Protein AF-0000000068093165 (afdb_homodimer)

Organism: Bordetella pertussis (strain Tohama I / ATCC BAA-589 / NCTC 13251) (NCBI:txid257313)

InterPro domains:
  IPR011032 GroES-like superfamily [SSF50129] (1-140)
  IPR013149 Alcohol dehydrogenase-like, C-terminal [PF00107] (153-266)
  IPR013154 Alcohol dehydrogenase-like, N-terminal [PF08240] (27-109)
  IPR020843 Enoylreductase domain [SM00829] (10-330)
  IPR036291 NAD(P)-binding domain superfamily [SSF51735] (112-270)
  IPR051397 Zinc-containing alcohol dehydrogenase-like protein [PTHR43677] (1-330)

Solvent-accessible surface area (backbone atoms only — not comparable to full-atom values): 33201 Å² total; per-residue (Å²): 73,50,27,39,39,28,72,52,70,58,35,65,84,58,36,42,77,43,80,42,82,71,78,77,76,45,72,33,14,32,34,28,43,26,50,10,21,38,58,51,71,67,38,48,32,47,40,45,53,69,34,92,73,68,73,67,74,72,31,34,48,28,38,21,26,5,29,31,30,69,44,70,17,62,86,43,71,91,71,52,72,66,40,44,29,26,28,41,44,93,52,30,35,42,18,31,50,37,68,32,54,50,87,36,48,42,83,41,60,91,87,54,53,41,70,54,42,13,49,36,52,53,47,40,41,38,29,42,44,44,40,51,70,68,62,50,63,46,64,69,39,37,34,34,30,36,57,19,40,28,42,60,17,38,33,34,38,16,47,43,34,67,50,43,29,45,28,38,29,31,29,84,36,71,74,43,33,57,52,39,42,74,46,46,28,74,38,63,36,35,54,79,83,42,64,50,61,62,49,47,20,61,78,41,75,65,49,22,31,40,31,36,44,30,40,35,24,28,69,62,45,60,53,45,69,74,36,44,14,72,70,9,36,37,29,52,68,40,43,73,70,72,33,76,36,65,45,47,43,63,57,33,14,72,49,20,21,31,41,42,25,60,35,61,52,33,78,67,53,69,41,97,53,83,61,60,90,63,47,68,62,51,50,54,51,49,54,50,50,54,49,51,34,34,75,71,62,55,38,75,82,52,64,58,41,79,43,42,41,83,47,46,52,60,51,51,48,42,64,70,64,72,69,48,47,28,34,37,34,28,22,39,77,91,72,51,28,40,39,28,72,51,68,57,34,64,83,58,37,42,78,43,79,42,83,71,78,76,76,45,71,34,16,31,32,28,42,25,52,10,20,38,58,50,70,67,39,48,34,47,39,44,55,70,34,91,72,68,71,66,73,71,32,35,47,28,40,21,25,6,29,30,30,69,44,70,18,62,84,42,72,91,72,53,73,68,40,43,30,25,28,41,43,93,51,31,32,42,18,31,49,37,67,32,53,49,88,36,47,44,85,41,60,90,86,55,54,41,70,54,42,13,50,36,53,54,46,40,42,38,30,42,44,42,40,51,71,68,61,49,63,47,64,69,37,37,34,34,30,35,56,19,42,29,42,60,19,38,32,36,37,16,48,42,34,69,50,42,29,44,28,39,29,32,28,84,36,71,73,43,33,58,52,38,41,75,46,46,28,74,37,62,35,36,53,80,83,41,65,51,62,63,49,46,20,60,76,42,75,65,50,21,30,40,30,37,44,31,40,35,24,28,69,61,45,59,53,44,70,74,36,43,16,72,71,11,37,38,29,50,68,40,42,73,69,72,32,77,37,65,45,50,44,61,57,33,14,72,49,20,20,31,41,43,25,59,36,62,51,34,78,68,55,69,41,96,53,80,60,61,90,63,45,67,62,51,51,53,52,49,54,51,50,53,49,50,34,34,75,72,63,53,37,76,80,50,63,58,42,78,43,40,40,85,47,45,52,61,50,52,49,42,63,70,62,73,71,48,46,29,33,36,32,26,22,39,79,91

Radius of gyration: 28.39 Å; Cα contacts (8 Å, |Δi|>4): 1682; chains: 2; bounding box: 54×82×66 Å

Sequence (668 aa):
MKAVVCREYGGPDVAAYEEVPAPALAPGAVRIQVQACSASFASLLVMEGKHQNRAPLPLIPGTEVAGVVTELGAGATRFRVGDRVIAGVQSGCYAQEVVAPEATVFELPADVPFETGAQFPTIYGTAYGALQWRAQVEPGEVVLVHGAAGGSGLAAVEVAKALGATVISTVGSDAKQAIVREHGADHAINYRTQDWRAEVLRLTGQRGADVIYDPVGGETFDASLRCIAPDGRIIPMGFASGAIPTVPANIVLVKNISILGVYWGYYFGWGRHPVRPGNDARLRAAYARLFEWTRQGRIRPRAHAVVPLADFRTALRMIASREAIGRIVMQPQQMKAVVCREYGGPDVAAYEEVPAPALAPGAVRIQVQACSASFASLLVMEGKHQNRAPLPLIPGTEVAGVVTELGAGATRFRVGDRVIAGVQSGCYAQEVVAPEATVFELPADVPFETGAQFPTIYGTAYGALQWRAQVEPGEVVLVHGAAGGSGLAAVEVAKALGATVISTVGSDAKQAIVREHGADHAINYRTQDWRAEVLRLTGQRGADVIYDPVGGETFDASLRCIAPDGRIIPMGFASGAIPTVPANIVLVKNISILGVYWGYYFGWGRHPVRPGNDARLRAAYARLFEWTRQGRIRPRAHAVVPLADFRTALRMIASREAIGRIVMQPQQ

Nearest PDB structures (foldseek):
  2j8z-assembly1_A-2  TM=9.135E-01  e=1.700E-30  Homo sapiens
  5bp4-assembly5_I  TM=8.484E-01  e=4.775E-26  Mycolicibacterium smegmatis MC2 155
  5bp4-assembly6_L  TM=8.491E-01  e=5.733E-26  Mycolicibacterium smegmatis MC2 155
  5bp4-assembly3_F  TM=8.477E-01  e=1.267E-25  Mycolicibacterium smegmatis MC2 155
  5bp4-assembly4_H  TM=8.485E-01  e=1.346E-25  Mycolicibacterium smegmatis MC2 155

Foldseek 3Di:
DWAWWQQDQDFNVRIATDDDDDDDAAAQKWKWQFFKAFDDPQQRCQSNQNDPDNDDPRFGAGFKGWGFTQDHHHPHDPDDGGFTKMFTDRGDNRARMDMGRPLGIAGDDPPDDRQRRNLCSPLLLQLCCVVCVWLNDAAAFEEEFELLQEANNLSNQLNNVVRRHAYEYEDQDPVSQVVSVVLHHPHYHNVVVDVSLVVQCVVVVNQAGQEYEAQAADPVVVSNLNRYHAQHEYEHDHHVVPDHDDDDPVSCVVSNYYYDYDDPCQLSQNDPDHDDPCSSVVSRVSVVVVVVCVVVVSGDADAQEEEASNCVVVQNVVNVVSPGGHIHMYGDVD/DWAWWQQDADFNVRIATDDDDDDDAAAQKWKWQFFKAFDDPQQRCQSNQNDPDNDDPRFGAGFKGWGFTQDHHHPHDPDDGGFTKMFTHRGDNRARMDMGRPLGIAGDDPPADRQRRNLCSPLLLQLCCVVCVWLNDAAAFEEEFELLQEANNLSNQLNNVVRRHAYEYEDQDPVSQVVSVVLHHPHYHNVVVDVSLVVQCVVVVNQAGQEYEDQAADPVVVSNLNRYHAQHEYEHDHHVVPDHDDDDVVSCVVSNYYYDYDDPCQLSQNDPDHDDPCSSVVSRVSVVVVVVCVVVVSGDADAQEEEASNCVVVQNVVNVVSPGGHIHMYGDVD

Structure (mmCIF, N/CA/C/O backbone):
data_AF-0000000068093165-model_v1
#
loop_
_entity.id
_entity.type
_entity.pdbx_description
1 polymer 'Zinc-binding dehydrogenase'
#
loop_
_atom_site.group_PDB
_atom_site.id
_atom_site.type_symbol
_atom_site.label_atom_id
_atom_site.label_alt_id
_atom_site.label_comp_id
_atom_site.label_asym_id
_atom_site.label_entity_id
_atom_site.label_seq_id
_atom_site.pdbx_PDB_ins_code
_atom_site.Cartn_x
_atom_site.Cartn_y
_atom_site.Cartn_z
_atom_site.occupancy
_atom_site.B_iso_or_equiv
_atom_site.auth_seq_id
_atom_site.auth_comp_id
_atom_site.auth_asym_id
_atom_site.auth_atom_id
_atom_site.pdbx_PDB_model_num
ATOM 1 N N . MET A 1 1 ? -14.484 38.219 19.828 1 96.06 1 MET A N 1
ATOM 2 C CA . MET A 1 1 ? -13.094 37.844 19.578 1 96.06 1 MET A CA 1
ATOM 3 C C . MET A 1 1 ? -12.656 38.312 18.188 1 96.06 1 MET A C 1
ATOM 5 O O . MET A 1 1 ? -13.492 38.531 17.312 1 96.06 1 MET A O 1
ATOM 9 N N . LYS A 1 2 ? -11.391 38.531 18.078 1 98.06 2 LYS A N 1
ATOM 10 C CA . LYS A 1 2 ? -10.875 38.844 16.75 1 98.06 2 LYS A CA 1
ATOM 11 C C . LYS A 1 2 ? -10.602 37.562 15.961 1 98.06 2 LYS A C 1
ATOM 13 O O . LYS A 1 2 ? -10.133 36.594 16.516 1 98.06 2 LYS A O 1
ATOM 18 N N . ALA A 1 3 ? -10.93 37.656 14.641 1 98.31 3 ALA A N 1
ATOM 19 C CA . ALA A 1 3 ? -10.734 36.5 13.766 1 98.31 3 ALA A CA 1
ATOM 20 C C . ALA A 1 3 ? -10.633 36.938 12.305 1 98.31 3 ALA A C 1
ATOM 22 O O . ALA A 1 3 ? -11.016 38.062 11.953 1 98.31 3 ALA A O 1
ATOM 23 N N . VAL A 1 4 ? -10 36.125 11.555 1 97.69 4 VAL A N 1
ATOM 24 C CA . VAL A 1 4 ? -10.062 36.281 10.102 1 97.69 4 VAL A CA 1
ATOM 25 C C . VAL A 1 4 ? -11.367 35.688 9.578 1 97.69 4 VAL A C 1
ATOM 27 O O . VAL A 1 4 ? -11.641 34.5 9.789 1 97.69 4 VAL A O 1
ATOM 30 N N . VAL A 1 5 ? -12.164 36.5 8.867 1 97 5 VAL A N 1
ATOM 31 C CA . VAL A 1 5 ? -13.484 36.062 8.43 1 97 5 VAL A CA 1
ATOM 32 C C . VAL A 1 5 ? -13.578 36.156 6.906 1 97 5 VAL A C 1
ATOM 34 O O . VAL A 1 5 ? -13.281 37.188 6.324 1 97 5 VAL A O 1
ATOM 37 N N . CYS A 1 6 ? -13.898 35 6.324 1 95.69 6 CYS A N 1
ATOM 38 C CA . CYS A 1 6 ? -14.195 34.938 4.895 1 95.69 6 CYS A CA 1
ATOM 39 C C . CYS A 1 6 ? -15.695 34.969 4.648 1 95.69 6 CYS A C 1
ATOM 41 O O . CYS A 1 6 ? -16.406 34.031 4.996 1 95.69 6 CYS A O 1
ATOM 43 N N . ARG A 1 7 ? -16.203 35.969 3.977 1 95 7 ARG A N 1
ATOM 44 C CA . ARG A 1 7 ? -17.625 36.062 3.693 1 95 7 ARG A CA 1
ATOM 45 C C . ARG A 1 7 ? -17.922 35.719 2.238 1 95 7 ARG A C 1
ATOM 47 O O . ARG A 1 7 ? -19.078 35.531 1.863 1 95 7 ARG A O 1
ATOM 54 N N . GLU A 1 8 ? -16.969 35.656 1.457 1 92.75 8 GLU A N 1
ATOM 55 C CA . GLU A 1 8 ? -17 35.156 0.084 1 92.75 8 GLU A CA 1
ATOM 56 C C . GLU A 1 8 ? -15.758 34.344 -0.236 1 92.75 8 GLU A C 1
ATOM 58 O O . GLU A 1 8 ? -14.719 34.5 0.399 1 92.75 8 GLU A O 1
ATOM 63 N N . TYR A 1 9 ? -16.031 33.531 -1.205 1 90.94 9 TYR A N 1
ATOM 64 C CA . TYR A 1 9 ? -14.867 32.75 -1.631 1 90.94 9 TYR A CA 1
ATOM 65 C C . TYR A 1 9 ? -13.93 33.594 -2.482 1 90.94 9 TYR A C 1
ATOM 67 O O . TYR A 1 9 ? -14.375 34.375 -3.324 1 90.94 9 TYR A O 1
ATOM 75 N N . GLY A 1 10 ? -12.641 33.719 -2.305 1 86.56 10 GLY A N 1
ATOM 76 C CA . GLY A 1 10 ? -11.766 34.531 -3.146 1 86.56 10 GLY A CA 1
ATOM 77 C C . GLY A 1 10 ? -10.344 34.594 -2.611 1 86.56 10 GLY A C 1
ATOM 78 O O . GLY A 1 10 ? -9.578 35.469 -3.016 1 86.56 10 GLY A O 1
ATOM 79 N N . GLY A 1 11 ? -9.742 34 -1.784 1 85.88 11 GLY A N 1
ATOM 80 C CA . GLY A 1 11 ? -8.406 34.062 -1.214 1 85.88 11 GLY A CA 1
ATOM 81 C C . GLY A 1 11 ? -8.281 35.062 -0.086 1 85.88 11 GLY A C 1
ATOM 82 O O . GLY A 1 11 ? -9.289 35.562 0.42 1 85.88 11 GLY A O 1
ATOM 83 N N . PRO A 1 12 ? -6.98 35.438 0.244 1 90.25 12 PRO A N 1
ATOM 84 C CA . PRO A 1 12 ? -6.754 36.281 1.421 1 90.25 12 PRO A CA 1
ATOM 85 C C . PRO A 1 12 ? -7.238 37.719 1.223 1 90.25 12 PRO A C 1
ATOM 87 O O . PRO A 1 12 ? -7.578 38.406 2.193 1 90.25 12 PRO A O 1
ATOM 90 N N . ASP A 1 13 ? -7.336 38.156 0.044 1 91.12 13 ASP A N 1
ATOM 91 C CA . ASP A 1 13 ? -7.648 39.562 -0.243 1 91.12 13 ASP A CA 1
ATOM 92 C C . ASP A 1 13 ? -9.109 39.875 0.071 1 91.12 13 ASP A C 1
ATOM 94 O O . ASP A 1 13 ? -9.461 41 0.354 1 91.12 13 ASP A O 1
ATOM 98 N N . VAL A 1 14 ? -9.984 38.875 0.013 1 91.94 14 VAL A N 1
ATOM 99 C CA . VAL A 1 14 ? -11.398 39.125 0.227 1 91.94 14 VAL A CA 1
ATOM 100 C C . VAL A 1 14 ? -11.781 38.781 1.667 1 91.94 14 VAL A C 1
ATOM 102 O O . VAL A 1 14 ? -12.922 39.031 2.084 1 91.94 14 VAL A O 1
ATOM 105 N N . ALA A 1 15 ? -10.844 38.281 2.443 1 95.56 15 ALA A N 1
ATOM 106 C CA . ALA A 1 15 ? -11.078 38.031 3.861 1 95.56 15 ALA A CA 1
ATOM 107 C C . ALA A 1 15 ? -10.812 39.25 4.703 1 95.56 15 ALA A C 1
ATOM 109 O O . ALA A 1 15 ? -10.125 40.188 4.262 1 95.56 15 ALA A O 1
ATOM 110 N N . ALA A 1 16 ? -11.438 39.312 5.879 1 96.69 16 ALA A N 1
ATOM 111 C CA . ALA A 1 16 ? -11.266 40.469 6.758 1 96.69 16 ALA A CA 1
ATOM 112 C C . ALA A 1 16 ? -10.922 40.031 8.18 1 96.69 16 ALA A C 1
ATOM 114 O O . ALA A 1 16 ? -11.383 38.969 8.648 1 96.69 16 ALA A O 1
ATOM 115 N N . TYR A 1 17 ? -10.047 40.781 8.812 1 97.62 17 TYR A N 1
ATOM 116 C CA . TYR A 1 17 ? -9.781 40.656 10.242 1 97.62 17 TYR A CA 1
ATOM 117 C C . TYR A 1 17 ? -10.75 41.5 11.055 1 97.62 17 TYR A C 1
ATOM 119 O O . TYR A 1 17 ? -10.68 42.75 11.023 1 97.62 17 TYR A O 1
ATOM 127 N N . GLU A 1 18 ? -11.648 40.844 11.742 1 96.88 18 GLU A N 1
ATOM 128 C CA . GLU A 1 18 ? -12.711 41.594 12.383 1 96.88 18 GLU A CA 1
ATOM 129 C C . GLU A 1 18 ? -13.141 40.969 13.703 1 96.88 18 GLU A C 1
ATOM 131 O O . GLU A 1 18 ? -12.688 39.875 14.031 1 96.88 18 GLU A O 1
ATOM 136 N N . GLU A 1 19 ? -13.93 41.75 14.445 1 97.62 19 GLU A N 1
ATOM 137 C CA . GLU A 1 19 ? -14.492 41.25 15.695 1 97.62 19 GLU A CA 1
ATOM 138 C C . GLU A 1 19 ? -15.773 40.469 15.445 1 97.62 19 GLU A C 1
ATOM 140 O O . GLU A 1 19 ? -16.688 40.938 14.766 1 97.62 19 GLU A O 1
ATOM 145 N N . VAL A 1 20 ? -15.766 39.219 15.969 1 96.94 20 VAL A N 1
ATOM 146 C CA . VAL A 1 20 ? -16.938 38.375 15.836 1 96.94 20 VAL A CA 1
ATOM 147 C C . VAL A 1 20 ? -17.25 37.688 17.172 1 96.94 20 VAL A C 1
ATOM 149 O O . VAL A 1 20 ? -16.391 37.656 18.062 1 96.94 20 VAL A O 1
ATOM 152 N N . PRO A 1 21 ? -18.5 37.219 17.328 1 95.88 21 PRO A N 1
ATOM 153 C CA . PRO A 1 21 ? -18.797 36.469 18.547 1 95.88 21 PRO A CA 1
ATOM 154 C C . PRO A 1 21 ? -17.938 35.219 18.688 1 95.88 21 PRO A C 1
ATOM 156 O O . PRO A 1 21 ? -17.625 34.562 17.688 1 95.88 21 PRO A O 1
ATOM 159 N N . ALA A 1 22 ? -17.578 34.906 19.922 1 95.19 22 ALA A N 1
ATOM 160 C CA . ALA A 1 22 ? -16.875 33.656 20.172 1 95.19 22 ALA A CA 1
ATOM 161 C C . ALA A 1 22 ? -17.75 32.469 19.812 1 95.19 22 ALA A C 1
ATOM 163 O O . ALA A 1 22 ? -18.984 32.531 19.969 1 95.19 22 ALA A O 1
ATOM 164 N N . PRO A 1 23 ? -17.156 31.406 19.344 1 94.94 23 PRO A N 1
ATOM 165 C CA . PRO A 1 23 ? -17.969 30.234 19.016 1 94.94 23 PRO A CA 1
ATOM 166 C C . PRO A 1 23 ? -18.594 29.594 20.25 1 94.94 23 PRO A C 1
ATOM 168 O O . PRO A 1 23 ? -18 29.609 21.344 1 94.94 23 PRO A O 1
ATOM 171 N N . ALA A 1 24 ? -19.703 29.016 19.984 1 95.62 24 ALA A N 1
ATOM 172 C CA . ALA A 1 24 ? -20.391 28.312 21.078 1 95.62 24 ALA A CA 1
ATOM 173 C C . ALA A 1 24 ? -19.609 27.078 21.516 1 95.62 24 ALA A C 1
ATOM 175 O O . ALA A 1 24 ? -19.047 26.359 20.672 1 95.62 24 ALA A O 1
ATOM 176 N N . LEU A 1 25 ? -19.641 26.875 22.781 1 97.44 25 LEU A N 1
ATOM 177 C CA . LEU A 1 25 ? -18.969 25.719 23.344 1 97.44 25 LEU A CA 1
ATOM 178 C C . LEU A 1 25 ? -19.875 24.484 23.297 1 97.44 25 LEU A C 1
ATOM 180 O O . LEU A 1 25 ? -20.859 24.391 24.031 1 97.44 25 LEU A O 1
ATOM 184 N N . ALA A 1 26 ? -19.578 23.547 22.5 1 96.06 26 ALA A N 1
ATOM 185 C CA . ALA A 1 26 ? -20.359 22.328 22.344 1 96.06 26 ALA A CA 1
ATOM 186 C C . ALA A 1 26 ? -20.047 21.328 23.438 1 96.06 26 ALA A C 1
ATOM 188 O O . ALA A 1 26 ? -18.969 21.359 24.031 1 96.06 26 ALA A O 1
ATOM 189 N N . PRO A 1 27 ? -21.031 20.422 23.719 1 97.12 27 PRO A N 1
ATOM 190 C CA . PRO A 1 27 ? -20.703 19.312 24.625 1 97.12 27 PRO A CA 1
ATOM 191 C C . PRO A 1 27 ? -19.516 18.5 24.125 1 97.12 27 PRO A C 1
ATOM 193 O O . PRO A 1 27 ? -19.391 18.266 22.922 1 97.12 27 PRO A O 1
ATOM 196 N N . GLY A 1 28 ? -18.656 18.125 25.062 1 97.19 28 GLY A N 1
ATOM 197 C CA . GLY A 1 28 ? -17.516 17.297 24.719 1 97.19 28 GLY A CA 1
ATOM 198 C C . GLY A 1 28 ? -16.375 18.078 24.094 1 97.19 28 GLY A C 1
ATOM 199 O O . GLY A 1 28 ? -15.367 17.5 23.703 1 97.19 28 GLY A O 1
ATOM 200 N N . ALA A 1 29 ? -16.516 19.391 24.031 1 98.25 29 ALA A N 1
ATOM 201 C CA . ALA A 1 29 ? -15.508 20.219 23.375 1 98.25 29 ALA A CA 1
ATOM 202 C C . ALA A 1 29 ? -14.742 21.047 24.406 1 98.25 29 ALA A C 1
ATOM 204 O O . ALA A 1 29 ? -15.086 21.062 25.578 1 98.25 29 ALA A O 1
ATOM 205 N N . VAL A 1 30 ? -13.672 21.656 23.922 1 98.31 30 VAL A N 1
ATOM 206 C CA . VAL A 1 30 ? -12.805 22.5 24.75 1 98.31 30 VAL A CA 1
ATOM 207 C C . VAL A 1 30 ? -12.594 23.844 24.047 1 98.31 30 VAL A C 1
ATOM 209 O O . VAL A 1 30 ? -12.398 23.906 22.828 1 98.31 30 VAL A O 1
ATOM 212 N N . ARG A 1 31 ? -12.75 24.875 24.828 1 98.69 31 ARG A N 1
ATOM 213 C CA . ARG A 1 31 ? -12.375 26.203 24.312 1 98.69 31 ARG A CA 1
ATOM 214 C C . ARG A 1 31 ? -10.898 26.5 24.594 1 98.69 31 ARG A C 1
ATOM 216 O O . ARG A 1 31 ? -10.422 26.297 25.719 1 98.69 31 ARG A O 1
ATOM 223 N N . ILE A 1 32 ? -10.242 26.938 23.594 1 98.88 32 ILE A N 1
ATOM 224 C CA . ILE A 1 32 ? -8.805 27.172 23.672 1 98.88 32 ILE A CA 1
ATOM 225 C C . ILE A 1 32 ? -8.516 28.641 23.312 1 98.88 32 ILE A C 1
ATOM 227 O O . ILE A 1 32 ? -8.961 29.141 22.281 1 98.88 32 ILE A O 1
ATOM 231 N N . GLN A 1 33 ? -7.875 29.297 24.219 1 98.88 33 GLN A N 1
ATOM 232 C CA . GLN A 1 33 ? -7.262 30.578 23.828 1 98.88 33 GLN A CA 1
ATOM 233 C C . GLN A 1 33 ? -6.051 30.344 22.938 1 98.88 33 GLN A C 1
ATOM 235 O O . GLN A 1 33 ? -5.023 29.844 23.391 1 98.88 33 GLN A O 1
ATOM 240 N N . VAL A 1 34 ? -6.156 30.781 21.703 1 98.88 34 VAL A N 1
ATOM 241 C CA . VAL A 1 34 ? -5.156 30.453 20.688 1 98.88 34 VAL A CA 1
ATOM 242 C C . VAL A 1 34 ? -3.93 31.344 20.859 1 98.88 34 VAL A C 1
ATOM 244 O O . VAL A 1 34 ? -4.02 32.562 20.734 1 98.88 34 VAL A O 1
ATOM 247 N N . GLN A 1 35 ? -2.848 30.672 21.172 1 98.81 35 GLN A N 1
ATOM 248 C CA . GLN A 1 35 ? -1.591 31.406 21.297 1 98.81 35 GLN A CA 1
ATOM 249 C C . GLN A 1 35 ? -0.847 31.438 19.953 1 98.81 35 GLN A C 1
ATOM 251 O O . GLN A 1 35 ? -0.178 32.406 19.625 1 98.81 35 GLN A O 1
ATOM 256 N N . ALA A 1 36 ? -0.962 30.391 19.234 1 98.75 36 ALA A N 1
ATOM 257 C CA . ALA A 1 36 ? -0.328 30.266 17.922 1 98.75 36 ALA A CA 1
ATOM 258 C C . ALA A 1 36 ? -1.152 29.375 16.984 1 98.75 36 ALA A C 1
ATOM 260 O O . ALA A 1 36 ? -1.785 28.422 17.438 1 98.75 36 ALA A O 1
ATOM 261 N N . CYS A 1 37 ? -1.234 29.719 15.727 1 98.06 37 CYS A N 1
ATOM 262 C CA . CYS A 1 37 ? -1.797 28.906 14.664 1 98.06 37 CYS A CA 1
ATOM 263 C C . CYS A 1 37 ? -0.919 28.938 13.414 1 98.06 37 CYS A C 1
ATOM 265 O O . CYS A 1 37 ? -0.061 29.812 13.281 1 98.06 37 CYS A O 1
ATOM 267 N N . SER A 1 38 ? -1.034 27.938 12.633 1 94.75 38 SER A N 1
ATOM 268 C CA . SER A 1 38 ? -0.154 27.875 11.469 1 94.75 38 SER A CA 1
ATOM 269 C C . SER A 1 38 ? -0.906 28.219 10.188 1 94.75 38 SER A C 1
ATOM 271 O O . SER A 1 38 ? -2.066 27.828 10.023 1 94.75 38 SER A O 1
ATOM 273 N N . ALA A 1 39 ? -0.23 28.953 9.312 1 91.06 39 ALA A N 1
ATOM 274 C CA . ALA A 1 39 ? -0.747 29.156 7.965 1 91.06 39 ALA A CA 1
ATOM 275 C C . ALA A 1 39 ? -0.47 27.938 7.082 1 91.06 39 ALA A C 1
ATOM 277 O O . ALA A 1 39 ? 0.594 27.328 7.176 1 91.06 39 ALA A O 1
ATOM 278 N N . SER A 1 40 ? -1.445 27.594 6.305 1 84.06 40 SER A N 1
ATOM 279 C CA . SER A 1 40 ? -1.243 26.422 5.473 1 84.06 40 SER A CA 1
ATOM 280 C C . SER A 1 40 ? -1.83 26.625 4.078 1 84.06 40 SER A C 1
ATOM 282 O O . SER A 1 40 ? -2.758 27.406 3.896 1 84.06 40 SER A O 1
ATOM 284 N N . PHE A 1 41 ? -1.259 25.828 3.184 1 78.38 41 PHE A N 1
ATOM 285 C CA . PHE A 1 41 ? -1.77 25.828 1.817 1 78.38 41 PHE A CA 1
ATOM 286 C C . PHE A 1 41 ? -3.203 25.312 1.776 1 78.38 41 PHE A C 1
ATOM 288 O O . PHE A 1 41 ? -4.027 25.812 1.005 1 78.38 41 PHE A O 1
ATOM 295 N N . ALA A 1 42 ? -3.479 24.375 2.562 1 78.38 42 ALA A N 1
ATOM 296 C CA . ALA A 1 42 ? -4.832 23.844 2.645 1 78.38 42 ALA A CA 1
ATOM 297 C C . ALA A 1 42 ? -5.84 24.922 3.006 1 78.38 42 ALA A C 1
ATOM 299 O O . ALA A 1 42 ? -6.941 24.969 2.457 1 78.38 42 ALA A O 1
ATOM 300 N N . SER A 1 43 ? -5.469 25.797 3.854 1 84.19 43 SER A N 1
ATOM 301 C CA . SER A 1 43 ? -6.352 26.891 4.246 1 84.19 43 SER A CA 1
ATOM 302 C C . SER A 1 43 ? -6.605 27.828 3.082 1 84.19 43 SER A C 1
ATOM 304 O O . SER A 1 43 ? -7.711 28.359 2.938 1 84.19 43 SER A O 1
ATOM 306 N N . LEU A 1 44 ? -5.562 28.016 2.316 1 83.81 44 LEU A N 1
ATOM 307 C CA . LEU A 1 44 ? -5.73 28.859 1.134 1 83.81 44 LEU A CA 1
ATOM 308 C C . LEU A 1 44 ? -6.75 28.25 0.179 1 83.81 44 LEU A C 1
ATOM 310 O O . LEU A 1 44 ? -7.609 28.969 -0.351 1 83.81 44 LEU A O 1
ATOM 314 N N . LEU A 1 45 ? -6.672 26.953 0.043 1 80.88 45 LEU A N 1
ATOM 315 C CA . LEU A 1 45 ? -7.609 26.266 -0.838 1 80.88 45 LEU A CA 1
ATOM 316 C C . LEU A 1 45 ? -9.031 26.359 -0.296 1 80.88 45 LEU A C 1
ATOM 318 O O . LEU A 1 45 ? -9.977 26.547 -1.06 1 80.88 45 LEU A O 1
ATOM 322 N N . VAL A 1 46 ? -9.164 26.266 0.958 1 83.62 46 VAL A N 1
ATOM 323 C CA . VAL A 1 46 ? -10.461 26.359 1.612 1 83.62 46 VAL A CA 1
ATOM 324 C C . VAL A 1 46 ? -11.039 27.766 1.437 1 83.62 46 VAL A C 1
ATOM 326 O O . VAL A 1 46 ? -12.219 27.922 1.126 1 83.62 46 VAL A O 1
ATOM 329 N N . MET A 1 47 ? -10.25 28.719 1.567 1 88.5 47 MET A N 1
ATOM 330 C CA . MET A 1 47 ? -10.68 30.109 1.413 1 88.5 47 MET A CA 1
ATOM 331 C C . MET A 1 47 ? -11.156 30.375 -0.01 1 88.5 47 MET A C 1
ATOM 333 O O . MET A 1 47 ? -12.117 31.125 -0.218 1 88.5 47 MET A O 1
ATOM 337 N N . GLU A 1 48 ? -10.484 29.656 -0.891 1 87.31 48 GLU A N 1
ATOM 338 C CA . GLU A 1 48 ? -10.789 29.875 -2.303 1 87.31 48 GLU A CA 1
ATOM 339 C C . GLU A 1 48 ? -11.977 29.016 -2.746 1 87.31 48 GLU A C 1
ATOM 341 O O . GLU A 1 48 ? -12.461 29.156 -3.869 1 87.31 48 GLU A O 1
ATOM 346 N N . GLY A 1 49 ? -12.43 28.188 -1.918 1 81.06 49 GLY A N 1
ATOM 347 C CA . GLY A 1 49 ? -13.523 27.297 -2.254 1 81.06 49 GLY A CA 1
ATOM 348 C C . GLY A 1 49 ? -13.094 26.125 -3.133 1 81.06 49 GLY A C 1
ATOM 349 O O . GLY A 1 49 ? -13.914 25.547 -3.84 1 81.06 49 GLY A O 1
ATOM 350 N N . LYS A 1 50 ? -11.891 25.828 -3.184 1 73.19 50 LYS A N 1
ATOM 351 C CA . LYS A 1 50 ? -11.352 24.812 -4.074 1 73.19 50 LYS A CA 1
ATOM 352 C C . LYS A 1 50 ? -11.125 23.5 -3.332 1 73.19 50 LYS A C 1
ATOM 354 O O . LYS A 1 50 ? -10.734 22.5 -3.936 1 73.19 50 LYS A O 1
ATOM 359 N N . HIS A 1 51 ? -11.422 23.547 -2.1 1 67.31 51 HIS A N 1
ATOM 360 C CA . HIS A 1 51 ? -11.258 22.328 -1.321 1 67.31 51 HIS A CA 1
ATOM 361 C C . HIS A 1 51 ? -12.422 21.359 -1.552 1 67.31 51 HIS A C 1
ATOM 363 O O . HIS A 1 51 ? -13.531 21.797 -1.881 1 67.31 51 HIS A O 1
ATOM 369 N N . GLN A 1 52 ? -12.227 20.125 -1.463 1 58.91 52 GLN A N 1
ATOM 370 C CA . GLN A 1 52 ? -13.234 19.125 -1.733 1 58.91 52 GLN A CA 1
ATOM 371 C C . GLN A 1 52 ? -14.477 19.328 -0.865 1 58.91 52 GLN A C 1
ATOM 373 O O . GLN A 1 52 ? -15.602 19.125 -1.321 1 58.91 52 GLN A O 1
ATOM 378 N N . ASN A 1 53 ? -14.211 19.688 0.397 1 62.44 53 ASN A N 1
ATOM 379 C CA . ASN A 1 53 ? -15.312 20.016 1.292 1 62.44 53 ASN A CA 1
ATOM 380 C C . ASN A 1 53 ? -15.516 21.516 1.42 1 62.44 53 ASN A C 1
ATOM 382 O O . ASN A 1 53 ? -14.789 22.188 2.158 1 62.44 53 ASN A O 1
ATOM 386 N N . ARG A 1 54 ? -16.469 22.016 0.603 1 69.12 54 ARG A N 1
ATOM 387 C CA . ARG A 1 54 ? -16.734 23.453 0.653 1 69.12 54 ARG A CA 1
ATOM 388 C C . ARG A 1 54 ? -17.328 23.859 1.996 1 69.12 54 ARG A C 1
ATOM 390 O O . ARG A 1 54 ? -18.484 23.516 2.293 1 69.12 54 ARG A O 1
ATOM 397 N N . ALA A 1 55 ? -16.453 24.516 2.768 1 76.25 55 ALA A N 1
ATOM 398 C CA . ALA A 1 55 ? -16.906 24.984 4.078 1 76.25 55 ALA A CA 1
ATOM 399 C C . ALA A 1 55 ? -17.938 26.109 3.936 1 76.25 55 ALA A C 1
ATOM 401 O O . ALA A 1 55 ? -17.828 26.969 3.057 1 76.25 55 ALA A O 1
ATOM 402 N N . PRO A 1 56 ? -18.938 26.078 4.73 1 84.44 56 PRO A N 1
ATOM 403 C CA . PRO A 1 56 ? -19.969 27.109 4.652 1 84.44 56 PRO A CA 1
ATOM 404 C C . PRO A 1 56 ? -19.453 28.484 5.043 1 84.44 56 PRO A C 1
ATOM 406 O O . PRO A 1 56 ? -18.609 28.609 5.938 1 84.44 56 PRO A O 1
ATOM 409 N N . LEU A 1 57 ? -20 29.5 4.375 1 89.75 57 LEU A N 1
ATOM 410 C CA . LEU A 1 57 ? -19.703 30.891 4.691 1 89.75 57 LEU A CA 1
ATOM 411 C C . LEU A 1 57 ? -20.703 31.453 5.688 1 89.75 57 LEU A C 1
ATOM 413 O O . LEU A 1 57 ? -21.875 31.047 5.699 1 89.75 57 LEU A O 1
ATOM 417 N N . PRO A 1 58 ? -20.406 32.5 6.512 1 92.56 58 PRO A N 1
ATOM 418 C CA . PRO A 1 58 ? -19.031 32.969 6.688 1 92.56 58 PRO A CA 1
ATOM 419 C C . PRO A 1 58 ? -18.125 31.922 7.332 1 92.56 58 PRO A C 1
ATOM 421 O O . PRO A 1 58 ? -18.594 31.109 8.133 1 92.56 58 PRO A O 1
ATOM 424 N N . LEU A 1 59 ? -16.844 32 6.961 1 92 59 LEU A N 1
ATOM 425 C CA . LEU A 1 59 ? -15.906 31 7.434 1 92 59 LEU A CA 1
ATOM 426 C C . LEU A 1 59 ? -14.703 31.641 8.109 1 92 59 LEU A C 1
ATOM 428 O O . LEU A 1 59 ? -14.25 32.719 7.688 1 92 59 LEU A O 1
ATOM 432 N N . ILE A 1 60 ? -14.266 31.062 9.234 1 95.19 60 ILE A N 1
ATOM 433 C CA . ILE A 1 60 ? -12.953 31.344 9.805 1 95.19 60 ILE A CA 1
ATOM 434 C C . ILE A 1 60 ? -11.992 30.219 9.461 1 95.19 60 ILE A C 1
ATOM 436 O O . ILE A 1 60 ? -12.148 29.078 9.93 1 95.19 60 ILE A O 1
ATOM 440 N N . PRO A 1 61 ? -10.93 30.484 8.625 1 94.69 61 PRO A N 1
ATOM 441 C CA . PRO A 1 61 ? -10.039 29.422 8.172 1 94.69 61 PRO A CA 1
ATOM 442 C C . PRO A 1 61 ? -9.086 28.938 9.266 1 94.69 61 PRO A C 1
ATOM 444 O O . PRO A 1 61 ? -9.102 29.484 10.375 1 94.69 61 PRO A O 1
ATOM 447 N N . GLY A 1 62 ? -8.305 27.953 8.875 1 94.62 62 GLY A N 1
ATOM 448 C CA . GLY A 1 62 ? -7.289 27.406 9.758 1 94.62 62 GLY A CA 1
ATOM 449 C C . GLY A 1 62 ? -7.707 26.094 10.391 1 94.62 62 GLY A C 1
ATOM 450 O O . GLY A 1 62 ? -8.867 25.922 10.758 1 94.62 62 GLY A O 1
ATOM 451 N N . THR A 1 63 ? -6.676 25.203 10.633 1 94.12 63 THR A N 1
ATOM 452 C CA . THR A 1 63 ? -7.059 23.859 11.078 1 94.12 63 THR A CA 1
ATOM 453 C C . THR A 1 63 ? -6.203 23.422 12.258 1 94.12 63 THR A C 1
ATOM 455 O O . THR A 1 63 ? -6.383 22.312 12.781 1 94.12 63 THR A O 1
ATOM 458 N N . GLU A 1 64 ? -5.27 24.234 12.734 1 96.56 64 GLU A N 1
ATOM 459 C CA . GLU A 1 64 ? -4.387 23.781 13.805 1 96.56 64 GLU A CA 1
ATOM 460 C C . GLU A 1 64 ? -3.967 24.938 14.711 1 96.56 64 GLU A C 1
ATOM 462 O O . GLU A 1 64 ? -3.74 26.047 14.234 1 96.56 64 GLU A O 1
ATOM 467 N N . VAL A 1 65 ? -3.893 24.625 15.984 1 98.19 65 VAL A N 1
ATOM 468 C CA . VAL A 1 65 ? -3.57 25.672 16.953 1 98.19 65 VAL A CA 1
ATOM 469 C C . VAL A 1 65 ? -2.773 25.078 18.109 1 98.19 65 VAL A C 1
ATOM 471 O O . VAL A 1 65 ? -2.738 23.859 18.281 1 98.19 65 VAL A O 1
ATOM 474 N N . ALA A 1 66 ? -2.098 25.922 18.828 1 98.81 66 ALA A N 1
ATOM 475 C CA . ALA A 1 66 ? -1.582 25.719 20.172 1 98.81 66 ALA A CA 1
ATOM 476 C C . ALA A 1 66 ? -2.045 26.828 21.125 1 98.81 66 ALA A C 1
ATOM 478 O O . ALA A 1 66 ? -2.094 28 20.734 1 98.81 66 ALA A O 1
ATOM 479 N N . GLY A 1 67 ? -2.438 26.406 22.266 1 98.81 67 GLY A N 1
ATOM 480 C CA . GLY A 1 67 ? -2.928 27.422 23.188 1 98.81 67 GLY A CA 1
ATOM 481 C C . GLY A 1 67 ? -3.234 26.859 24.562 1 98.81 67 GLY A C 1
ATOM 482 O O . GLY A 1 67 ? -2.607 25.891 25.016 1 98.81 67 GLY A O 1
ATOM 483 N N . VAL A 1 68 ? -4.145 27.609 25.203 1 98.88 68 VAL A N 1
ATOM 484 C CA . VAL A 1 68 ? -4.469 27.281 26.578 1 98.88 68 VAL A CA 1
ATOM 485 C C . VAL A 1 68 ? -5.969 27.031 26.719 1 98.88 68 VAL A C 1
ATOM 487 O O . VAL A 1 68 ? -6.781 27.797 26.203 1 98.88 68 VAL A O 1
ATOM 490 N N . VAL A 1 69 ? -6.281 25.969 27.438 1 98.88 69 VAL A N 1
ATOM 491 C CA . VAL A 1 69 ? -7.684 25.641 27.688 1 98.88 69 VAL A CA 1
ATOM 492 C C . VAL A 1 69 ? -8.305 26.703 28.594 1 98.88 69 VAL A C 1
ATOM 494 O O . VAL A 1 69 ? -7.75 27.031 29.656 1 98.88 69 VAL A O 1
ATOM 497 N N . THR A 1 70 ? -9.469 27.234 28.203 1 98.69 70 THR A N 1
ATOM 498 C CA . THR A 1 70 ? -10.102 28.281 29.016 1 98.69 70 THR A CA 1
ATOM 499 C C . THR A 1 70 ? -11.461 27.828 29.516 1 98.69 70 THR A C 1
ATOM 501 O O . THR A 1 70 ? -11.984 28.375 30.5 1 98.69 70 THR A O 1
ATOM 504 N N . GLU A 1 71 ? -12.086 26.906 28.828 1 98.44 71 GLU A N 1
ATOM 505 C CA . GLU A 1 71 ? -13.398 26.391 29.203 1 98.44 71 GLU A CA 1
ATOM 506 C C . GLU A 1 71 ? -13.586 24.953 28.703 1 98.44 71 GLU A C 1
ATOM 508 O O . GLU A 1 71 ? -13.008 24.562 27.688 1 98.44 71 GLU A O 1
ATOM 513 N N . LEU A 1 72 ? -14.383 24.188 29.5 1 98.25 72 LEU A N 1
ATOM 514 C CA . LEU A 1 72 ? -14.727 22.828 29.109 1 98.25 72 LEU A CA 1
ATOM 515 C C . LEU A 1 72 ? -16.234 22.688 28.875 1 98.25 72 LEU A C 1
ATOM 517 O O . LEU A 1 72 ? -17.031 23.188 29.672 1 98.25 72 LEU A O 1
ATOM 521 N N . GLY A 1 73 ? -16.531 22.062 27.719 1 97.81 73 GLY A N 1
ATOM 522 C CA . GLY A 1 73 ? -17.922 21.75 27.5 1 97.81 73 GLY A CA 1
ATOM 523 C C . GLY A 1 73 ? -18.422 20.594 28.359 1 97.81 73 GLY A C 1
ATOM 524 O O . GLY A 1 73 ? -17.609 19.859 28.938 1 97.81 73 GLY A O 1
ATOM 525 N N . ALA A 1 74 ? -19.781 20.469 28.312 1 97.25 74 ALA A N 1
ATOM 526 C CA . ALA A 1 74 ? -20.375 19.391 29.094 1 97.25 74 ALA A CA 1
ATOM 527 C C . ALA A 1 74 ? -19.844 18.031 28.656 1 97.25 74 ALA A C 1
ATOM 529 O O . ALA A 1 74 ? -19.812 17.719 27.469 1 97.25 74 ALA A O 1
ATOM 530 N N . GLY A 1 75 ? -19.328 17.25 29.625 1 96.5 75 GLY A N 1
ATOM 531 C CA . GLY A 1 75 ? -18.891 15.898 29.344 1 96.5 75 GLY A CA 1
ATOM 532 C C . GLY A 1 75 ? -17.406 15.828 28.984 1 96.5 75 GLY A C 1
ATOM 533 O O . GLY A 1 75 ? -16.844 14.734 28.875 1 96.5 75 GLY A O 1
ATOM 534 N N . ALA A 1 76 ? -16.75 16.984 28.75 1 96.81 76 ALA A N 1
ATOM 535 C CA . ALA A 1 76 ? -15.305 16.984 28.531 1 96.81 76 ALA A CA 1
ATOM 536 C C . ALA A 1 76 ? -14.555 16.781 29.859 1 96.81 76 ALA A C 1
ATOM 538 O O . ALA A 1 76 ? -14.742 17.547 30.812 1 96.81 76 ALA A O 1
ATOM 539 N N . THR A 1 77 ? -13.68 15.727 29.938 1 96.44 77 THR A N 1
ATOM 540 C CA . THR A 1 77 ? -13.062 15.414 31.219 1 96.44 77 THR A CA 1
ATOM 541 C C . THR A 1 77 ? -11.555 15.219 31.062 1 96.44 77 THR A C 1
ATOM 543 O O . THR A 1 77 ? -10.844 15.055 32.062 1 96.44 77 THR A O 1
ATOM 546 N N . ARG A 1 78 ? -11.047 15.281 29.922 1 96.81 78 ARG A N 1
ATOM 547 C CA . ARG A 1 78 ? -9.664 14.891 29.688 1 96.81 78 ARG A CA 1
ATOM 548 C C . ARG A 1 78 ? -8.703 16 30.062 1 96.81 78 ARG A C 1
ATOM 550 O O . ARG A 1 78 ? -7.531 15.75 30.344 1 96.81 78 ARG A O 1
ATOM 557 N N . PHE A 1 79 ? -9.195 17.203 30.047 1 98.25 79 PHE A N 1
ATOM 558 C CA . PHE A 1 79 ? -8.336 18.359 30.281 1 98.25 79 PHE A CA 1
ATOM 559 C C . PHE A 1 79 ? -8.906 19.234 31.391 1 98.25 79 PHE A C 1
ATOM 561 O O . PHE A 1 79 ? -10.039 19.031 31.828 1 98.25 79 PHE A O 1
ATOM 568 N N . ARG A 1 80 ? -8.039 20.234 31.828 1 98.06 80 ARG A N 1
ATOM 569 C CA . ARG A 1 80 ? -8.438 21.25 32.812 1 98.06 80 ARG A CA 1
ATOM 570 C C . ARG A 1 80 ? -8.148 22.656 32.281 1 98.06 80 ARG A C 1
ATOM 572 O O . ARG A 1 80 ? -7.266 22.844 31.438 1 98.06 80 ARG A O 1
ATOM 579 N N . VAL A 1 81 ? -8.914 23.516 32.812 1 98.5 81 VAL A N 1
ATOM 580 C CA . VAL A 1 81 ? -8.641 24.922 32.5 1 98.5 81 VAL A CA 1
ATOM 581 C C . VAL A 1 81 ? -7.203 25.266 32.875 1 98.5 81 VAL A C 1
ATOM 583 O O . VAL A 1 81 ? -6.742 24.906 33.969 1 98.5 81 VAL A O 1
ATOM 586 N N . GLY A 1 82 ? -6.461 25.844 31.953 1 98.62 82 GLY A N 1
ATOM 587 C CA . GLY A 1 82 ? -5.074 26.188 32.188 1 98.62 82 GLY A CA 1
ATOM 588 C C . GLY A 1 82 ? -4.09 25.266 31.5 1 98.62 82 GLY A C 1
ATOM 589 O O . GLY A 1 82 ? -2.91 25.609 31.359 1 98.62 82 GLY A O 1
ATOM 590 N N . ASP A 1 83 ? -4.57 24.125 31.047 1 98.75 83 ASP A N 1
ATOM 591 C CA . ASP A 1 83 ? -3.695 23.188 30.375 1 98.75 83 ASP A CA 1
ATOM 592 C C . ASP A 1 83 ? -3.191 23.75 29.047 1 98.75 83 ASP A C 1
ATOM 594 O O . ASP A 1 83 ? -3.949 24.391 28.312 1 98.75 83 ASP A O 1
ATOM 598 N N . ARG A 1 84 ? -1.875 23.547 28.75 1 98.88 84 ARG A N 1
ATOM 599 C CA . ARG A 1 84 ? -1.311 23.828 27.438 1 98.88 84 ARG A CA 1
ATOM 600 C C . ARG A 1 84 ? -1.618 22.688 26.453 1 98.88 84 ARG A C 1
ATOM 602 O O . ARG A 1 84 ? -1.351 21.531 26.75 1 98.88 84 ARG A O 1
ATOM 609 N N . VAL A 1 85 ? -2.184 23.062 25.297 1 98.88 85 VAL A N 1
ATOM 610 C CA . VAL A 1 85 ? -2.639 22.016 24.406 1 98.88 85 VAL A CA 1
ATOM 611 C C . VAL A 1 85 ? -2.361 22.406 22.953 1 98.88 85 VAL A C 1
ATOM 613 O O . VAL A 1 85 ? -2.078 23.562 22.672 1 98.88 85 VAL A O 1
ATOM 616 N N . ILE A 1 86 ? -2.312 21.422 22.094 1 98.88 86 ILE A N 1
ATOM 617 C CA . ILE A 1 86 ? -2.467 21.594 20.641 1 98.88 86 ILE A CA 1
ATOM 618 C C . ILE A 1 86 ? -3.787 20.969 20.188 1 98.88 86 ILE A C 1
ATOM 620 O O . ILE A 1 86 ? -4.344 20.109 20.875 1 98.88 86 ILE A O 1
ATOM 624 N N . ALA A 1 87 ? -4.297 21.453 19.062 1 98.69 87 ALA A N 1
ATOM 625 C CA . ALA A 1 87 ? -5.578 20.938 18.594 1 98.69 87 ALA A CA 1
ATOM 626 C C . ALA A 1 87 ? -5.684 21.031 17.062 1 98.69 87 ALA A C 1
ATOM 628 O O . ALA A 1 87 ? -5.105 21.922 16.453 1 98.69 87 ALA A O 1
ATOM 629 N N . GLY A 1 88 ? -6.34 20.062 16.516 1 96.81 88 GLY A N 1
ATOM 630 C CA . GLY A 1 88 ? -6.762 20.094 15.125 1 96.81 88 GLY A CA 1
ATOM 631 C C . GLY A 1 88 ? -8.266 20.203 14.961 1 96.81 88 GLY A C 1
ATOM 632 O O . GLY A 1 88 ? -9.023 19.516 15.656 1 96.81 88 GLY A O 1
ATOM 633 N N . VAL A 1 89 ? -8.68 21.156 14.117 1 93.5 89 VAL A N 1
ATOM 634 C CA . VAL A 1 89 ? -10.094 21.328 13.797 1 93.5 89 VAL A CA 1
ATOM 635 C C . VAL A 1 89 ? -10.266 21.5 12.289 1 93.5 89 VAL A C 1
ATOM 637 O O . VAL A 1 89 ? -9.289 21.719 11.562 1 93.5 89 VAL A O 1
ATOM 640 N N . GLN A 1 90 ? -11.5 21.359 11.852 1 88.75 90 GLN A N 1
ATOM 641 C CA . GLN A 1 90 ? -11.758 21.5 10.422 1 88.75 90 GLN A CA 1
ATOM 642 C C . GLN A 1 90 ? -11.664 22.969 9.992 1 88.75 90 GLN A C 1
ATOM 644 O O . GLN A 1 90 ? -11.328 23.25 8.836 1 88.75 90 GLN A O 1
ATOM 649 N N . SER A 1 91 ? -12.008 23.844 10.891 1 90.19 91 SER A N 1
ATOM 650 C CA . SER A 1 91 ? -11.945 25.281 10.633 1 90.19 91 SER A CA 1
ATOM 651 C C . SER A 1 91 ? -12.031 26.078 11.93 1 90.19 91 SER A C 1
ATOM 653 O O . SER A 1 91 ? -12.359 25.531 12.984 1 90.19 91 SER A O 1
ATOM 655 N N . GLY A 1 92 ? -11.531 27.391 11.867 1 94 92 GLY A N 1
ATOM 656 C CA . GLY A 1 92 ? -11.789 28.297 12.984 1 94 92 GLY A CA 1
ATOM 657 C C . GLY A 1 92 ? -10.523 28.719 13.703 1 94 92 GLY A C 1
ATOM 658 O O . GLY A 1 92 ? -10.578 29.547 14.625 1 94 92 GLY A O 1
ATOM 659 N N . CYS A 1 93 ? -9.383 28.328 13.211 1 96.5 93 CYS A N 1
ATOM 660 C CA . CYS A 1 93 ? -8.156 28.5 13.984 1 96.5 93 CYS A CA 1
ATOM 661 C C . CYS A 1 93 ? -7.582 29.891 13.812 1 96.5 93 CYS A C 1
ATOM 663 O O . CYS A 1 93 ? -6.766 30.344 14.625 1 96.5 93 CYS A O 1
ATOM 665 N N . TYR A 1 94 ? -7.941 30.562 12.734 1 97.69 94 TYR A N 1
ATOM 666 C CA . TYR A 1 94 ? -7.465 31.938 12.555 1 97.69 94 TYR A CA 1
ATOM 667 C C . TYR A 1 94 ? -8.281 32.906 13.383 1 97.69 94 TYR A C 1
ATOM 669 O O . TYR A 1 94 ? -8.906 33.812 12.844 1 97.69 94 TYR A O 1
ATOM 677 N N . ALA A 1 95 ? -8.242 32.688 14.672 1 98.38 95 ALA A N 1
ATOM 678 C CA . ALA A 1 95 ? -9.023 33.469 15.641 1 98.38 95 ALA A CA 1
ATOM 679 C C . ALA A 1 95 ? -8.352 33.469 17.016 1 98.38 95 ALA A C 1
ATOM 681 O O . ALA A 1 95 ? -7.43 32.688 17.25 1 98.38 95 ALA A O 1
ATOM 682 N N . GLN A 1 96 ? -8.797 34.344 17.859 1 98.69 96 GLN A N 1
ATOM 683 C CA . GLN A 1 96 ? -8.242 34.438 19.203 1 98.69 96 GLN A CA 1
ATOM 684 C C . GLN A 1 96 ? -8.656 33.25 20.062 1 98.69 96 GLN A C 1
ATOM 686 O O . GLN A 1 96 ? -7.98 32.906 21.031 1 98.69 96 GLN A O 1
ATOM 691 N N . GLU A 1 97 ? -9.797 32.656 19.672 1 98.38 97 GLU A N 1
ATOM 692 C CA . GLU A 1 97 ? -10.297 31.453 20.359 1 98.38 97 GLU A CA 1
ATOM 693 C C . GLU A 1 97 ? -10.828 30.438 19.359 1 98.38 97 GLU A C 1
ATOM 695 O O . GLU A 1 97 ? -11.297 30.797 18.281 1 98.38 97 GLU A O 1
ATOM 700 N N . VAL A 1 98 ? -10.766 29.172 19.812 1 98.19 98 VAL A N 1
ATOM 701 C CA . VAL A 1 98 ? -11.344 28.094 19.016 1 98.19 98 VAL A CA 1
ATOM 702 C C . VAL A 1 98 ? -11.969 27.047 19.922 1 98.19 98 VAL A C 1
ATOM 704 O O . VAL A 1 98 ? -11.578 26.906 21.078 1 98.19 98 VAL A O 1
ATOM 707 N N . VAL A 1 99 ? -13.023 26.469 19.438 1 98.31 99 VAL A N 1
ATOM 708 C CA . VAL A 1 99 ? -13.625 25.328 20.125 1 98.31 99 VAL A CA 1
ATOM 709 C C . VAL A 1 99 ? -13.297 24.047 19.359 1 98.31 99 VAL A C 1
ATOM 711 O O . VAL A 1 99 ? -13.555 23.953 18.156 1 98.31 99 VAL A O 1
ATOM 714 N N . ALA A 1 100 ? -12.695 23.094 20.078 1 98 100 ALA A N 1
ATOM 715 C CA . ALA A 1 100 ? -12.273 21.828 19.453 1 98 100 ALA A CA 1
ATOM 716 C C . ALA A 1 100 ? -12.859 20.641 20.188 1 98 100 ALA A C 1
ATOM 718 O O . ALA A 1 100 ? -12.914 20.625 21.422 1 98 100 ALA A O 1
ATOM 719 N N . PRO A 1 101 ? -13.328 19.609 19.406 1 97.06 101 PRO A N 1
ATOM 720 C CA . PRO A 1 101 ? -13.656 18.359 20.109 1 97.06 101 PRO A CA 1
ATOM 721 C C . PRO A 1 101 ? -12.484 17.812 20.922 1 97.06 101 PRO A C 1
ATOM 723 O O . PRO A 1 101 ? -11.336 17.859 20.469 1 97.06 101 PRO A O 1
ATOM 726 N N . GLU A 1 102 ? -12.766 17.328 22.094 1 96.75 102 GLU A N 1
ATOM 727 C CA . GLU A 1 102 ? -11.727 16.828 22.984 1 96.75 102 GLU A CA 1
ATOM 728 C C . GLU A 1 102 ? -10.883 15.75 22.297 1 96.75 102 GLU A C 1
ATOM 730 O O . GLU A 1 102 ? -9.688 15.625 22.578 1 96.75 102 GLU A O 1
ATOM 735 N N . ALA A 1 103 ? -11.445 15.055 21.328 1 95.81 103 ALA A N 1
ATOM 736 C CA . ALA A 1 103 ? -10.805 13.938 20.641 1 95.81 103 ALA A CA 1
ATOM 737 C C . ALA A 1 103 ? -9.625 14.422 19.797 1 95.81 103 ALA A C 1
ATOM 739 O O . ALA A 1 103 ? -8.719 13.641 19.5 1 95.81 103 ALA A O 1
ATOM 740 N N . THR A 1 104 ? -9.594 15.664 19.453 1 98 104 THR A N 1
ATOM 741 C CA . THR A 1 104 ? -8.539 16.172 18.594 1 98 104 THR A CA 1
ATOM 742 C C . THR A 1 104 ? -7.672 17.188 19.328 1 98 104 THR A C 1
ATOM 744 O O . THR A 1 104 ? -7.047 18.047 18.719 1 98 104 THR A O 1
ATOM 747 N N . VAL A 1 105 ? -7.723 17.141 20.656 1 98.62 105 VAL A N 1
ATOM 748 C CA . VAL A 1 105 ? -6.895 17.969 21.531 1 98.62 105 VAL A CA 1
ATOM 749 C C . VAL A 1 105 ? -5.844 17.109 22.219 1 98.62 105 VAL A C 1
ATOM 751 O O . VAL A 1 105 ? -6.145 16.016 22.703 1 98.62 105 VAL A O 1
ATOM 754 N N . PHE A 1 106 ? -4.629 17.609 22.266 1 98.81 106 PHE A N 1
ATOM 755 C CA . PHE A 1 106 ? -3.516 16.875 22.844 1 98.81 106 PHE A CA 1
ATOM 756 C C . PHE A 1 106 ? -2.676 17.766 23.75 1 98.81 106 PHE A C 1
ATOM 758 O O . PHE A 1 106 ? -2.59 18.969 23.531 1 98.81 106 PHE A O 1
ATOM 765 N N . GLU A 1 107 ? -1.986 17.141 24.641 1 98.44 107 GLU A N 1
ATOM 766 C CA . GLU A 1 107 ? -1.17 17.875 25.609 1 98.44 107 GLU A CA 1
ATOM 767 C C . GLU A 1 107 ? 0.07 18.469 24.938 1 98.44 107 GLU A C 1
ATOM 769 O O . GLU A 1 107 ? 0.696 17.812 24.094 1 98.44 107 GLU A O 1
ATOM 774 N N . LEU A 1 108 ? 0.364 19.641 25.266 1 98.75 108 LEU A N 1
ATOM 775 C CA . LEU A 1 108 ? 1.611 20.297 24.891 1 98.75 108 LEU A CA 1
ATOM 776 C C . LEU A 1 108 ? 2.547 20.406 26.094 1 98.75 108 LEU A C 1
ATOM 778 O O . LEU A 1 108 ? 2.229 21.062 27.078 1 98.75 108 LEU A O 1
ATOM 782 N N . PRO A 1 109 ? 3.693 19.766 26 1 98.44 109 PRO A N 1
ATOM 783 C CA . PRO A 1 109 ? 4.629 19.844 27.125 1 98.44 109 PRO A CA 1
ATOM 784 C C . PRO A 1 109 ? 4.984 21.281 27.484 1 98.44 109 PRO A C 1
ATOM 786 O O . PRO A 1 109 ? 5.07 22.141 26.609 1 98.44 109 PRO A O 1
ATOM 789 N N . ALA A 1 110 ? 5.293 21.5 28.719 1 97.38 110 ALA A N 1
ATOM 790 C CA . ALA A 1 110 ? 5.512 22.844 29.266 1 97.38 110 ALA A CA 1
ATOM 791 C C . ALA A 1 110 ? 6.73 23.5 28.625 1 97.38 110 ALA A C 1
ATOM 793 O O . ALA A 1 110 ? 6.781 24.719 28.5 1 97.38 110 ALA A O 1
ATOM 794 N N . ASP A 1 111 ? 7.613 22.703 28.188 1 97.44 111 ASP A N 1
ATOM 795 C CA . ASP A 1 111 ? 8.883 23.25 27.703 1 97.44 111 ASP A CA 1
ATOM 796 C C . ASP A 1 111 ? 8.875 23.406 26.188 1 97.44 111 ASP A C 1
ATOM 798 O O . ASP A 1 111 ? 9.883 23.781 25.594 1 97.44 111 ASP A O 1
ATOM 802 N N . VAL A 1 112 ? 7.785 23.156 25.562 1 98 112 VAL A N 1
ATOM 803 C CA . VAL A 1 112 ? 7.66 23.359 24.125 1 98 112 VAL A CA 1
ATOM 804 C C . VAL A 1 112 ? 6.898 24.641 23.844 1 98 112 VAL A C 1
ATOM 806 O O . VAL A 1 112 ? 5.762 24.812 24.281 1 98 112 VAL A O 1
ATOM 809 N N . PRO A 1 113 ? 7.488 25.562 23.125 1 98.19 113 PRO A N 1
ATOM 810 C CA . PRO A 1 113 ? 6.805 26.828 22.812 1 98.19 113 PRO A CA 1
ATOM 811 C C . PRO A 1 113 ? 5.531 26.609 22 1 98.19 113 PRO A C 1
ATOM 813 O O . PRO A 1 113 ? 5.445 25.672 21.219 1 98.19 113 PRO A O 1
ATOM 816 N N . PHE A 1 114 ? 4.559 27.531 22.125 1 98.5 114 PHE A N 1
ATOM 817 C CA . PHE A 1 114 ? 3.293 27.453 21.406 1 98.5 114 PHE A CA 1
ATOM 818 C C . PHE A 1 114 ? 3.521 27.516 19.906 1 98.5 114 PHE A C 1
ATOM 820 O O . PHE A 1 114 ? 2.848 26.828 19.141 1 98.5 114 PHE A O 1
ATOM 827 N N . GLU A 1 115 ? 4.508 28.359 19.469 1 97.75 115 GLU A N 1
ATOM 828 C CA . GLU A 1 115 ? 4.82 28.5 18.047 1 97.75 115 GLU A CA 1
ATOM 829 C C . GLU A 1 115 ? 5.273 27.156 17.453 1 97.75 115 GLU A C 1
ATOM 831 O O . GLU A 1 115 ? 4.922 26.828 16.328 1 97.75 115 GLU A O 1
ATOM 836 N N . THR A 1 116 ? 6.035 26.438 18.25 1 97.69 116 THR A N 1
ATOM 837 C CA . THR A 1 116 ? 6.461 25.094 17.844 1 97.69 116 THR A CA 1
ATOM 838 C C . THR A 1 116 ? 5.281 24.125 17.844 1 97.69 116 THR A C 1
ATOM 840 O O . THR A 1 116 ? 5.055 23.422 16.875 1 97.69 116 THR A O 1
ATOM 843 N N . GLY A 1 117 ? 4.5 24.172 18.891 1 98.31 117 GLY A N 1
ATOM 844 C CA . GLY A 1 117 ? 3.377 23.266 19.062 1 98.31 117 GLY A CA 1
ATOM 845 C C . GLY A 1 117 ? 2.352 23.359 17.953 1 98.31 117 GLY A C 1
ATOM 846 O O . GLY A 1 117 ? 1.789 22.359 17.531 1 98.31 117 GLY A O 1
ATOM 847 N N . ALA A 1 118 ? 2.107 24.547 17.438 1 98 118 ALA A N 1
ATOM 848 C CA . ALA A 1 118 ? 1.076 24.797 16.438 1 98 118 ALA A CA 1
ATOM 849 C C . ALA A 1 118 ? 1.369 24.047 15.148 1 98 118 ALA A C 1
ATOM 851 O O . ALA A 1 118 ? 0.491 23.891 14.297 1 98 118 ALA A O 1
ATOM 852 N N . GLN A 1 119 ? 2.566 23.547 15.016 1 97 119 GLN A N 1
ATOM 853 C CA . GLN A 1 119 ? 2.969 22.891 13.781 1 97 119 GLN A CA 1
ATOM 854 C C . GLN A 1 119 ? 2.705 21.375 13.844 1 97 119 GLN A C 1
ATOM 856 O O . GLN A 1 119 ? 2.875 20.672 12.852 1 97 119 GLN A O 1
ATOM 861 N N . PHE A 1 120 ? 2.205 20.844 14.922 1 98.19 120 PHE A N 1
ATOM 862 C CA . PHE A 1 120 ? 2.191 19.406 15.141 1 98.19 120 PHE A CA 1
ATOM 863 C C . PHE A 1 120 ? 0.837 18.812 14.773 1 98.19 120 PHE A C 1
ATOM 865 O O . PHE A 1 120 ? 0.765 17.719 14.211 1 98.19 120 PHE A O 1
ATOM 872 N N . PRO A 1 121 ? -0.278 19.469 15.023 1 97.69 121 PRO A N 1
ATOM 873 C CA . PRO A 1 121 ? -1.553 18.766 14.852 1 97.69 121 PRO A CA 1
ATOM 874 C C . PRO A 1 121 ? -1.704 18.156 13.461 1 97.69 121 PRO A C 1
ATOM 876 O O . PRO A 1 121 ? -2.131 17 13.336 1 97.69 121 PRO A O 1
ATOM 879 N N . THR A 1 122 ? -1.263 18.828 12.453 1 94.56 122 THR A N 1
ATOM 880 C CA . THR A 1 122 ? -1.54 18.297 11.117 1 94.56 122 THR A CA 1
ATOM 881 C C . THR A 1 122 ? -0.257 17.828 10.445 1 94.56 122 THR A C 1
ATOM 883 O O . THR A 1 122 ? -0.096 16.625 10.18 1 94.56 122 THR A O 1
ATOM 886 N N . ILE A 1 123 ? 0.771 18.641 10.258 1 94.44 123 ILE A N 1
ATOM 887 C CA . ILE A 1 123 ? 1.896 18.344 9.383 1 94.44 123 ILE A CA 1
ATOM 888 C C . ILE A 1 123 ? 2.775 17.266 10.023 1 94.44 123 ILE A C 1
ATOM 890 O O . ILE A 1 123 ? 3.154 16.297 9.367 1 94.44 123 ILE A O 1
ATOM 894 N N . TYR A 1 124 ? 3.135 17.422 11.336 1 98.06 124 TYR A N 1
ATOM 895 C CA . TYR A 1 124 ? 3.961 16.391 11.961 1 98.06 124 TYR A CA 1
ATOM 896 C C . TYR A 1 124 ? 3.152 15.133 12.234 1 98.06 124 TYR A C 1
ATOM 898 O O . TYR A 1 124 ? 3.682 14.023 12.156 1 98.06 124 TYR A O 1
ATOM 906 N N . GLY A 1 125 ? 1.841 15.344 12.578 1 98.12 125 GLY A N 1
ATOM 907 C CA . GLY A 1 125 ? 0.966 14.18 12.656 1 98.12 125 GLY A CA 1
ATOM 908 C C . GLY A 1 125 ? 0.893 13.398 11.359 1 98.12 125 GLY A C 1
ATOM 909 O O . GLY A 1 125 ? 1.008 12.172 11.359 1 98.12 125 GLY A O 1
ATOM 910 N N . THR A 1 126 ? 0.781 14.102 10.281 1 97.25 126 THR A N 1
ATOM 911 C CA . THR A 1 126 ? 0.697 13.492 8.961 1 97.25 126 THR A CA 1
ATOM 912 C C . THR A 1 126 ? 1.987 12.75 8.625 1 97.25 126 THR A C 1
ATOM 914 O O . THR A 1 126 ? 1.95 11.602 8.156 1 97.25 126 THR A O 1
ATOM 917 N N . ALA A 1 127 ? 3.115 13.398 8.859 1 98.56 127 ALA A N 1
ATOM 918 C CA . ALA A 1 127 ? 4.398 12.758 8.586 1 98.56 127 ALA A CA 1
ATOM 919 C C . ALA A 1 127 ? 4.555 11.477 9.398 1 98.56 127 ALA A C 1
ATOM 921 O O . ALA A 1 127 ? 4.977 10.445 8.867 1 98.56 127 ALA A O 1
ATOM 922 N N . TYR A 1 128 ? 4.18 11.562 10.695 1 98.81 128 TYR A N 1
ATOM 923 C CA . TYR A 1 128 ? 4.285 10.406 11.57 1 98.81 128 TYR A CA 1
ATOM 924 C C . TYR A 1 128 ? 3.365 9.281 11.102 1 98.81 128 TYR A C 1
ATOM 926 O O . TYR A 1 128 ? 3.789 8.125 10.992 1 98.81 128 TYR A O 1
ATOM 934 N N . GLY A 1 129 ? 2.117 9.602 10.828 1 98.38 129 GLY A N 1
ATOM 935 C CA . GLY A 1 129 ? 1.183 8.609 10.328 1 98.38 129 GLY A CA 1
ATOM 936 C C . GLY A 1 129 ? 1.622 7.98 9.023 1 98.38 129 GLY A C 1
ATOM 937 O O . GLY A 1 129 ? 1.527 6.766 8.844 1 98.38 129 GLY A O 1
ATOM 938 N N . ALA A 1 130 ? 2.123 8.766 8.125 1 98.62 130 ALA A N 1
ATOM 939 C CA . ALA A 1 130 ? 2.557 8.297 6.812 1 98.62 130 ALA A CA 1
ATOM 940 C C . ALA A 1 130 ? 3.758 7.363 6.934 1 98.62 130 ALA A C 1
ATOM 942 O O . ALA A 1 130 ? 3.764 6.273 6.359 1 98.62 130 ALA A O 1
ATOM 943 N N . LEU A 1 131 ? 4.746 7.766 7.73 1 98.88 131 LEU A N 1
ATOM 944 C CA . LEU A 1 131 ? 6.023 7.059 7.73 1 98.88 131 LEU A CA 1
ATOM 945 C C . LEU A 1 131 ? 6.008 5.902 8.727 1 98.88 131 LEU A C 1
ATOM 947 O O . LEU A 1 131 ? 6.555 4.836 8.445 1 98.88 131 LEU A O 1
ATOM 951 N N . GLN A 1 132 ? 5.355 6.117 9.867 1 98.56 132 GLN A N 1
ATOM 952 C CA . GLN A 1 132 ? 5.367 5.09 10.898 1 98.56 132 GLN A CA 1
ATOM 953 C C . GLN A 1 132 ? 4.188 4.133 10.734 1 98.56 132 GLN A C 1
ATOM 955 O O . GLN A 1 132 ? 4.367 2.914 10.758 1 98.56 132 GLN A O 1
ATOM 960 N N . TRP A 1 133 ? 2.969 4.664 10.633 1 97.75 133 TRP A N 1
ATOM 961 C CA . TRP A 1 133 ? 1.794 3.799 10.617 1 97.75 133 TRP A CA 1
ATOM 962 C C . TRP A 1 133 ? 1.623 3.131 9.258 1 97.75 133 TRP A C 1
ATOM 964 O O . TRP A 1 133 ? 1.382 1.924 9.18 1 97.75 133 TRP A O 1
ATOM 974 N N . ARG A 1 134 ? 1.758 3.908 8.172 1 98 134 ARG A N 1
ATOM 975 C CA . ARG A 1 134 ? 1.409 3.41 6.844 1 98 134 ARG A CA 1
ATOM 976 C C . ARG A 1 134 ? 2.605 2.738 6.18 1 98 134 ARG A C 1
ATOM 978 O O . ARG A 1 134 ? 2.553 1.552 5.848 1 98 134 ARG A O 1
ATOM 985 N N . ALA A 1 135 ? 3.711 3.439 6.094 1 98.56 135 ALA A N 1
ATOM 986 C CA . ALA A 1 135 ? 4.891 2.902 5.418 1 98.56 135 ALA A CA 1
ATOM 987 C C . ALA A 1 135 ? 5.672 1.97 6.34 1 98.56 135 ALA A C 1
ATOM 989 O O . ALA A 1 135 ? 6.492 1.174 5.875 1 98.56 135 ALA A O 1
ATOM 990 N N . GLN A 1 136 ? 5.488 2.141 7.684 1 98.31 136 GLN A N 1
ATOM 991 C CA . GLN A 1 136 ? 6.176 1.322 8.672 1 98.31 136 GLN A CA 1
ATOM 992 C C . GLN A 1 136 ? 7.688 1.347 8.453 1 98.31 136 GLN A C 1
ATOM 994 O O . GLN A 1 136 ? 8.328 0.295 8.391 1 98.31 136 GLN A O 1
ATOM 999 N N . VAL A 1 137 ? 8.219 2.529 8.359 1 98.69 137 VAL A N 1
ATOM 1000 C CA . VAL A 1 137 ? 9.648 2.725 8.125 1 98.69 137 VAL A CA 1
ATOM 1001 C C . VAL A 1 137 ? 10.453 2.021 9.211 1 98.69 137 VAL A C 1
ATOM 1003 O O . VAL A 1 137 ? 10.133 2.129 10.398 1 98.69 137 VAL A O 1
ATOM 1006 N N . GLU A 1 138 ? 11.414 1.311 8.828 1 97.88 138 GLU A N 1
ATOM 1007 C CA . GLU A 1 138 ? 12.336 0.638 9.734 1 97.88 138 GLU A CA 1
ATOM 1008 C C . GLU A 1 138 ? 13.703 1.316 9.734 1 97.88 138 GLU A C 1
ATOM 1010 O O . GLU A 1 138 ? 14.109 1.919 8.734 1 97.88 138 GLU A O 1
ATOM 1015 N N . PRO A 1 139 ? 14.391 1.233 10.945 1 98.38 139 PRO A N 1
ATOM 1016 C CA . PRO A 1 139 ? 15.758 1.759 10.953 1 98.38 139 PRO A CA 1
ATOM 1017 C C . PRO A 1 139 ? 16.625 1.173 9.836 1 98.38 139 PRO A C 1
ATOM 1019 O O . PRO A 1 139 ? 16.547 -0.025 9.555 1 98.38 139 PRO A O 1
ATOM 1022 N N . GLY A 1 140 ? 17.328 2.062 9.172 1 97.56 140 GLY A N 1
ATOM 1023 C CA . GLY A 1 140 ? 18.234 1.607 8.117 1 97.56 140 GLY A CA 1
ATOM 1024 C C . GLY A 1 140 ? 17.641 1.74 6.73 1 97.56 140 GLY A C 1
ATOM 1025 O O . GLY A 1 140 ? 18.375 1.727 5.734 1 97.56 140 GLY A O 1
ATOM 1026 N N . GLU A 1 141 ? 16.344 1.846 6.574 1 98.5 141 GLU A N 1
ATOM 1027 C CA . GLU A 1 141 ? 15.719 2.055 5.266 1 98.5 141 GLU A CA 1
ATOM 1028 C C . GLU A 1 141 ? 16.062 3.434 4.711 1 98.5 141 GLU A C 1
ATOM 1030 O O . GLU A 1 141 ? 16.359 4.359 5.469 1 98.5 141 GLU A O 1
ATOM 1035 N N . VAL A 1 142 ? 16.031 3.535 3.438 1 98.88 142 VAL A N 1
ATOM 1036 C CA . VAL A 1 142 ? 16.281 4.805 2.76 1 98.88 142 VAL A CA 1
ATOM 1037 C C . VAL A 1 142 ? 14.945 5.48 2.445 1 98.88 142 VAL A C 1
ATOM 1039 O O . VAL A 1 142 ? 14.094 4.91 1.755 1 98.88 142 VAL A O 1
ATOM 1042 N N . VAL A 1 143 ? 14.766 6.684 2.973 1 98.94 143 VAL A N 1
ATOM 1043 C CA . VAL A 1 143 ? 13.562 7.477 2.734 1 98.94 143 VAL A CA 1
ATOM 1044 C C . VAL A 1 143 ? 13.898 8.672 1.842 1 98.94 143 VAL A C 1
ATOM 1046 O O . VAL A 1 143 ? 14.781 9.469 2.166 1 98.94 143 VAL A O 1
ATOM 1049 N N . LEU A 1 144 ? 13.25 8.742 0.678 1 98.94 144 LEU A N 1
ATOM 1050 C CA . LEU A 1 144 ? 13.359 9.883 -0.228 1 98.94 144 LEU A CA 1
ATOM 1051 C C . LEU A 1 144 ? 12.234 10.883 0.021 1 98.94 144 LEU A C 1
ATOM 1053 O O . LEU A 1 144 ? 11.055 10.523 -0.047 1 98.94 144 LEU A O 1
ATOM 1057 N N . VAL A 1 145 ? 12.586 12.102 0.337 1 98.94 145 VAL A N 1
ATOM 1058 C CA . VAL A 1 145 ? 11.609 13.148 0.602 1 98.94 145 VAL A CA 1
ATOM 1059 C C . VAL A 1 145 ? 11.719 14.242 -0.458 1 98.94 145 VAL A C 1
ATOM 1061 O O . VAL A 1 145 ? 12.742 14.93 -0.544 1 98.94 145 VAL A O 1
ATOM 1064 N N . HIS A 1 146 ? 10.648 14.375 -1.216 1 98.5 146 HIS A N 1
ATOM 1065 C CA . HIS A 1 146 ? 10.594 15.477 -2.174 1 98.5 146 HIS A CA 1
ATOM 1066 C C . HIS A 1 146 ? 10.047 16.75 -1.526 1 98.5 146 HIS A C 1
ATOM 1068 O O . HIS A 1 146 ? 9.352 16.672 -0.511 1 98.5 146 HIS A O 1
ATOM 1074 N N . GLY A 1 147 ? 10.383 17.938 -2.186 1 95.38 147 GLY A N 1
ATOM 1075 C CA . GLY A 1 147 ? 9.945 19.188 -1.577 1 95.38 147 GLY A CA 1
ATOM 1076 C C . GLY A 1 147 ? 10.352 19.312 -0.122 1 95.38 147 GLY A C 1
ATOM 1077 O O . GLY A 1 147 ? 9.562 19.766 0.711 1 95.38 147 GLY A O 1
ATOM 1078 N N . ALA A 1 148 ? 11.539 19.016 0.169 1 97.25 148 ALA A N 1
ATOM 1079 C CA . ALA A 1 148 ? 11.961 18.734 1.539 1 97.25 148 ALA A CA 1
ATOM 1080 C C . ALA A 1 148 ? 12.062 20.016 2.363 1 97.25 148 ALA A C 1
ATOM 1082 O O . ALA A 1 148 ? 12.07 19.969 3.596 1 97.25 148 ALA A O 1
ATOM 1083 N N . ALA A 1 149 ? 12.164 21.125 1.716 1 95.19 149 ALA A N 1
ATOM 1084 C CA . ALA A 1 149 ? 12.367 22.375 2.461 1 95.19 149 ALA A CA 1
ATOM 1085 C C . ALA A 1 149 ? 11.031 22.969 2.883 1 95.19 149 ALA A C 1
ATOM 1087 O O . ALA A 1 149 ? 10.992 23.875 3.727 1 95.19 149 ALA A O 1
ATOM 1088 N N . GLY A 1 150 ? 9.938 22.5 2.309 1 92.56 150 GLY A N 1
ATOM 1089 C CA . GLY A 1 150 ? 8.633 23 2.721 1 92.56 150 GLY A CA 1
ATOM 1090 C C . GLY A 1 150 ? 8.203 22.469 4.078 1 92.56 150 GLY A C 1
ATOM 1091 O O . GLY A 1 150 ? 8.922 21.688 4.707 1 92.56 150 GLY A O 1
ATOM 1092 N N . GLY A 1 151 ? 7.055 22.953 4.516 1 91.81 151 GLY A N 1
ATOM 1093 C CA . GLY A 1 151 ? 6.539 22.531 5.809 1 91.81 151 GLY A CA 1
ATOM 1094 C C . GLY A 1 151 ? 6.375 21.031 5.922 1 91.81 151 GLY A C 1
ATOM 1095 O O . GLY A 1 151 ? 6.91 20.406 6.84 1 91.81 151 GLY A O 1
ATOM 1096 N N . SER A 1 152 ? 5.656 20.453 4.957 1 93.19 152 SER A N 1
ATOM 1097 C CA . SER A 1 152 ? 5.426 19.016 4.934 1 93.19 152 SER A CA 1
ATOM 1098 C C . SER A 1 152 ? 6.734 18.25 4.742 1 93.19 152 SER A C 1
ATOM 1100 O O . SER A 1 152 ? 6.957 17.219 5.383 1 93.19 152 SER A O 1
ATOM 1102 N N . GLY A 1 153 ? 7.555 18.766 3.912 1 96.19 153 GLY A N 1
ATOM 1103 C CA . GLY A 1 153 ? 8.82 18.109 3.609 1 96.19 153 GLY A CA 1
ATOM 1104 C C . GLY A 1 153 ? 9.758 18.047 4.797 1 96.19 153 GLY A C 1
ATOM 1105 O O . GLY A 1 153 ? 10.297 16.984 5.113 1 96.19 153 GLY A O 1
ATOM 1106 N N . LEU A 1 154 ? 9.914 19.172 5.469 1 97.25 154 LEU A N 1
ATOM 1107 C CA . LEU A 1 154 ? 10.805 19.219 6.617 1 97.25 154 LEU A CA 1
ATOM 1108 C C . LEU A 1 154 ? 10.312 18.297 7.727 1 97.25 154 LEU A C 1
ATOM 1110 O O . LEU A 1 154 ? 11.109 17.625 8.391 1 97.25 154 LEU A O 1
ATOM 1114 N N . ALA A 1 155 ? 8.992 18.281 7.918 1 97.81 155 ALA A N 1
ATOM 1115 C CA . ALA A 1 155 ? 8.414 17.359 8.906 1 97.81 155 ALA A CA 1
ATOM 1116 C C . ALA A 1 155 ? 8.742 15.914 8.562 1 97.81 155 ALA A C 1
ATOM 1118 O O . ALA A 1 155 ? 9.125 15.133 9.438 1 97.81 155 ALA A O 1
ATOM 1119 N N . ALA A 1 156 ? 8.656 15.562 7.301 1 98.75 156 ALA A N 1
ATOM 1120 C CA . ALA A 1 156 ? 8.945 14.203 6.855 1 98.75 156 ALA A CA 1
ATOM 1121 C C . ALA A 1 156 ? 10.414 13.867 7.059 1 98.75 156 ALA A C 1
ATOM 1123 O O . ALA A 1 156 ? 10.75 12.75 7.477 1 98.75 156 ALA A O 1
ATOM 1124 N N . VAL A 1 157 ? 11.312 14.812 6.777 1 98.88 157 VAL A N 1
ATOM 1125 C CA . VAL A 1 157 ? 12.742 14.609 6.961 1 98.88 157 VAL A CA 1
ATOM 1126 C C . VAL A 1 157 ? 13.031 14.305 8.43 1 98.88 157 VAL A C 1
ATOM 1128 O O . VAL A 1 157 ? 13.703 13.312 8.742 1 98.88 157 VAL A O 1
ATOM 1131 N N . GLU A 1 158 ? 12.508 15.102 9.289 1 98.88 158 GLU A N 1
ATOM 1132 C CA . GLU A 1 158 ? 12.805 14.961 10.711 1 98.88 158 GLU A CA 1
ATOM 1133 C C . GLU A 1 158 ? 12.219 13.672 11.273 1 98.88 158 GLU A C 1
ATOM 1135 O O . GLU A 1 158 ? 12.883 12.953 12.023 1 98.88 158 GLU A O 1
ATOM 1140 N N . VAL A 1 159 ? 10.953 13.352 10.938 1 98.94 159 VAL A N 1
ATOM 1141 C CA . VAL A 1 159 ? 10.312 12.141 11.438 1 98.94 159 VAL A CA 1
ATOM 1142 C C . VAL A 1 159 ? 11.039 10.914 10.898 1 98.94 159 VAL A C 1
ATOM 1144 O O . VAL A 1 159 ? 11.297 9.961 11.641 1 98.94 159 VAL A O 1
ATOM 1147 N N . ALA A 1 160 ? 11.406 10.922 9.594 1 98.94 160 ALA A N 1
ATOM 1148 C CA . ALA A 1 160 ? 12.141 9.797 9.008 1 98.94 160 ALA A CA 1
ATOM 1149 C C . ALA A 1 160 ? 13.469 9.57 9.734 1 98.94 160 ALA A C 1
ATOM 1151 O O . ALA A 1 160 ? 13.828 8.438 10.039 1 98.94 160 ALA A O 1
ATOM 1152 N N . LYS A 1 161 ? 14.133 10.688 9.984 1 98.88 161 LYS A N 1
ATOM 1153 C CA . LYS A 1 161 ? 15.406 10.586 10.688 1 98.88 161 LYS A CA 1
ATOM 1154 C C . LYS A 1 161 ? 15.211 10.055 12.102 1 98.88 161 LYS A C 1
ATOM 1156 O O . LYS A 1 161 ? 15.977 9.203 12.555 1 98.88 161 LYS A O 1
ATOM 1161 N N . ALA A 1 162 ? 14.219 10.508 12.773 1 98.81 162 ALA A N 1
ATOM 1162 C CA . ALA A 1 162 ? 13.93 10.062 14.133 1 98.81 162 ALA A CA 1
ATOM 1163 C C . ALA A 1 162 ? 13.594 8.578 14.164 1 98.81 162 ALA A C 1
ATOM 1165 O O . ALA A 1 162 ? 13.844 7.895 15.156 1 98.81 162 ALA A O 1
ATOM 1166 N N . LEU A 1 163 ? 13.086 8.047 13.07 1 98.75 163 LEU A N 1
ATOM 1167 C CA . LEU A 1 163 ? 12.742 6.637 12.961 1 98.75 163 LEU A CA 1
ATOM 1168 C C . LEU A 1 163 ? 13.969 5.801 12.633 1 98.75 163 LEU A C 1
ATOM 1170 O O . LEU A 1 163 ? 13.898 4.57 12.594 1 98.75 163 LEU A O 1
ATOM 1174 N N . GLY A 1 164 ? 15.102 6.453 12.32 1 98.75 164 GLY A N 1
ATOM 1175 C CA . GLY A 1 164 ? 16.359 5.75 12.102 1 98.75 164 GLY A CA 1
ATOM 1176 C C . GLY A 1 164 ? 16.672 5.527 10.633 1 98.75 164 GLY A C 1
ATOM 1177 O O . GLY A 1 164 ? 17.562 4.746 10.297 1 98.75 164 GLY A O 1
ATOM 1178 N N . ALA A 1 165 ? 16.016 6.223 9.75 1 98.81 165 ALA A N 1
ATOM 1179 C CA . ALA A 1 165 ? 16.203 6.039 8.312 1 98.81 165 ALA A CA 1
ATOM 1180 C C . ALA A 1 165 ? 17.406 6.84 7.812 1 98.81 165 ALA A C 1
ATOM 1182 O O . ALA A 1 165 ? 17.859 7.781 8.477 1 98.81 165 ALA A O 1
ATOM 1183 N N . THR A 1 166 ? 17.953 6.422 6.727 1 98.88 166 THR A N 1
ATOM 1184 C CA . THR A 1 166 ? 18.781 7.293 5.891 1 98.88 166 THR A CA 1
ATOM 1185 C C . THR A 1 166 ? 17.906 8.164 4.996 1 98.88 166 THR A C 1
ATOM 1187 O O . THR A 1 166 ? 17.125 7.652 4.191 1 98.88 166 THR A O 1
ATOM 1190 N N . VAL A 1 167 ? 18.094 9.477 5.109 1 98.94 167 VAL A N 1
ATOM 1191 C CA . VAL A 1 167 ? 17.156 10.375 4.449 1 98.94 167 VAL A CA 1
ATOM 1192 C C . VAL A 1 167 ? 17.844 11.047 3.258 1 98.94 167 VAL A C 1
ATOM 1194 O O . VAL A 1 167 ? 18.859 11.711 3.418 1 98.94 167 VAL A O 1
ATOM 1197 N N . ILE A 1 168 ? 17.281 10.852 2.068 1 98.94 168 ILE A N 1
ATOM 1198 C CA . ILE A 1 168 ? 17.625 11.602 0.866 1 98.94 168 ILE A CA 1
ATOM 1199 C C . ILE A 1 168 ? 16.562 12.664 0.592 1 98.94 168 ILE A C 1
ATOM 1201 O O . ILE A 1 168 ? 15.367 12.344 0.53 1 98.94 168 ILE A O 1
ATOM 1205 N N . SER A 1 169 ? 16.953 13.898 0.441 1 98.81 169 SER A N 1
ATOM 1206 C CA . SER A 1 169 ? 16.016 14.984 0.216 1 98.81 169 SER A CA 1
ATOM 1207 C C . SER A 1 169 ? 16.266 15.68 -1.113 1 98.81 169 SER A C 1
ATOM 1209 O O . SER A 1 169 ? 17.406 15.727 -1.582 1 98.81 169 SER A O 1
ATOM 1211 N N . THR A 1 170 ? 15.211 16.141 -1.729 1 98.62 170 THR A N 1
ATOM 1212 C CA . THR A 1 170 ? 15.336 17 -2.908 1 98.62 170 THR A CA 1
ATOM 1213 C C . THR A 1 170 ? 14.828 18.406 -2.617 1 98.62 170 THR A C 1
ATOM 1215 O O . THR A 1 170 ? 13.805 18.578 -1.959 1 98.62 170 THR A O 1
ATOM 1218 N N . VAL A 1 171 ? 15.602 19.391 -3.029 1 97.44 171 VAL A N 1
ATOM 1219 C CA . VAL A 1 171 ? 15.281 20.797 -2.787 1 97.44 171 VAL A CA 1
ATOM 1220 C C . VAL A 1 171 ? 15.578 21.625 -4.039 1 97.44 171 VAL A C 1
ATOM 1222 O O . VAL A 1 171 ? 16.234 21.141 -4.965 1 97.44 171 VAL A O 1
ATOM 1225 N N . GLY A 1 172 ? 15.125 22.875 -4.031 1 95.06 172 GLY A N 1
ATOM 1226 C CA . GLY A 1 172 ? 15.195 23.672 -5.238 1 95.06 172 GLY A CA 1
ATOM 1227 C C . GLY A 1 172 ? 16.344 24.672 -5.215 1 95.06 172 GLY A C 1
ATOM 1228 O O . GLY A 1 172 ? 16.438 25.531 -6.098 1 95.06 172 GLY A O 1
ATOM 1229 N N . SER A 1 173 ? 17.219 24.734 -4.164 1 95.06 173 SER A N 1
ATOM 1230 C CA . SER A 1 173 ? 18.359 25.656 -4.098 1 95.06 173 SER A CA 1
ATOM 1231 C C . SER A 1 173 ? 19.453 25.109 -3.189 1 95.06 173 SER A C 1
ATOM 1233 O O . SER A 1 173 ? 19.203 24.219 -2.363 1 95.06 173 SER A O 1
ATOM 1235 N N . ASP A 1 174 ? 20.578 25.641 -3.379 1 95.38 174 ASP A N 1
ATOM 1236 C CA . ASP A 1 174 ? 21.703 25.234 -2.533 1 95.38 174 ASP A CA 1
ATOM 1237 C C . ASP A 1 174 ? 21.484 25.688 -1.091 1 95.38 174 ASP A C 1
ATOM 1239 O O . ASP A 1 174 ? 21.859 24.969 -0.152 1 95.38 174 ASP A O 1
ATOM 1243 N N . ALA A 1 175 ? 20.922 26.844 -0.944 1 94.31 175 ALA A N 1
ATOM 1244 C CA . ALA A 1 175 ? 20.641 27.344 0.395 1 94.31 175 ALA A CA 1
ATOM 1245 C C . ALA A 1 175 ? 19.703 26.406 1.151 1 94.31 175 ALA A C 1
ATOM 1247 O O . ALA A 1 175 ? 19.906 26.156 2.348 1 94.31 175 ALA A O 1
ATOM 1248 N N . LYS A 1 176 ? 18.812 25.812 0.473 1 96.12 176 LYS A N 1
ATOM 1249 C CA . LYS A 1 176 ? 17.844 24.906 1.085 1 96.12 176 LYS A CA 1
ATOM 1250 C C . LYS A 1 176 ? 18.516 23.562 1.419 1 96.12 176 LYS A C 1
ATOM 1252 O O . LYS A 1 176 ? 18.078 22.875 2.346 1 96.12 176 LYS A O 1
ATOM 1257 N N . GLN A 1 177 ? 19.531 23.219 0.685 1 97.62 177 GLN A N 1
ATOM 1258 C CA . GLN A 1 177 ? 20.25 21.984 1 1 97.62 177 GLN A CA 1
ATOM 1259 C C . GLN A 1 177 ? 20.812 22.031 2.414 1 97.62 177 GLN A C 1
ATOM 1261 O O . GLN A 1 177 ? 20.719 21.062 3.16 1 97.62 177 GLN A O 1
ATOM 1266 N N . ALA A 1 178 ? 21.406 23.156 2.713 1 96.88 178 ALA A N 1
ATOM 1267 C CA . ALA A 1 178 ? 22 23.312 4.035 1 96.88 178 ALA A CA 1
ATOM 1268 C C . ALA A 1 178 ? 20.953 23.188 5.133 1 96.88 178 ALA A C 1
ATOM 1270 O O . ALA A 1 178 ? 21.188 22.531 6.156 1 96.88 178 ALA A O 1
ATOM 1271 N N . ILE A 1 179 ? 19.828 23.734 4.879 1 96.19 179 ILE A N 1
ATOM 1272 C CA . ILE A 1 179 ? 18.766 23.766 5.887 1 96.19 179 ILE A CA 1
ATOM 1273 C C . ILE A 1 179 ? 18.25 22.344 6.121 1 96.19 179 ILE A C 1
ATOM 1275 O O . ILE A 1 179 ? 18.109 21.906 7.27 1 96.19 179 ILE A O 1
ATOM 1279 N N . VAL A 1 180 ? 17.969 21.594 5.07 1 98.06 180 VAL A N 1
ATOM 1280 C CA . VAL A 1 180 ? 17.391 20.266 5.254 1 98.06 180 VAL A CA 1
ATOM 1281 C C . VAL A 1 180 ? 18.406 19.328 5.898 1 98.06 180 VAL A C 1
ATOM 1283 O O . VAL A 1 180 ? 18.047 18.422 6.648 1 98.06 180 VAL A O 1
ATOM 1286 N N . ARG A 1 181 ? 19.734 19.531 5.66 1 98.25 181 ARG A N 1
ATOM 1287 C CA . ARG A 1 181 ? 20.766 18.766 6.34 1 98.25 181 ARG A CA 1
ATOM 1288 C C . ARG A 1 181 ? 20.766 19.047 7.84 1 98.25 181 ARG A C 1
ATOM 1290 O O . ARG A 1 181 ? 20.922 18.125 8.648 1 98.25 181 ARG A O 1
ATOM 1297 N N . GLU A 1 182 ? 20.531 20.297 8.156 1 97.31 182 GLU A N 1
ATOM 1298 C CA . GLU A 1 182 ? 20.453 20.688 9.562 1 97.31 182 GLU A CA 1
ATOM 1299 C C . GLU A 1 182 ? 19.266 20 10.25 1 97.31 182 GLU A C 1
ATOM 1301 O O . GLU A 1 182 ? 19.297 19.797 11.469 1 97.31 182 GLU A O 1
ATOM 1306 N N . HIS A 1 183 ? 18.328 19.641 9.469 1 97.94 183 HIS A N 1
ATOM 1307 C CA . HIS A 1 183 ? 17.125 19.047 10.031 1 97.94 183 HIS A CA 1
ATOM 1308 C C . HIS A 1 183 ? 17.156 17.531 9.922 1 97.94 183 HIS A C 1
ATOM 1310 O O . HIS A 1 183 ? 16.172 16.859 10.242 1 97.94 183 HIS A O 1
ATOM 1316 N N . GLY A 1 184 ? 18.25 16.922 9.414 1 98.19 184 GLY A N 1
ATOM 1317 C CA . GLY A 1 184 ? 18.406 15.484 9.562 1 98.19 184 GLY A CA 1
ATOM 1318 C C . GLY A 1 184 ? 18.609 14.766 8.242 1 98.19 184 GLY A C 1
ATOM 1319 O O . GLY A 1 184 ? 18.906 13.57 8.219 1 98.19 184 GLY A O 1
ATOM 1320 N N . ALA A 1 185 ? 18.547 15.461 7.125 1 98.75 185 ALA A N 1
ATOM 1321 C CA . ALA A 1 185 ? 18.797 14.812 5.844 1 98.75 185 ALA A CA 1
ATOM 1322 C C . ALA A 1 185 ? 20.25 14.336 5.742 1 98.75 185 ALA A C 1
ATOM 1324 O O . ALA A 1 185 ? 21.172 15.102 5.988 1 98.75 185 ALA A O 1
ATOM 1325 N N . ASP A 1 186 ? 20.422 13.141 5.422 1 98.88 186 ASP A N 1
ATOM 1326 C CA . ASP A 1 186 ? 21.766 12.617 5.207 1 98.88 186 ASP A CA 1
ATOM 1327 C C . ASP A 1 186 ? 22.328 13.055 3.855 1 98.88 186 ASP A C 1
ATOM 1329 O O . ASP A 1 186 ? 23.531 13.273 3.713 1 98.88 186 ASP A O 1
ATOM 1333 N N . HIS A 1 187 ? 21.469 13.156 2.896 1 98.81 187 HIS A N 1
ATOM 1334 C CA . HIS A 1 187 ? 21.781 13.641 1.556 1 98.81 187 HIS A CA 1
ATOM 1335 C C . HIS A 1 187 ? 20.75 14.664 1.082 1 98.81 187 HIS A C 1
ATOM 1337 O O . HIS A 1 187 ? 19.562 14.523 1.352 1 98.81 187 HIS A O 1
ATOM 1343 N N . ALA A 1 188 ? 21.219 15.711 0.473 1 98.75 188 ALA A N 1
ATOM 1344 C CA . ALA A 1 188 ? 20.375 16.75 -0.095 1 98.75 188 ALA A CA 1
ATOM 1345 C C . ALA A 1 188 ? 20.734 17.031 -1.551 1 98.75 188 ALA A C 1
ATOM 1347 O O . ALA A 1 188 ? 21.906 17.312 -1.863 1 98.75 188 ALA A O 1
ATOM 1348 N N . ILE A 1 189 ? 19.766 16.922 -2.406 1 98.75 189 ILE A N 1
ATOM 1349 C CA . ILE A 1 189 ? 20 17.062 -3.84 1 98.75 189 ILE A CA 1
ATOM 1350 C C . ILE A 1 189 ? 19.281 18.297 -4.367 1 98.75 189 ILE A C 1
ATOM 1352 O O . ILE A 1 189 ? 18.062 18.453 -4.176 1 98.75 189 ILE A O 1
ATOM 1356 N N . ASN A 1 190 ? 19.984 19.219 -4.961 1 98.31 190 ASN A N 1
ATOM 1357 C CA . ASN A 1 190 ? 19.391 20.344 -5.684 1 98.31 190 ASN A CA 1
ATOM 1358 C C . ASN A 1 190 ? 18.922 19.922 -7.074 1 98.31 190 ASN A C 1
ATOM 1360 O O . ASN A 1 190 ? 19.734 19.781 -7.992 1 98.31 190 ASN A O 1
ATOM 1364 N N . TYR A 1 191 ? 17.594 19.75 -7.215 1 97.06 191 TYR A N 1
ATOM 1365 C CA . TYR A 1 191 ? 17.062 19.156 -8.43 1 97.06 191 TYR A CA 1
ATOM 1366 C C . TYR A 1 191 ? 17.156 20.125 -9.609 1 97.06 191 TYR A C 1
ATOM 1368 O O . TYR A 1 191 ? 16.844 19.766 -10.742 1 97.06 191 TYR A O 1
ATOM 1376 N N . ARG A 1 192 ? 17.578 21.375 -9.406 1 96.25 192 ARG A N 1
ATOM 1377 C CA . ARG A 1 192 ? 17.781 22.344 -10.477 1 96.25 192 ARG A CA 1
ATOM 1378 C C . ARG A 1 192 ? 19.156 22.172 -11.125 1 96.25 192 ARG A C 1
ATOM 1380 O O . ARG A 1 192 ? 19.359 22.578 -12.266 1 96.25 192 ARG A O 1
ATOM 1387 N N . THR A 1 193 ? 20.078 21.609 -10.414 1 97 193 THR A N 1
ATOM 1388 C CA . THR A 1 193 ? 21.438 21.516 -10.914 1 97 193 THR A CA 1
ATOM 1389 C C . THR A 1 193 ? 21.859 20.062 -11.062 1 97 193 THR A C 1
ATOM 1391 O O . THR A 1 193 ? 22.891 19.766 -11.688 1 97 193 THR A O 1
ATOM 1394 N N . GLN A 1 194 ? 21.094 19.141 -10.477 1 96.69 194 GLN A N 1
ATOM 1395 C CA . GLN A 1 194 ? 21.438 17.719 -10.539 1 96.69 194 GLN A CA 1
ATOM 1396 C C . GLN A 1 194 ? 20.234 16.906 -11.016 1 96.69 194 GLN A C 1
ATOM 1398 O O . GLN A 1 194 ? 19.094 17.297 -10.812 1 96.69 194 GLN A O 1
ATOM 1403 N N . ASP A 1 195 ? 20.578 15.75 -11.656 1 97.94 195 ASP A N 1
ATOM 1404 C CA . ASP A 1 195 ? 19.578 14.719 -11.883 1 97.94 195 ASP A CA 1
ATOM 1405 C C . ASP A 1 195 ? 19.281 13.945 -10.602 1 97.94 195 ASP A C 1
ATOM 1407 O O . ASP A 1 195 ? 20 13 -10.258 1 97.94 195 ASP A O 1
ATOM 1411 N N . TRP A 1 196 ? 18.219 14.336 -9.93 1 98.38 196 TRP A N 1
ATOM 1412 C CA . TRP A 1 196 ? 17.984 13.805 -8.594 1 98.38 196 TRP A CA 1
ATOM 1413 C C . TRP A 1 196 ? 17.719 12.305 -8.641 1 98.38 196 TRP A C 1
ATOM 1415 O O . TRP A 1 196 ? 18.062 11.57 -7.707 1 98.38 196 TRP A O 1
ATOM 1425 N N . ARG A 1 197 ? 17.078 11.812 -9.703 1 98.5 197 ARG A N 1
ATOM 1426 C CA . ARG A 1 197 ? 16.797 10.383 -9.828 1 98.5 197 ARG A CA 1
ATOM 1427 C C . ARG A 1 197 ? 18.094 9.578 -9.922 1 98.5 197 ARG A C 1
ATOM 1429 O O . ARG A 1 197 ? 18.25 8.562 -9.242 1 98.5 197 ARG A O 1
ATOM 1436 N N . ALA A 1 198 ? 18.969 9.977 -10.797 1 98.56 198 ALA A N 1
ATOM 1437 C CA . ALA A 1 198 ? 20.266 9.32 -10.945 1 98.56 198 ALA A CA 1
ATOM 1438 C C . ALA A 1 198 ? 21.047 9.312 -9.633 1 98.56 198 ALA A C 1
ATOM 1440 O O . ALA A 1 198 ? 21.688 8.328 -9.289 1 98.56 198 ALA A O 1
ATOM 1441 N N . GLU A 1 199 ? 20.984 10.445 -8.906 1 98.69 199 GLU A N 1
ATOM 1442 C CA . GLU A 1 199 ? 21.672 10.539 -7.621 1 98.69 199 GLU A CA 1
ATOM 1443 C C . GLU A 1 199 ? 21.062 9.578 -6.598 1 98.69 199 GLU A C 1
ATOM 1445 O O . GLU A 1 199 ? 21.797 8.984 -5.801 1 98.69 199 GLU A O 1
ATOM 1450 N N . VAL A 1 200 ? 19.766 9.43 -6.547 1 98.81 200 VAL A N 1
ATOM 1451 C CA . VAL A 1 200 ? 19.109 8.492 -5.641 1 98.81 200 VAL A CA 1
ATOM 1452 C C . VAL A 1 200 ? 19.594 7.074 -5.926 1 98.81 200 VAL A C 1
ATOM 1454 O O . VAL A 1 200 ? 19.938 6.328 -5.004 1 98.81 200 VAL A O 1
ATOM 1457 N N . LEU A 1 201 ? 19.594 6.68 -7.234 1 98.56 201 LEU A N 1
ATOM 1458 C CA . LEU A 1 201 ? 20.047 5.348 -7.617 1 98.56 201 LEU A CA 1
ATOM 1459 C C . LEU A 1 201 ? 21.516 5.137 -7.23 1 98.56 201 LEU A C 1
ATOM 1461 O O . LEU A 1 201 ? 21.875 4.074 -6.723 1 98.56 201 LEU A O 1
ATOM 1465 N N . ARG A 1 202 ? 22.312 6.18 -7.445 1 98.56 202 ARG A N 1
ATOM 1466 C CA . ARG A 1 202 ? 23.719 6.086 -7.059 1 98.56 202 ARG A CA 1
ATOM 1467 C C . ARG A 1 202 ? 23.875 5.867 -5.559 1 98.56 202 ARG A C 1
ATOM 1469 O O . ARG A 1 202 ? 24.578 4.957 -5.121 1 98.56 202 ARG A O 1
ATOM 1476 N N . LEU A 1 203 ? 23.125 6.637 -4.738 1 98.62 203 LEU A N 1
ATOM 1477 C CA . LEU A 1 203 ? 23.234 6.621 -3.283 1 98.62 203 LEU A CA 1
ATOM 1478 C C . LEU A 1 203 ? 22.688 5.316 -2.715 1 98.62 203 LEU A C 1
ATOM 1480 O O . LEU A 1 203 ? 22.984 4.953 -1.576 1 98.62 203 LEU A O 1
ATOM 1484 N N . THR A 1 204 ? 21.844 4.598 -3.486 1 97.94 204 THR A N 1
ATOM 1485 C CA . THR A 1 204 ? 21.203 3.381 -2.992 1 97.94 204 THR A CA 1
ATOM 1486 C C . THR A 1 204 ? 21.797 2.146 -3.668 1 97.94 204 THR A C 1
ATOM 1488 O O . THR A 1 204 ? 21.188 1.071 -3.646 1 97.94 204 THR A O 1
ATOM 1491 N N . GLY A 1 205 ? 22.922 2.262 -4.352 1 96.94 205 GLY A N 1
ATOM 1492 C CA . GLY A 1 205 ? 23.516 1.135 -5.051 1 96.94 205 GLY A CA 1
ATOM 1493 C C . GLY A 1 205 ? 22.641 0.58 -6.152 1 96.94 205 GLY A C 1
ATOM 1494 O O . GLY A 1 205 ? 22.531 -0.638 -6.312 1 96.94 205 GLY A O 1
ATOM 1495 N N . GLN A 1 206 ? 21.859 1.417 -6.742 1 96.38 206 GLN A N 1
ATOM 1496 C CA . GLN A 1 206 ? 21.016 1.132 -7.895 1 96.38 206 GLN A CA 1
ATOM 1497 C C . GLN A 1 206 ? 19.75 0.389 -7.477 1 96.38 206 GLN A C 1
ATOM 1499 O O . GLN A 1 206 ? 18.969 -0.047 -8.328 1 96.38 206 GLN A O 1
ATOM 1504 N N . ARG A 1 207 ? 19.484 0.234 -6.223 1 96.12 207 ARG A N 1
ATOM 1505 C CA . ARG A 1 207 ? 18.312 -0.486 -5.73 1 96.12 207 ARG A CA 1
ATOM 1506 C C . ARG A 1 207 ? 17.078 0.406 -5.742 1 96.12 207 ARG A C 1
ATOM 1508 O O . ARG A 1 207 ? 15.977 -0.056 -6.047 1 96.12 207 ARG A O 1
ATOM 1515 N N . GLY A 1 208 ? 17.266 1.696 -5.359 1 98.19 208 GLY A N 1
ATOM 1516 C CA . GLY A 1 208 ? 16.156 2.631 -5.191 1 98.19 208 GLY A CA 1
ATOM 1517 C C . GLY A 1 208 ? 15.781 2.854 -3.74 1 98.19 208 GLY A C 1
ATOM 1518 O O . GLY A 1 208 ? 16.266 2.15 -2.852 1 98.19 208 GLY A O 1
ATOM 1519 N N . ALA A 1 209 ? 14.961 3.85 -3.514 1 98.88 209 ALA A N 1
ATOM 1520 C CA . ALA A 1 209 ? 14.531 4.203 -2.162 1 98.88 209 ALA A CA 1
ATOM 1521 C C . ALA A 1 209 ? 13.484 3.221 -1.647 1 98.88 209 ALA A C 1
ATOM 1523 O O . ALA A 1 209 ? 12.648 2.736 -2.414 1 98.88 209 ALA A O 1
ATOM 1524 N N . ASP A 1 210 ? 13.492 2.939 -0.326 1 98.69 210 ASP A N 1
ATOM 1525 C CA . ASP A 1 210 ? 12.516 2.051 0.297 1 98.69 210 ASP A CA 1
ATOM 1526 C C . ASP A 1 210 ? 11.164 2.742 0.457 1 98.69 210 ASP A C 1
ATOM 1528 O O . ASP A 1 210 ? 10.117 2.109 0.31 1 98.69 210 ASP A O 1
ATOM 1532 N N . VAL A 1 211 ? 11.211 3.996 0.831 1 98.94 211 VAL A N 1
ATOM 1533 C CA . VAL A 1 211 ? 10.008 4.801 1.024 1 98.94 211 VAL A CA 1
ATOM 1534 C C . VAL A 1 211 ? 10.172 6.152 0.34 1 98.94 211 VAL A C 1
ATOM 1536 O O . VAL A 1 211 ? 11.234 6.777 0.43 1 98.94 211 VAL A O 1
ATOM 1539 N N . ILE A 1 212 ? 9.18 6.605 -0.398 1 98.94 212 ILE A N 1
ATOM 1540 C CA . ILE A 1 212 ? 9.203 7.906 -1.055 1 98.94 212 ILE A CA 1
ATOM 1541 C C . ILE A 1 212 ? 8.023 8.75 -0.564 1 98.94 212 ILE A C 1
ATOM 1543 O O . ILE A 1 212 ? 6.867 8.344 -0.693 1 98.94 212 ILE A O 1
ATOM 1547 N N . TYR A 1 213 ? 8.32 9.867 0.097 1 98.88 213 TYR A N 1
ATOM 1548 C CA . TYR A 1 213 ? 7.359 10.875 0.538 1 98.88 213 TYR A CA 1
ATOM 1549 C C . TYR A 1 213 ? 7.258 12.008 -0.474 1 98.88 213 TYR A C 1
ATOM 1551 O O . TYR A 1 213 ? 8.195 12.797 -0.634 1 98.88 213 TYR A O 1
ATOM 1559 N N . ASP A 1 214 ? 6.043 12.148 -1.16 1 98.12 214 ASP A N 1
ATOM 1560 C CA . ASP A 1 214 ? 6 13.031 -2.322 1 98.12 214 ASP A CA 1
ATOM 1561 C C . ASP A 1 214 ? 4.852 14.031 -2.213 1 98.12 214 ASP A C 1
ATOM 1563 O O . ASP A 1 214 ? 3.723 13.734 -2.605 1 98.12 214 ASP A O 1
ATOM 1567 N N . PRO A 1 215 ? 5.105 15.25 -1.799 1 94.75 215 PRO A N 1
ATOM 1568 C CA . PRO A 1 215 ? 4.098 16.312 -1.815 1 94.75 215 PRO A CA 1
ATOM 1569 C C . PRO A 1 215 ? 4.051 17.062 -3.145 1 94.75 215 PRO A C 1
ATOM 1571 O O . PRO A 1 215 ? 3.324 18.047 -3.275 1 94.75 215 PRO A O 1
ATOM 1574 N N . VAL A 1 216 ? 4.797 16.656 -4.125 1 94.06 216 VAL A N 1
ATOM 1575 C CA . VAL A 1 216 ? 4.988 17.422 -5.352 1 94.06 216 VAL A CA 1
ATOM 1576 C C . VAL A 1 216 ? 4.074 16.875 -6.449 1 94.06 216 VAL A C 1
ATOM 1578 O O . VAL A 1 216 ? 3.322 17.641 -7.07 1 94.06 216 VAL A O 1
ATOM 1581 N N . GLY A 1 217 ? 4.109 15.586 -6.695 1 95.62 217 GLY A N 1
ATOM 1582 C CA . GLY A 1 217 ? 3.305 14.953 -7.727 1 95.62 217 GLY A CA 1
ATOM 1583 C C . GLY A 1 217 ? 3.873 15.133 -9.117 1 95.62 217 GLY A C 1
ATOM 1584 O O . GLY A 1 217 ? 5.09 15.203 -9.297 1 95.62 217 GLY A O 1
ATOM 1585 N N . GLY A 1 218 ? 3.023 14.914 -10.102 1 95.38 218 GLY A N 1
ATOM 1586 C CA . GLY A 1 218 ? 3.391 15.133 -11.484 1 95.38 218 GLY A CA 1
ATOM 1587 C C . GLY A 1 218 ? 4.574 14.297 -11.93 1 95.38 218 GLY A C 1
ATOM 1588 O O . GLY A 1 218 ? 4.648 13.102 -11.625 1 95.38 218 GLY A O 1
ATOM 1589 N N . GLU A 1 219 ? 5.477 14.984 -12.617 1 95.81 219 GLU A N 1
ATOM 1590 C CA . GLU A 1 219 ? 6.637 14.305 -13.188 1 95.81 219 GLU A CA 1
ATOM 1591 C C . GLU A 1 219 ? 7.547 13.758 -12.094 1 95.81 219 GLU A C 1
ATOM 1593 O O . GLU A 1 219 ? 8.203 12.734 -12.289 1 95.81 219 GLU A O 1
ATOM 1598 N N . THR A 1 220 ? 7.586 14.469 -11 1 97.44 220 THR A N 1
ATOM 1599 C CA . THR A 1 220 ? 8.391 14.008 -9.883 1 97.44 220 THR A CA 1
ATOM 1600 C C . THR A 1 220 ? 7.914 12.641 -9.398 1 97.44 220 THR A C 1
ATOM 1602 O O . THR A 1 220 ? 8.727 11.742 -9.164 1 97.44 220 THR A O 1
ATOM 1605 N N . PHE A 1 221 ? 6.652 12.492 -9.336 1 97.75 221 PHE A N 1
ATOM 1606 C CA . PHE A 1 221 ? 6.059 11.219 -8.938 1 97.75 221 PHE A CA 1
ATOM 1607 C C . PHE A 1 221 ? 6.387 10.125 -9.945 1 97.75 221 PHE A C 1
ATOM 1609 O O . PHE A 1 221 ? 6.824 9.039 -9.562 1 97.75 221 PHE A O 1
ATOM 1616 N N . ASP A 1 222 ? 6.207 10.422 -11.18 1 96.88 222 ASP A N 1
ATOM 1617 C CA . ASP A 1 222 ? 6.469 9.461 -12.242 1 96.88 222 ASP A CA 1
ATOM 1618 C C . ASP A 1 222 ? 7.926 9 -12.227 1 96.88 222 ASP A C 1
ATOM 1620 O O . ASP A 1 222 ? 8.211 7.805 -12.336 1 96.88 222 ASP A O 1
ATOM 1624 N N . ALA A 1 223 ? 8.797 9.953 -12.07 1 97.81 223 ALA A N 1
ATOM 1625 C CA . ALA A 1 223 ? 10.219 9.633 -12.016 1 97.81 223 ALA A CA 1
ATOM 1626 C C . ALA A 1 223 ? 10.547 8.82 -10.766 1 97.81 223 ALA A C 1
ATOM 1628 O O . ALA A 1 223 ? 11.445 7.977 -10.781 1 97.81 223 ALA A O 1
ATOM 1629 N N . SER A 1 224 ? 9.82 9.086 -9.68 1 98.56 224 SER A N 1
ATOM 1630 C CA . SER A 1 224 ? 10.031 8.359 -8.43 1 98.56 224 SER A CA 1
ATOM 1631 C C . SER A 1 224 ? 9.75 6.871 -8.602 1 98.56 224 SER A C 1
ATOM 1633 O O . SER A 1 224 ? 10.414 6.035 -7.988 1 98.56 224 SER A O 1
ATOM 1635 N N . LEU A 1 225 ? 8.828 6.52 -9.469 1 97.69 225 LEU A N 1
ATOM 1636 C CA . LEU A 1 225 ? 8.5 5.121 -9.734 1 97.69 225 LEU A CA 1
ATOM 1637 C C . LEU A 1 225 ? 9.672 4.41 -10.406 1 97.69 225 LEU A C 1
ATOM 1639 O O . LEU A 1 225 ? 9.711 3.178 -10.453 1 97.69 225 LEU A O 1
ATOM 1643 N N . ARG A 1 226 ? 10.617 5.145 -10.891 1 97.12 226 ARG A N 1
ATOM 1644 C CA . ARG A 1 226 ? 11.758 4.57 -11.602 1 97.12 226 ARG A CA 1
ATOM 1645 C C . ARG A 1 226 ? 12.977 4.469 -10.688 1 97.12 226 ARG A C 1
ATOM 1647 O O . ARG A 1 226 ? 14.047 4.027 -11.117 1 97.12 226 ARG A O 1
ATOM 1654 N N . CYS A 1 227 ? 12.883 4.91 -9.477 1 98.12 227 CYS A N 1
ATOM 1655 C CA . CYS A 1 227 ? 13.969 4.77 -8.516 1 98.12 227 CYS A CA 1
ATOM 1656 C C . CYS A 1 227 ? 13.43 4.352 -7.152 1 98.12 227 CYS A C 1
ATOM 1658 O O . CYS A 1 227 ? 13.922 4.812 -6.117 1 98.12 227 CYS A O 1
ATOM 1660 N N . ILE A 1 228 ? 12.367 3.631 -7.137 1 98.44 228 ILE A N 1
ATOM 1661 C CA . ILE A 1 228 ? 11.82 3.002 -5.941 1 98.44 228 ILE A CA 1
ATOM 1662 C C . ILE A 1 228 ? 12.289 1.548 -5.867 1 98.44 228 ILE A C 1
ATOM 1664 O O . ILE A 1 228 ? 12.359 0.859 -6.887 1 98.44 228 ILE A O 1
ATOM 1668 N N . ALA A 1 229 ? 12.633 1.061 -4.668 1 97.88 229 ALA A N 1
ATOM 1669 C CA . ALA A 1 229 ? 13.102 -0.305 -4.449 1 97.88 229 ALA A CA 1
ATOM 1670 C C . ALA A 1 229 ? 11.945 -1.301 -4.516 1 97.88 229 ALA A C 1
ATOM 1672 O O . ALA A 1 229 ? 10.789 -0.934 -4.301 1 97.88 229 ALA A O 1
ATOM 1673 N N . PRO A 1 230 ? 12.188 -2.586 -4.844 1 95.44 230 PRO A N 1
ATOM 1674 C CA . PRO A 1 230 ? 11.148 -3.596 -4.637 1 95.44 230 PRO A CA 1
ATOM 1675 C C . PRO A 1 230 ? 10.617 -3.607 -3.205 1 95.44 230 PRO A C 1
ATOM 1677 O O . PRO A 1 230 ? 11.375 -3.395 -2.258 1 95.44 230 PRO A O 1
ATOM 1680 N N . ASP A 1 231 ? 9.336 -3.814 -3.08 1 95.31 231 ASP A N 1
ATOM 1681 C CA . ASP A 1 231 ? 8.641 -3.74 -1.796 1 95.31 231 ASP A CA 1
ATOM 1682 C C . ASP A 1 231 ? 8.617 -2.311 -1.265 1 95.31 231 ASP A C 1
ATOM 1684 O O . ASP A 1 231 ? 8.289 -2.08 -0.1 1 95.31 231 ASP A O 1
ATOM 1688 N N . GLY A 1 232 ? 9.109 -1.422 -2.158 1 98.12 232 GLY A N 1
ATOM 1689 C CA . GLY A 1 232 ? 9.086 -0.024 -1.761 1 98.12 232 GLY A CA 1
ATOM 1690 C C . GLY A 1 232 ? 7.68 0.534 -1.635 1 98.12 232 GLY A C 1
ATOM 1691 O O . GLY A 1 232 ? 6.723 -0.056 -2.143 1 98.12 232 GLY A O 1
ATOM 1692 N N . ARG A 1 233 ? 7.543 1.635 -0.941 1 98.62 233 ARG A N 1
ATOM 1693 C CA . ARG A 1 233 ? 6.285 2.338 -0.721 1 98.62 233 ARG A CA 1
ATOM 1694 C C . ARG A 1 233 ? 6.395 3.799 -1.144 1 98.62 233 ARG A C 1
ATOM 1696 O O . ARG A 1 233 ? 7.352 4.484 -0.787 1 98.62 233 ARG A O 1
ATOM 1703 N N . ILE A 1 234 ? 5.477 4.234 -1.929 1 98.88 234 ILE A N 1
ATOM 1704 C CA . ILE A 1 234 ? 5.43 5.648 -2.287 1 98.88 234 ILE A CA 1
ATOM 1705 C C . ILE A 1 234 ? 4.145 6.277 -1.754 1 98.88 234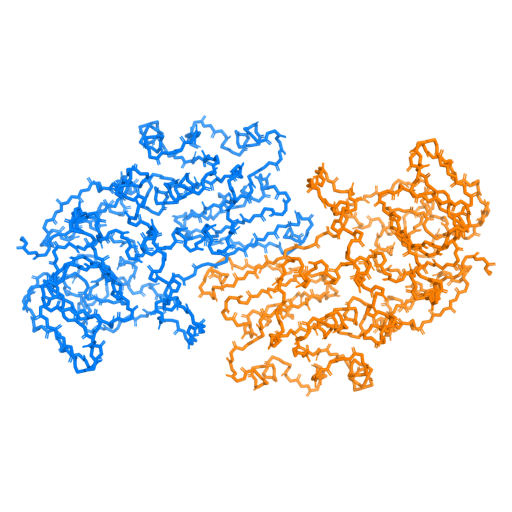 ILE A C 1
ATOM 1707 O O . ILE A 1 234 ? 3.068 5.684 -1.856 1 98.88 234 ILE A O 1
ATOM 1711 N N . ILE A 1 235 ? 4.258 7.449 -1.18 1 98.75 235 ILE A N 1
ATOM 1712 C CA . ILE A 1 235 ? 3.16 8.133 -0.507 1 98.75 235 ILE A CA 1
ATOM 1713 C C . ILE A 1 235 ? 2.896 9.477 -1.188 1 98.75 235 ILE A C 1
ATOM 1715 O O . ILE A 1 235 ? 3.598 10.461 -0.934 1 98.75 235 ILE A O 1
ATOM 1719 N N . PRO A 1 236 ? 1.869 9.5 -2.021 1 97.94 236 PRO A N 1
ATOM 1720 C CA . PRO A 1 236 ? 1.466 10.82 -2.516 1 97.94 236 PRO A CA 1
ATOM 1721 C C . PRO A 1 236 ? 0.851 11.695 -1.426 1 97.94 236 PRO A C 1
ATOM 1723 O O . PRO A 1 236 ? -0.214 11.367 -0.895 1 97.94 236 PRO A O 1
ATOM 1726 N N . MET A 1 237 ? 1.457 12.789 -1.115 1 95.06 237 MET A N 1
ATOM 1727 C CA . MET A 1 237 ? 1.048 13.617 0.016 1 95.06 237 MET A CA 1
ATOM 1728 C C . MET A 1 237 ? 0.5 14.961 -0.46 1 95.06 237 MET A C 1
ATOM 1730 O O . MET A 1 237 ? -0.082 15.711 0.324 1 95.06 237 MET A O 1
ATOM 1734 N N . GLY A 1 238 ? 0.644 15.242 -1.64 1 90 238 GLY A N 1
ATOM 1735 C CA . GLY A 1 238 ? 0.209 16.484 -2.256 1 90 238 GLY A CA 1
ATOM 1736 C C . GLY A 1 238 ? 0.609 16.609 -3.715 1 90 238 GLY A C 1
ATOM 1737 O O . GLY A 1 238 ? 1.325 15.742 -4.238 1 90 238 GLY A O 1
ATOM 1738 N N . PHE A 1 239 ? 0.167 17.656 -4.305 1 89.94 239 PHE A N 1
ATOM 1739 C CA . PHE A 1 239 ? 0.387 17.844 -5.734 1 89.94 239 PHE A CA 1
ATOM 1740 C C . PHE A 1 239 ? 0.783 19.297 -6.027 1 89.94 239 PHE A C 1
ATOM 1742 O O . PHE A 1 239 ? 0.175 19.938 -6.879 1 89.94 239 PHE A O 1
ATOM 1749 N N . ALA A 1 240 ? 1.821 19.656 -5.402 1 83.31 240 ALA A N 1
ATOM 1750 C CA . ALA A 1 240 ? 2.299 21.031 -5.477 1 83.31 240 ALA A CA 1
ATOM 1751 C C . ALA A 1 240 ? 2.676 21.406 -6.906 1 83.31 240 ALA A C 1
ATOM 1753 O O . ALA A 1 240 ? 2.674 22.594 -7.27 1 83.31 240 ALA A O 1
ATOM 1754 N N . SER A 1 241 ? 2.969 20.438 -7.715 1 85.81 241 SER A N 1
ATOM 1755 C CA . SER A 1 241 ? 3.305 20.688 -9.109 1 85.81 241 SER A CA 1
ATOM 1756 C C . SER A 1 241 ? 2.082 21.141 -9.898 1 85.81 241 SER A C 1
ATOM 1758 O O . SER A 1 241 ? 2.213 21.688 -11 1 85.81 241 SER A O 1
ATOM 1760 N N . GLY A 1 242 ? 0.947 20.828 -9.305 1 85.94 242 GLY A N 1
ATOM 1761 C CA . GLY A 1 242 ? -0.292 21.125 -10 1 85.94 242 GLY A CA 1
ATOM 1762 C C . GLY A 1 242 ? -0.847 19.953 -10.781 1 85.94 242 GLY A C 1
ATOM 1763 O O . GLY A 1 242 ? -1.981 20 -11.266 1 85.94 242 GLY A O 1
ATOM 1764 N N . ALA A 1 243 ? -0.074 18.938 -10.914 1 91 243 ALA A N 1
ATOM 1765 C CA . ALA A 1 243 ? -0.514 17.781 -11.688 1 91 243 ALA A CA 1
ATOM 1766 C C . ALA A 1 243 ? -0.718 16.562 -10.781 1 91 243 ALA A C 1
ATOM 1768 O O . ALA A 1 243 ? 0.146 16.234 -9.961 1 91 243 ALA A O 1
ATOM 1769 N N . ILE A 1 244 ? -1.833 15.93 -10.93 1 92.81 244 ILE A N 1
ATOM 1770 C CA . ILE A 1 244 ? -2.145 14.703 -10.195 1 92.81 244 ILE A CA 1
ATOM 1771 C C . ILE A 1 244 ? -1.621 13.5 -10.969 1 92.81 244 ILE A C 1
ATOM 1773 O O . ILE A 1 244 ? -2.055 13.234 -12.094 1 92.81 244 ILE A O 1
ATOM 1777 N N . PRO A 1 245 ? -0.773 12.781 -10.359 1 94.81 245 PRO A N 1
ATOM 1778 C CA . PRO A 1 245 ? -0.279 11.602 -11.07 1 94.81 245 PRO A CA 1
ATOM 1779 C C . PRO A 1 245 ? -1.328 10.492 -11.18 1 94.81 245 PRO A C 1
ATOM 1781 O O . PRO A 1 245 ? -2.234 10.414 -10.352 1 94.81 245 PRO A O 1
ATOM 1784 N N . THR A 1 246 ? -1.225 9.75 -12.266 1 95.5 246 THR A N 1
ATOM 1785 C CA . THR A 1 246 ? -1.969 8.508 -12.445 1 95.5 246 THR A CA 1
ATOM 1786 C C . THR A 1 246 ? -1.022 7.312 -12.5 1 95.5 246 THR A C 1
ATOM 1788 O O . THR A 1 246 ? -0.063 7.309 -13.273 1 95.5 246 THR A O 1
ATOM 1791 N N . VAL A 1 247 ? -1.293 6.324 -11.727 1 96.06 247 VAL A N 1
ATOM 1792 C CA . VAL A 1 247 ? -0.371 5.199 -11.609 1 96.06 247 VAL A CA 1
ATOM 1793 C C . VAL A 1 247 ? -0.933 3.992 -12.352 1 96.06 247 VAL A C 1
ATOM 1795 O O . VAL A 1 247 ? -1.977 3.453 -11.977 1 96.06 247 VAL A O 1
ATOM 1798 N N . PRO A 1 248 ? -0.234 3.578 -13.367 1 95.31 248 PRO A N 1
ATOM 1799 C CA . PRO A 1 248 ? -0.67 2.32 -13.977 1 95.31 248 PRO A CA 1
ATOM 1800 C C . PRO A 1 248 ? -0.543 1.128 -13.039 1 95.31 248 PRO A C 1
ATOM 1802 O O . PRO A 1 248 ? 0.523 0.906 -12.453 1 95.31 248 PRO A O 1
ATOM 1805 N N . ALA A 1 249 ? -1.579 0.359 -12.953 1 96.12 249 ALA A N 1
ATOM 1806 C CA . ALA A 1 249 ? -1.628 -0.743 -12 1 96.12 249 ALA A CA 1
ATOM 1807 C C . ALA A 1 249 ? -0.574 -1.798 -12.32 1 96.12 249 ALA A C 1
ATOM 1809 O O . ALA A 1 249 ? -0.077 -2.482 -11.422 1 96.12 249 ALA A O 1
ATOM 1810 N N . ASN A 1 250 ? -0.223 -1.945 -13.586 1 94.25 250 ASN A N 1
ATOM 1811 C CA . ASN A 1 250 ? 0.774 -2.941 -13.961 1 94.25 250 ASN A CA 1
ATOM 1812 C C . ASN A 1 250 ? 2.154 -2.59 -13.414 1 94.25 250 ASN A C 1
ATOM 1814 O O . ASN A 1 250 ? 2.951 -3.479 -13.109 1 94.25 250 ASN A O 1
ATOM 1818 N N . ILE A 1 251 ? 2.432 -1.298 -13.266 1 95.38 251 ILE A N 1
ATOM 1819 C CA . ILE A 1 251 ? 3.707 -0.869 -12.703 1 95.38 251 ILE A CA 1
ATOM 1820 C C . ILE A 1 251 ? 3.771 -1.25 -11.227 1 95.38 251 ILE A C 1
ATOM 1822 O O . ILE A 1 251 ? 4.789 -1.77 -10.758 1 95.38 251 ILE A O 1
ATOM 1826 N N . VAL A 1 252 ? 2.68 -1.032 -10.516 1 97.44 252 VAL A N 1
ATOM 1827 C CA . VAL A 1 252 ? 2.611 -1.387 -9.102 1 97.44 252 VAL A CA 1
ATOM 1828 C C . VAL A 1 252 ? 2.818 -2.891 -8.938 1 97.44 252 VAL A C 1
ATOM 1830 O O . VAL A 1 252 ? 3.572 -3.326 -8.062 1 97.44 252 VAL A O 1
ATOM 1833 N N . LEU A 1 253 ? 2.215 -3.678 -9.812 1 95.94 253 LEU A N 1
ATOM 1834 C CA . LEU A 1 253 ? 2.279 -5.137 -9.766 1 95.94 253 LEU A CA 1
ATOM 1835 C C . LEU A 1 253 ? 3.691 -5.629 -10.062 1 95.94 253 LEU A C 1
ATOM 1837 O O . LEU A 1 253 ? 4.309 -6.297 -9.234 1 95.94 253 LEU A O 1
ATOM 1841 N N . VAL A 1 254 ? 4.312 -5.211 -11.211 1 92.88 254 VAL A N 1
ATOM 1842 C CA . VAL A 1 254 ? 5.539 -5.805 -11.734 1 92.88 254 VAL A CA 1
ATOM 1843 C C . VAL A 1 254 ? 6.73 -5.348 -10.891 1 92.88 254 VAL A C 1
ATOM 1845 O O . VAL A 1 254 ? 7.695 -6.098 -10.711 1 92.88 254 VAL A O 1
ATOM 1848 N N . LYS A 1 255 ? 6.598 -4.16 -10.289 1 95.44 255 LYS A N 1
ATOM 1849 C CA . LYS A 1 255 ? 7.699 -3.652 -9.477 1 95.44 255 LYS A CA 1
ATOM 1850 C C . LYS A 1 255 ? 7.578 -4.113 -8.031 1 95.44 255 LYS A C 1
ATOM 1852 O O . LYS A 1 255 ? 8.484 -3.898 -7.223 1 95.44 255 LYS A O 1
ATOM 1857 N N . ASN A 1 256 ? 6.438 -4.746 -7.707 1 97.12 256 ASN A N 1
ATOM 1858 C CA . ASN A 1 256 ? 6.215 -5.215 -6.344 1 97.12 256 ASN A CA 1
ATOM 1859 C C . ASN A 1 256 ? 6.289 -4.07 -5.34 1 97.12 256 ASN A C 1
ATOM 1861 O O . ASN A 1 256 ? 6.988 -4.172 -4.328 1 97.12 256 ASN A O 1
ATOM 1865 N N . ILE A 1 257 ? 5.559 -2.971 -5.668 1 98.19 257 ILE A N 1
ATOM 1866 C CA . ILE A 1 257 ? 5.613 -1.794 -4.805 1 98.19 257 ILE A CA 1
ATOM 1867 C C . ILE A 1 257 ? 4.211 -1.455 -4.309 1 98.19 257 ILE A C 1
ATOM 1869 O O . ILE A 1 257 ? 3.232 -2.096 -4.703 1 98.19 257 ILE A O 1
ATOM 1873 N N . SER A 1 258 ? 4.09 -0.468 -3.404 1 98.69 258 SER A N 1
ATOM 1874 C CA . SER A 1 258 ? 2.82 -0.022 -2.844 1 98.69 258 SER A CA 1
ATOM 1875 C C . SER A 1 258 ? 2.645 1.484 -3 1 98.69 258 SER A C 1
ATOM 1877 O O . SER A 1 258 ? 3.605 2.244 -2.861 1 98.69 258 SER A O 1
ATOM 1879 N N . ILE A 1 259 ? 1.464 1.873 -3.303 1 98.81 259 ILE A N 1
ATOM 1880 C CA . ILE A 1 259 ? 1.046 3.268 -3.195 1 98.81 259 ILE A CA 1
ATOM 1881 C C . ILE A 1 259 ? 0.175 3.451 -1.954 1 98.81 259 ILE A C 1
ATOM 1883 O O . ILE A 1 259 ? -0.863 2.801 -1.815 1 98.81 259 ILE A O 1
ATOM 1887 N N . LEU A 1 260 ? 0.578 4.352 -1.057 1 98.69 260 LEU A N 1
ATOM 1888 C CA . LEU A 1 260 ? -0.089 4.496 0.232 1 98.69 260 LEU A CA 1
ATOM 1889 C C . LEU A 1 260 ? -0.748 5.867 0.35 1 98.69 260 LEU A C 1
ATOM 1891 O O . LEU A 1 260 ? -0.07 6.895 0.284 1 98.69 260 LEU A O 1
ATOM 1895 N N . GLY A 1 261 ? -2.004 5.828 0.496 1 97.94 261 GLY A N 1
ATOM 1896 C CA . GLY A 1 261 ? -2.713 7.07 0.761 1 97.94 261 GLY A CA 1
ATOM 1897 C C . GLY A 1 261 ? -2.807 7.398 2.24 1 97.94 261 GLY A C 1
ATOM 1898 O O . GLY A 1 261 ? -2.994 6.508 3.068 1 97.94 261 GLY A O 1
ATOM 1899 N N . VAL A 1 262 ? -2.686 8.695 2.508 1 97.25 262 VAL A N 1
ATOM 1900 C CA . VAL A 1 262 ? -2.814 9.164 3.883 1 97.25 262 VAL A CA 1
ATOM 1901 C C . VAL A 1 262 ? -3.67 10.43 3.92 1 97.25 262 VAL A C 1
ATOM 1903 O O . VAL A 1 262 ? -3.264 11.477 3.412 1 97.25 262 VAL A O 1
ATOM 1906 N N . TYR A 1 263 ? -4.773 10.312 4.473 1 95.12 263 TYR A N 1
ATOM 1907 C CA . TYR A 1 263 ? -5.645 11.438 4.781 1 95.12 263 TYR A CA 1
ATOM 1908 C C . TYR A 1 263 ? -5.758 11.648 6.285 1 95.12 263 TYR A C 1
ATOM 1910 O O . TYR A 1 263 ? -6.559 10.992 6.953 1 95.12 263 TYR A O 1
ATOM 1918 N N . TRP A 1 264 ? -5.027 12.562 6.762 1 94.88 264 TRP A N 1
ATOM 1919 C CA . TRP A 1 264 ? -4.93 12.766 8.203 1 94.88 264 TRP A CA 1
ATOM 1920 C C . TRP A 1 264 ? -6.289 13.133 8.797 1 94.88 264 TRP A C 1
ATOM 1922 O O . TRP A 1 264 ? -6.598 12.766 9.93 1 94.88 264 TRP A O 1
ATOM 1932 N N . GLY A 1 265 ? -7.176 13.867 8.031 1 93.25 265 GLY A N 1
ATOM 1933 C CA . GLY A 1 265 ? -8.516 14.219 8.477 1 93.25 265 GLY A CA 1
ATOM 1934 C C . GLY A 1 265 ? -9.344 13.008 8.867 1 93.25 265 GLY A C 1
ATOM 1935 O O . GLY A 1 265 ? -10.203 13.094 9.75 1 93.25 265 GLY A O 1
ATOM 1936 N N . TYR A 1 266 ? -9.016 11.891 8.266 1 94.75 266 TYR A N 1
ATOM 1937 C CA . TYR A 1 266 ? -9.703 10.656 8.625 1 94.75 266 TYR A CA 1
ATOM 1938 C C . TYR A 1 266 ? -9.422 10.281 10.078 1 94.75 266 TYR A C 1
ATOM 1940 O O . TYR A 1 266 ? -10.344 9.961 10.836 1 94.75 266 TYR A O 1
ATOM 1948 N N . TYR A 1 267 ? -8.219 10.398 10.492 1 96.31 267 TYR A N 1
ATOM 1949 C CA . TYR A 1 267 ? -7.824 9.984 11.836 1 96.31 267 TYR A CA 1
ATOM 1950 C C . TYR A 1 267 ? -8.352 10.961 12.875 1 96.31 267 TYR A C 1
ATOM 1952 O O . TYR A 1 267 ? -8.516 10.602 14.047 1 96.31 267 TYR A O 1
ATOM 1960 N N . PHE A 1 268 ? -8.633 12.18 12.43 1 95.69 268 PHE A N 1
ATOM 1961 C CA . PHE A 1 268 ? -9.219 13.18 13.32 1 95.69 268 PHE A CA 1
ATOM 1962 C C . PHE A 1 268 ? -10.734 13.062 13.328 1 95.69 268 PHE A C 1
ATOM 1964 O O . PHE A 1 268 ? -11.422 13.828 14.016 1 95.69 268 PHE A O 1
ATOM 1971 N N . GLY A 1 269 ? -11.258 12.195 12.547 1 93.56 269 GLY A N 1
ATOM 1972 C CA . GLY A 1 269 ? -12.695 11.969 12.523 1 93.56 269 GLY A CA 1
ATOM 1973 C C . GLY A 1 269 ? -13.43 12.883 11.562 1 93.56 269 GLY A C 1
ATOM 1974 O O . GLY A 1 269 ? -14.641 13.086 11.688 1 93.56 269 GLY A O 1
ATOM 1975 N N . TRP A 1 270 ? -12.711 13.469 10.617 1 89 270 TRP A N 1
ATOM 1976 C CA . TRP A 1 270 ? -13.312 14.422 9.688 1 89 270 TRP A CA 1
ATOM 1977 C C . TRP A 1 270 ? -13.82 13.719 8.438 1 89 270 TRP A C 1
ATOM 1979 O O . TRP A 1 270 ? -14.438 14.344 7.57 1 89 270 TRP A O 1
ATOM 1989 N N . GLY A 1 271 ? -13.516 12.43 8.367 1 84.31 271 GLY A N 1
ATOM 1990 C CA . GLY A 1 271 ? -13.914 11.688 7.18 1 84.31 271 GLY A CA 1
ATOM 1991 C C . GLY A 1 271 ? -15.367 11.242 7.211 1 84.31 271 GLY A C 1
ATOM 1992 O O . GLY A 1 271 ? -16.078 11.523 8.172 1 84.31 271 GLY A O 1
ATOM 1993 N N . ARG A 1 272 ? -15.812 10.594 6.152 1 82.88 272 ARG A N 1
ATOM 1994 C CA . ARG A 1 272 ? -17.188 10.133 5.977 1 82.88 272 ARG A CA 1
ATOM 1995 C C . ARG A 1 272 ? -17.469 8.898 6.84 1 82.88 272 ARG A C 1
ATOM 1997 O O . ARG A 1 272 ? -18.609 8.656 7.227 1 82.88 272 ARG A O 1
ATOM 2004 N N . HIS A 1 273 ? -16.359 8.211 7.082 1 90.38 273 HIS A N 1
ATOM 2005 C CA . HIS A 1 273 ? -16.484 6.988 7.867 1 90.38 273 HIS A CA 1
ATOM 2006 C C . HIS A 1 273 ? -15.867 7.16 9.25 1 90.38 273 HIS A C 1
ATOM 2008 O O . HIS A 1 273 ? -14.898 7.906 9.422 1 90.38 273 HIS A O 1
ATOM 2014 N N . PRO A 1 274 ? -16.469 6.496 10.18 1 91.5 274 PRO A N 1
ATOM 2015 C CA . PRO A 1 274 ? -15.867 6.555 11.516 1 91.5 274 PRO A CA 1
ATOM 2016 C C . PRO A 1 274 ? -14.469 5.957 11.562 1 91.5 274 PRO A C 1
ATOM 2018 O O . PRO A 1 274 ? -14.148 5.051 10.781 1 91.5 274 PRO A O 1
ATOM 2021 N N . VAL A 1 275 ? -13.711 6.469 12.438 1 92.88 275 VAL A N 1
ATOM 2022 C CA . VAL A 1 275 ? -12.359 5.941 12.641 1 92.88 275 VAL A CA 1
ATOM 2023 C C . VAL A 1 275 ? -12.43 4.574 13.312 1 92.88 275 VAL A C 1
ATOM 2025 O O . VAL A 1 275 ? -13.461 4.215 13.891 1 92.88 275 VAL A O 1
ATOM 2028 N N . ARG A 1 276 ? -11.367 3.801 13.273 1 89.19 276 ARG A N 1
ATOM 2029 C CA . ARG A 1 276 ? -11.297 2.471 13.875 1 89.19 276 ARG A CA 1
ATOM 2030 C C . ARG A 1 276 ? -11.18 2.559 15.391 1 89.19 276 ARG A C 1
ATOM 2032 O O . ARG A 1 276 ? -10.695 3.559 15.93 1 89.19 276 ARG A O 1
ATOM 2039 N N . PRO A 1 277 ? -11.648 1.428 15.953 1 90.5 277 PRO A N 1
ATOM 2040 C CA . PRO A 1 277 ? -11.383 1.366 17.391 1 90.5 277 PRO A CA 1
ATOM 2041 C C . PRO A 1 277 ? -9.898 1.479 17.719 1 90.5 277 PRO A C 1
ATOM 2043 O O . PRO A 1 277 ? -9.055 0.944 17 1 90.5 277 PRO A O 1
ATOM 2046 N N . GLY A 1 278 ? -9.555 2.201 18.688 1 94.88 278 GLY A N 1
ATOM 2047 C CA . GLY A 1 278 ? -8.172 2.35 19.109 1 94.88 278 GLY A CA 1
ATOM 2048 C C . GLY A 1 278 ? -7.5 3.576 18.516 1 94.88 278 GLY A C 1
ATOM 2049 O O . GLY A 1 278 ? -6.367 3.906 18.875 1 94.88 278 GLY A O 1
ATOM 2050 N N . ASN A 1 279 ? -8.203 4.242 17.609 1 95.94 279 ASN A N 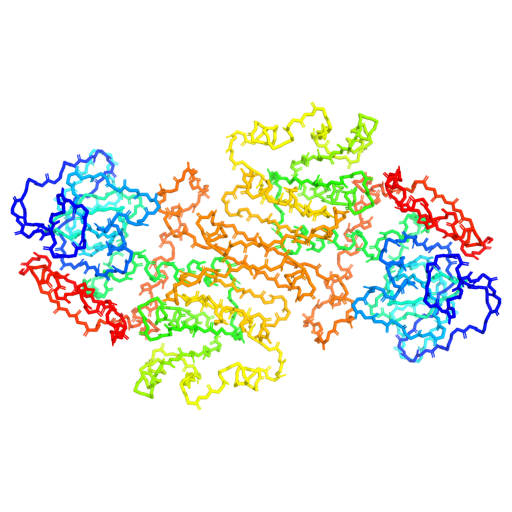1
ATOM 2051 C CA . ASN A 1 279 ? -7.645 5.414 16.953 1 95.94 279 ASN A CA 1
ATOM 2052 C C . ASN A 1 279 ? -7.25 6.492 17.953 1 95.94 279 ASN A C 1
ATOM 2054 O O . ASN A 1 279 ? -6.191 7.113 17.828 1 95.94 279 ASN A O 1
ATOM 2058 N N . ASP A 1 280 ? -8.062 6.766 18.938 1 96.56 280 ASP A N 1
ATOM 2059 C CA . ASP A 1 280 ? -7.785 7.797 19.938 1 96.56 280 ASP A CA 1
ATOM 2060 C C . ASP A 1 280 ? -6.473 7.516 20.656 1 96.56 280 ASP A C 1
ATOM 2062 O O . ASP A 1 280 ? -5.613 8.391 20.766 1 96.56 280 ASP A O 1
ATOM 2066 N N . ALA A 1 281 ? -6.32 6.289 21.141 1 97.62 281 ALA A N 1
ATOM 2067 C CA . ALA A 1 281 ? -5.094 5.895 21.828 1 97.62 281 ALA A CA 1
ATOM 2068 C C . ALA A 1 281 ? -3.885 6.012 20.906 1 97.62 281 ALA A C 1
ATOM 2070 O O . ALA A 1 281 ? -2.807 6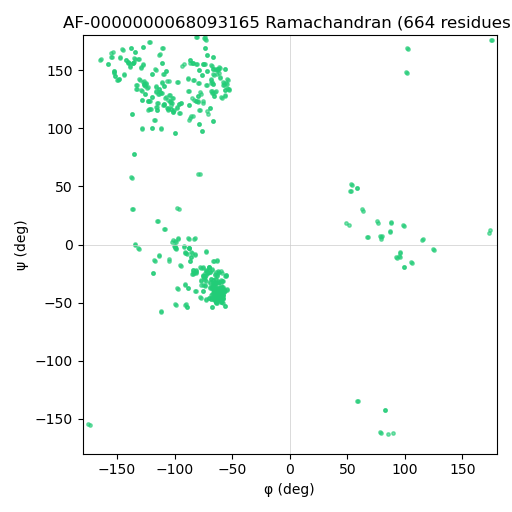.43 21.344 1 97.62 281 ALA A O 1
ATOM 2071 N N . ARG A 1 282 ? -4.082 5.645 19.719 1 97.44 282 ARG A N 1
ATOM 2072 C CA . ARG A 1 282 ? -3.006 5.695 18.734 1 97.44 282 ARG A CA 1
ATOM 2073 C C . ARG A 1 282 ? -2.572 7.133 18.469 1 97.44 282 ARG A C 1
ATOM 2075 O O . ARG A 1 282 ? -1.378 7.414 18.359 1 97.44 282 ARG A O 1
ATOM 2082 N N . LEU A 1 283 ? -3.516 8.031 18.344 1 98.19 283 LEU A N 1
ATOM 2083 C CA . LEU A 1 283 ? -3.221 9.445 18.141 1 98.19 283 LEU A CA 1
ATOM 2084 C C . LEU A 1 283 ? -2.461 10.016 19.328 1 98.19 283 LEU A C 1
ATOM 2086 O O . LEU A 1 283 ? -1.448 10.695 19.156 1 98.19 283 LEU A O 1
ATOM 2090 N N . ARG A 1 284 ? -2.926 9.742 20.484 1 98.25 284 ARG A N 1
ATOM 2091 C CA . ARG A 1 284 ? -2.285 10.266 21.688 1 98.25 284 ARG A CA 1
ATOM 2092 C C . ARG A 1 284 ? -0.855 9.75 21.812 1 98.25 284 ARG A C 1
ATOM 2094 O O . ARG A 1 284 ? 0.05 10.508 22.172 1 98.25 284 ARG A O 1
ATOM 2101 N N . ALA A 1 285 ? -0.66 8.477 21.469 1 98.5 285 ALA A N 1
ATOM 2102 C CA . ALA A 1 285 ? 0.681 7.902 21.516 1 98.5 285 ALA A CA 1
ATOM 2103 C C . ALA A 1 285 ? 1.591 8.562 20.469 1 98.5 285 ALA A C 1
ATOM 2105 O O . ALA A 1 285 ? 2.777 8.781 20.734 1 98.5 285 ALA A O 1
ATOM 2106 N N . ALA A 1 286 ? 1.029 8.867 19.359 1 98.62 286 ALA A N 1
ATOM 2107 C CA . ALA A 1 286 ? 1.806 9.5 18.297 1 98.62 286 ALA A CA 1
ATOM 2108 C C . ALA A 1 286 ? 2.307 10.875 18.734 1 98.62 286 ALA A C 1
ATOM 2110 O O . ALA A 1 286 ? 3.492 11.18 18.578 1 98.62 286 ALA A O 1
ATOM 2111 N N . TYR A 1 287 ? 1.418 11.672 19.25 1 98.75 287 TYR A N 1
ATOM 2112 C CA . TYR A 1 287 ? 1.818 13.023 19.641 1 98.75 287 TYR A CA 1
ATOM 2113 C C . TYR A 1 287 ? 2.748 12.984 20.859 1 98.75 287 TYR A C 1
ATOM 2115 O O . TYR A 1 287 ? 3.66 13.805 20.969 1 98.75 287 TYR A O 1
ATOM 2123 N N . ALA A 1 288 ? 2.545 12.016 21.734 1 98.5 288 ALA A N 1
ATOM 2124 C CA . ALA A 1 288 ? 3.486 11.836 22.844 1 98.5 288 ALA A CA 1
ATOM 2125 C C . ALA A 1 288 ? 4.887 11.523 22.328 1 98.5 288 ALA A C 1
ATOM 2127 O O . ALA A 1 288 ? 5.875 12.094 22.797 1 98.5 288 ALA A O 1
ATOM 2128 N N . ARG A 1 289 ? 4.961 10.672 21.391 1 98.62 289 ARG A N 1
ATOM 2129 C CA . ARG A 1 289 ? 6.242 10.297 20.797 1 98.62 289 ARG A CA 1
ATOM 2130 C C . ARG A 1 289 ? 6.879 11.484 20.078 1 98.62 289 ARG A C 1
ATOM 2132 O O . ARG A 1 289 ? 8.078 11.742 20.219 1 98.62 289 ARG A O 1
ATOM 2139 N N . LEU A 1 290 ? 6.094 12.203 19.328 1 98.81 290 LEU A N 1
ATOM 2140 C CA . LEU A 1 290 ? 6.582 13.375 18.609 1 98.81 290 LEU A CA 1
ATOM 2141 C C . LEU A 1 290 ? 7.156 14.406 19.578 1 98.81 290 LEU A C 1
ATOM 2143 O O . LEU A 1 290 ? 8.227 14.969 19.328 1 98.81 290 LEU A O 1
ATOM 2147 N N . PHE A 1 291 ? 6.527 14.602 20.656 1 98.69 291 PHE A N 1
ATOM 2148 C CA . PHE A 1 291 ? 7.004 15.609 21.609 1 98.69 291 PHE A CA 1
ATOM 2149 C C . PHE A 1 291 ? 8.188 15.078 22.391 1 98.69 291 PHE A C 1
ATOM 2151 O O . PHE A 1 291 ? 9.062 15.852 22.797 1 98.69 291 PHE A O 1
ATOM 2158 N N . GLU A 1 292 ? 8.219 13.742 22.625 1 98.56 292 GLU A N 1
ATOM 2159 C CA . GLU A 1 292 ? 9.438 13.156 23.188 1 98.56 292 GLU A CA 1
ATOM 2160 C C . GLU A 1 292 ? 10.641 13.438 22.297 1 98.56 292 GLU A C 1
ATOM 2162 O O . GLU A 1 292 ? 11.688 13.891 22.781 1 98.56 292 GLU A O 1
ATOM 2167 N N . TRP A 1 293 ? 10.477 13.242 21.062 1 98.75 293 TRP A N 1
ATOM 2168 C CA . TRP A 1 293 ? 11.547 13.516 20.109 1 98.75 293 TRP A CA 1
ATOM 2169 C C . TRP A 1 293 ? 11.891 15 20.078 1 98.75 293 TRP A C 1
ATOM 2171 O O . TRP A 1 293 ? 13.062 15.375 19.922 1 98.75 293 TRP A O 1
ATOM 2181 N N . THR A 1 294 ? 10.898 15.828 20.203 1 98.5 294 THR A N 1
ATOM 2182 C CA . THR A 1 294 ? 11.117 17.266 20.234 1 98.5 294 THR A CA 1
ATOM 2183 C C . THR A 1 294 ? 11.945 17.672 21.453 1 98.5 294 THR A C 1
ATOM 2185 O O . THR A 1 294 ? 12.914 18.422 21.328 1 98.5 294 THR A O 1
ATOM 2188 N N . ARG A 1 295 ? 11.609 17.109 22.547 1 97.75 295 ARG A N 1
ATOM 2189 C CA . ARG A 1 295 ? 12.305 17.422 23.781 1 97.75 295 ARG A CA 1
ATOM 2190 C C . ARG A 1 295 ? 13.727 16.891 23.766 1 97.75 295 ARG A C 1
ATOM 2192 O O . ARG A 1 295 ? 14.625 17.453 24.406 1 97.75 295 ARG A O 1
ATOM 2199 N N . GLN A 1 296 ? 14.023 15.867 22.969 1 97.62 296 GLN A N 1
ATOM 2200 C CA . GLN A 1 296 ? 15.352 15.273 22.812 1 97.62 296 GLN A CA 1
ATOM 2201 C C . GLN A 1 296 ? 16.172 16.031 21.75 1 97.62 296 GLN A C 1
ATOM 2203 O O . GLN A 1 296 ? 17.344 15.727 21.547 1 97.62 296 GLN A O 1
ATOM 2208 N N . GLY A 1 297 ? 15.5 16.891 21.031 1 97.12 297 GLY A N 1
ATOM 2209 C CA . GLY A 1 297 ? 16.188 17.672 20 1 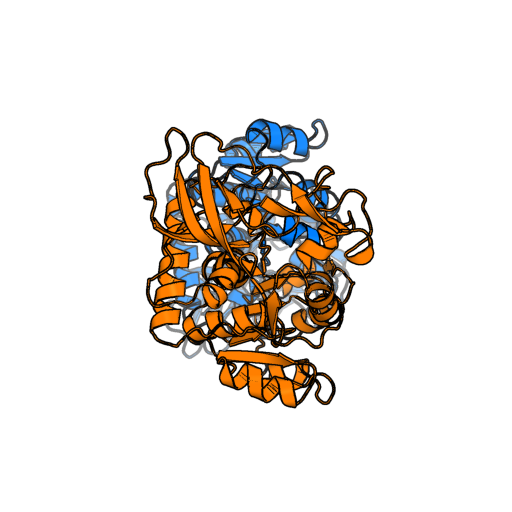97.12 297 GLY A CA 1
ATOM 2210 C C . GLY A 1 297 ? 16.25 16.953 18.656 1 97.12 297 GLY A C 1
ATOM 2211 O O . GLY A 1 297 ? 16.906 17.422 17.734 1 97.12 297 GLY A O 1
ATOM 2212 N N . ARG A 1 298 ? 15.523 15.883 18.531 1 97.81 298 ARG A N 1
ATOM 2213 C CA . ARG A 1 298 ? 15.523 15.102 17.297 1 97.81 298 ARG A CA 1
ATOM 2214 C C . ARG A 1 298 ? 14.555 15.688 16.266 1 97.81 298 ARG A C 1
ATOM 2216 O O . ARG A 1 298 ? 14.695 15.453 15.07 1 97.81 298 ARG A O 1
ATOM 2223 N N . ILE A 1 299 ? 13.547 16.406 16.797 1 98.12 299 ILE A N 1
ATOM 2224 C CA . ILE A 1 299 ? 12.609 17.172 15.977 1 98.12 299 ILE A CA 1
ATOM 2225 C C . ILE A 1 299 ? 12.688 18.656 16.359 1 98.12 299 ILE A C 1
ATOM 2227 O O . ILE A 1 299 ? 12.594 19 17.531 1 98.12 299 ILE A O 1
ATOM 2231 N N . ARG A 1 300 ? 12.906 19.469 15.336 1 96.94 300 ARG A N 1
ATOM 2232 C CA . ARG A 1 300 ? 13.039 20.906 15.547 1 96.94 300 ARG A CA 1
ATOM 2233 C C . ARG A 1 300 ? 12.25 21.688 14.508 1 96.94 300 ARG A C 1
ATOM 2235 O O . ARG A 1 300 ? 12.82 22.281 13.602 1 96.94 300 ARG A O 1
ATOM 2242 N N . PRO A 1 301 ? 10.953 21.734 14.727 1 96.88 301 PRO A N 1
ATOM 2243 C CA . PRO A 1 301 ? 10.125 22.438 13.742 1 96.88 301 PRO A CA 1
ATOM 2244 C C . PRO A 1 301 ? 10.586 23.859 13.477 1 96.88 301 PRO A C 1
ATOM 2246 O O . PRO A 1 301 ? 10.883 24.609 14.414 1 96.88 301 PRO A O 1
ATOM 2249 N N . ARG A 1 302 ? 10.641 24.188 12.203 1 94.88 302 ARG A N 1
ATOM 2250 C CA . ARG A 1 302 ? 11.125 25.5 11.781 1 94.88 302 ARG A CA 1
ATOM 2251 C C . ARG A 1 302 ? 9.977 26.406 11.367 1 94.88 302 ARG A C 1
ATOM 2253 O O . ARG A 1 302 ? 9.125 26 10.57 1 94.88 302 ARG A O 1
ATOM 2260 N N . ALA A 1 303 ? 9.977 27.547 11.93 1 95.12 303 ALA A N 1
ATOM 2261 C CA . ALA A 1 303 ? 9.086 28.609 11.469 1 95.12 303 ALA A CA 1
ATOM 2262 C C . ALA A 1 303 ? 9.828 29.609 10.594 1 95.12 303 ALA A C 1
ATOM 2264 O O . ALA A 1 303 ? 10.75 30.281 11.055 1 95.12 303 ALA A O 1
ATOM 2265 N N . HIS A 1 304 ? 9.383 29.625 9.336 1 94.06 304 HIS A N 1
ATOM 2266 C CA . HIS A 1 304 ? 9.961 30.609 8.43 1 94.06 304 HIS A CA 1
ATOM 2267 C C . HIS A 1 304 ? 9.711 32.031 8.93 1 94.06 304 HIS A C 1
ATOM 2269 O O . HIS A 1 304 ? 10.578 32.906 8.828 1 94.06 304 HIS A O 1
ATOM 2275 N N . ALA A 1 305 ? 8.516 32.25 9.461 1 95.38 305 ALA A N 1
ATOM 2276 C CA . ALA A 1 305 ? 8.109 33.531 10.016 1 95.38 305 ALA A CA 1
ATOM 2277 C C . ALA A 1 305 ? 7.055 33.344 11.102 1 95.38 305 ALA A C 1
ATOM 2279 O O . ALA A 1 305 ? 6.297 32.375 11.086 1 95.38 305 ALA A O 1
ATOM 2280 N N . VAL A 1 306 ? 7.113 34.281 12.055 1 97.38 306 VAL A N 1
ATOM 2281 C CA . VAL A 1 306 ? 6.078 34.438 13.078 1 97.38 306 VAL A CA 1
ATOM 2282 C C . VAL A 1 306 ? 5.5 35.844 13.031 1 97.38 306 VAL A C 1
ATOM 2284 O O . VAL A 1 306 ? 6.227 36.812 13.211 1 97.38 306 VAL A O 1
ATOM 2287 N N . VAL A 1 307 ? 4.211 35.938 12.719 1 97.62 307 VAL A N 1
ATOM 2288 C CA . VAL A 1 307 ? 3.598 37.25 12.539 1 97.62 307 VAL A CA 1
ATOM 2289 C C . VAL A 1 307 ? 2.287 37.312 13.32 1 97.62 307 VAL A C 1
ATOM 2291 O O . VAL A 1 307 ? 1.705 36.281 13.656 1 97.62 307 VAL A O 1
ATOM 2294 N N . PRO A 1 308 ? 1.812 38.531 13.609 1 98.31 308 PRO A N 1
ATOM 2295 C CA . PRO A 1 308 ? 0.476 38.656 14.195 1 98.31 308 PRO A CA 1
ATOM 2296 C C . PRO A 1 308 ? -0.624 38.125 13.266 1 98.31 308 PRO A C 1
ATOM 2298 O O . PRO A 1 308 ? -0.489 38.219 12.047 1 98.31 308 PRO A O 1
ATOM 2301 N N . LEU A 1 309 ? -1.688 37.656 13.859 1 98.12 309 LEU A N 1
ATOM 2302 C CA . LEU A 1 309 ? -2.811 37.156 13.062 1 98.12 309 LEU A CA 1
ATOM 2303 C C . LEU A 1 309 ? -3.342 38.281 12.156 1 98.12 309 LEU A C 1
ATOM 2305 O O . LEU A 1 309 ? -3.779 38 11.031 1 98.12 309 LEU A O 1
ATOM 2309 N N . ALA A 1 310 ? -3.25 39.469 12.586 1 97.5 310 ALA A N 1
ATOM 2310 C CA . ALA A 1 310 ? -3.723 40.625 11.812 1 97.5 310 ALA A CA 1
ATOM 2311 C C . ALA A 1 310 ? -3 40.688 10.477 1 97.5 310 ALA A C 1
ATOM 2313 O O . ALA A 1 310 ? -3.521 41.281 9.516 1 97.5 310 ALA A O 1
ATOM 2314 N N . ASP A 1 311 ? -1.83 40.125 10.391 1 97.25 311 ASP A N 1
ATOM 2315 C CA . ASP A 1 311 ? -1.033 40.125 9.172 1 97.25 311 ASP A CA 1
ATOM 2316 C C . ASP A 1 311 ? -1.223 38.844 8.391 1 97.25 311 ASP A C 1
ATOM 2318 O O . ASP A 1 311 ? -0.288 38.344 7.75 1 97.25 311 ASP A O 1
ATOM 2322 N N . PHE A 1 312 ? -2.389 38.21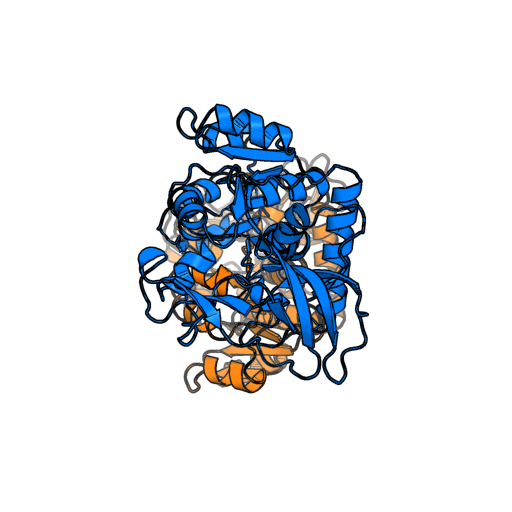9 8.469 1 96.31 312 PHE A N 1
ATOM 2323 C CA . PHE A 1 312 ? -2.666 36.938 7.875 1 96.31 312 PHE A CA 1
ATOM 2324 C C . PHE A 1 312 ? -2.453 36.969 6.367 1 96.31 312 PHE A C 1
ATOM 2326 O O . PHE A 1 312 ? -2.061 35.969 5.762 1 96.31 312 PHE A O 1
ATOM 2333 N N . ARG A 1 313 ? -2.686 38.094 5.703 1 95.56 313 ARG A N 1
ATOM 2334 C CA . ARG A 1 313 ? -2.49 38.219 4.262 1 95.56 313 ARG A CA 1
ATOM 2335 C C . ARG A 1 313 ? -1.026 38 3.891 1 95.56 313 ARG A C 1
ATOM 2337 O O . ARG A 1 313 ? -0.716 37.281 2.932 1 95.56 313 ARG A O 1
ATOM 2344 N N . THR A 1 314 ? -0.237 38.656 4.668 1 94 314 THR A N 1
ATOM 2345 C CA . THR A 1 314 ? 1.198 38.531 4.461 1 94 314 THR A CA 1
ATOM 2346 C C . THR A 1 314 ? 1.624 37.062 4.672 1 94 314 THR A C 1
ATOM 2348 O O . THR A 1 314 ? 2.379 36.5 3.873 1 94 314 THR A O 1
ATOM 2351 N N . ALA A 1 315 ? 1.141 36.469 5.711 1 93.81 315 ALA A N 1
ATOM 2352 C CA . ALA A 1 315 ? 1.462 35.062 6.031 1 93.81 315 ALA A CA 1
ATOM 2353 C C . ALA A 1 315 ? 1.057 34.156 4.895 1 93.81 315 ALA A C 1
ATOM 2355 O O . ALA A 1 315 ? 1.853 33.312 4.453 1 93.81 315 ALA A O 1
ATOM 2356 N N . LEU A 1 316 ? -0.136 34.312 4.367 1 91.88 316 LEU A N 1
ATOM 2357 C CA . LEU A 1 316 ? -0.672 33.406 3.346 1 91.88 316 LEU A CA 1
ATOM 2358 C C . LEU A 1 316 ? 0.009 33.656 2.002 1 91.88 316 LEU A C 1
ATOM 2360 O O . LEU A 1 316 ? 0.174 32.719 1.211 1 91.88 316 LEU A O 1
ATOM 2364 N N . ARG A 1 317 ? 0.473 34.844 1.758 1 90.06 317 ARG A N 1
ATOM 2365 C CA . ARG A 1 317 ? 1.234 35.125 0.548 1 90.06 317 ARG A CA 1
ATOM 2366 C C . ARG A 1 317 ? 2.598 34.438 0.578 1 90.06 317 ARG A C 1
ATOM 2368 O O . ARG A 1 317 ? 3.094 34 -0.456 1 90.06 317 ARG A O 1
ATOM 2375 N N . MET A 1 318 ? 3.178 34.406 1.768 1 89.31 318 MET A N 1
ATOM 2376 C CA . MET A 1 318 ? 4.465 33.719 1.914 1 89.31 318 MET A CA 1
ATOM 2377 C C . MET A 1 318 ? 4.348 32.25 1.556 1 89.31 318 MET A C 1
ATOM 2379 O O . MET A 1 318 ? 5.266 31.672 0.969 1 89.31 318 MET A O 1
ATOM 2383 N N . ILE A 1 319 ? 3.275 31.656 1.887 1 85.38 319 ILE A N 1
ATOM 2384 C CA . ILE A 1 319 ? 3.043 30.25 1.587 1 85.38 319 ILE A CA 1
ATOM 2385 C C . ILE A 1 319 ? 2.916 30.062 0.078 1 85.38 319 ILE A C 1
ATOM 2387 O O . ILE A 1 319 ? 3.439 29.078 -0.477 1 85.38 319 ILE A O 1
ATOM 2391 N N . ALA A 1 320 ? 2.359 30.984 -0.528 1 78.44 320 ALA A N 1
ATOM 2392 C CA . ALA A 1 320 ? 2.088 30.891 -1.959 1 78.44 320 ALA A CA 1
ATOM 2393 C C . ALA A 1 320 ? 3.367 31.062 -2.773 1 78.44 320 ALA A C 1
ATOM 2395 O O . ALA A 1 320 ? 3.484 30.516 -3.877 1 78.44 320 ALA A O 1
ATOM 2396 N N . SER A 1 321 ? 4.344 31.766 -2.264 1 75.56 321 SER A N 1
ATOM 2397 C CA . SER A 1 321 ? 5.539 32.094 -3.037 1 75.56 321 SER A CA 1
ATOM 2398 C C . SER A 1 321 ? 6.543 30.953 -3.021 1 75.56 321 SER A C 1
ATOM 2400 O O . SER A 1 321 ? 7.492 30.938 -3.805 1 75.56 321 SER A O 1
ATOM 2402 N N . ARG A 1 322 ? 6.473 29.938 -2.594 1 71.5 322 ARG A N 1
ATOM 2403 C CA . ARG A 1 322 ? 7.336 28.766 -2.514 1 71.5 322 ARG A CA 1
ATOM 2404 C C . ARG A 1 322 ? 8.711 29.141 -1.973 1 71.5 322 ARG A C 1
ATOM 2406 O O . ARG A 1 322 ? 9.695 28.438 -2.229 1 71.5 322 ARG A O 1
ATOM 2413 N N . GLU A 1 323 ? 8.812 30.219 -1.4 1 77.06 323 GLU A N 1
ATOM 2414 C CA . GLU A 1 323 ? 10.078 30.672 -0.838 1 77.06 323 GLU A CA 1
ATOM 2415 C C . GLU A 1 323 ? 10.188 30.312 0.641 1 77.06 323 GLU A C 1
ATOM 2417 O O . GLU A 1 323 ? 11.289 30.25 1.195 1 77.06 323 GLU A O 1
ATOM 2422 N N . ALA A 1 324 ? 9.148 30.062 1.175 1 83.88 324 ALA A N 1
ATOM 2423 C CA . ALA A 1 324 ? 9.133 29.766 2.605 1 83.88 324 ALA A CA 1
ATOM 2424 C C . ALA A 1 324 ? 9.836 28.438 2.9 1 83.88 324 ALA A C 1
ATOM 2426 O O . ALA A 1 324 ? 9.68 27.469 2.156 1 83.88 324 ALA A O 1
ATOM 2427 N N . ILE A 1 325 ? 10.688 28.422 3.84 1 90.75 325 ILE A N 1
ATOM 2428 C CA . ILE A 1 325 ? 11.305 27.219 4.379 1 90.75 325 ILE A CA 1
ATOM 2429 C C . ILE A 1 325 ? 10.656 26.859 5.711 1 90.75 325 ILE A C 1
ATOM 2431 O O . ILE A 1 325 ? 10.727 27.625 6.672 1 90.75 325 ILE A O 1
ATOM 2435 N N . GLY A 1 326 ? 10.039 25.734 5.738 1 92.06 326 GLY A N 1
ATOM 2436 C CA . GLY A 1 326 ? 9.242 25.375 6.902 1 92.06 326 GLY A CA 1
ATOM 2437 C C . GLY A 1 326 ? 7.852 25.984 6.875 1 92.06 326 GLY A C 1
ATOM 2438 O O . GLY A 1 326 ? 7.207 26.016 5.828 1 92.06 326 GLY A O 1
ATOM 2439 N N . ARG A 1 327 ? 7.406 26.375 8.086 1 93.94 327 ARG A N 1
ATOM 2440 C CA . ARG A 1 327 ? 6.027 26.828 8.219 1 93.94 327 ARG A CA 1
ATOM 2441 C C . ARG A 1 327 ? 5.973 28.312 8.555 1 93.94 327 ARG A C 1
ATOM 2443 O O . ARG A 1 327 ? 7 28.938 8.836 1 93.94 327 ARG A O 1
ATOM 2450 N N . ILE A 1 328 ? 4.758 28.891 8.359 1 95.56 328 ILE A N 1
ATOM 2451 C CA . ILE A 1 328 ? 4.453 30.234 8.828 1 95.56 328 ILE A CA 1
ATOM 2452 C C . ILE A 1 328 ? 3.484 30.156 10.008 1 95.56 328 ILE A C 1
ATOM 2454 O O . ILE A 1 328 ? 2.436 29.516 9.922 1 95.56 328 ILE A O 1
ATOM 2458 N N . VAL A 1 329 ? 3.881 30.797 11.125 1 97.69 329 VAL A N 1
ATOM 2459 C CA . VAL A 1 329 ? 3.07 30.766 12.336 1 97.69 329 VAL A CA 1
ATOM 2460 C C . VAL A 1 329 ? 2.479 32.156 12.594 1 97.69 329 VAL A C 1
ATOM 2462 O O . VAL A 1 329 ? 3.135 33.156 12.352 1 97.69 329 VAL A O 1
ATOM 2465 N N . MET A 1 330 ? 1.264 32.156 13.008 1 98.19 330 MET A N 1
ATOM 2466 C CA . MET A 1 330 ? 0.593 33.375 13.359 1 98.19 330 MET A CA 1
ATOM 2467 C C . MET A 1 330 ? 0.221 33.406 14.844 1 98.19 330 MET A C 1
ATOM 2469 O O . MET A 1 330 ? -0.05 32.344 15.43 1 98.19 330 MET A O 1
ATOM 2473 N N . GLN A 1 331 ? 0.187 34.594 15.375 1 98.5 331 GLN A N 1
ATOM 2474 C CA . GLN A 1 331 ? -0.121 34.812 16.781 1 98.5 331 GLN A CA 1
ATOM 2475 C C . GLN A 1 331 ? -1.394 35.625 16.969 1 98.5 331 GLN A C 1
ATOM 2477 O O . GLN A 1 331 ? -1.368 36.844 16.844 1 98.5 331 GLN A O 1
ATOM 2482 N N . PRO A 1 332 ? -2.412 35 17.391 1 98 332 PRO A N 1
ATOM 2483 C CA . PRO A 1 332 ? -3.713 35.688 17.438 1 98 332 PRO A CA 1
ATOM 2484 C C . PRO A 1 332 ? -3.842 36.625 18.625 1 98 332 PRO A C 1
ATOM 2486 O O . PRO A 1 332 ? -4.727 37.5 18.625 1 98 332 PRO A O 1
ATOM 2489 N N . GLN A 1 333 ? -3.018 36.438 19.641 1 95.06 333 GLN A N 1
ATOM 2490 C CA . GLN A 1 333 ? -3.141 37.281 20.828 1 95.06 333 GLN A CA 1
ATOM 2491 C C . GLN A 1 333 ? -2.336 38.562 20.688 1 95.06 333 GLN A C 1
ATOM 2493 O O . GLN A 1 333 ? -2.381 39.438 21.562 1 95.06 333 GLN A O 1
ATOM 2498 N N . GLN A 1 334 ? -1.669 38.688 19.656 1 88.75 334 GLN A N 1
ATOM 2499 C CA . GLN A 1 334 ? -0.872 39.875 19.391 1 88.75 334 GLN A CA 1
ATOM 2500 C C . GLN A 1 334 ? -1.556 40.781 18.375 1 88.75 334 GLN A C 1
ATOM 2502 O O . GLN A 1 334 ? -2.332 40.312 17.531 1 88.75 334 GLN A O 1
ATOM 2507 N N . MET B 1 1 ? 13.906 -36.75 -23.047 1 96.19 1 MET B N 1
ATOM 2508 C CA . MET B 1 1 ? 12.633 -36.625 -22.344 1 96.19 1 MET B CA 1
ATOM 2509 C C . MET B 1 1 ? 11.578 -35.969 -23.25 1 96.19 1 MET B C 1
ATOM 2511 O O . MET B 1 1 ? 11.914 -35.312 -24.234 1 96.19 1 MET B O 1
ATOM 2515 N N . LYS B 1 2 ? 10.367 -36.312 -22.938 1 98.06 2 LYS B N 1
ATOM 2516 C CA . LYS B 1 2 ? 9.297 -35.656 -23.688 1 98.06 2 LYS B CA 1
ATOM 2517 C C . LYS B 1 2 ? 8.969 -34.281 -23.078 1 98.06 2 LYS B C 1
ATOM 2519 O O . LYS B 1 2 ? 8.977 -34.125 -21.859 1 98.06 2 LYS B O 1
ATOM 2524 N N . ALA B 1 3 ? 8.695 -33.312 -24 1 98.31 3 ALA B N 1
ATOM 2525 C CA . ALA B 1 3 ? 8.383 -31.969 -23.562 1 98.31 3 ALA B CA 1
ATOM 2526 C C . ALA B 1 3 ? 7.605 -31.203 -24.641 1 98.31 3 ALA B C 1
ATOM 2528 O O . ALA B 1 3 ? 7.59 -31.609 -25.797 1 98.31 3 ALA B O 1
ATOM 2529 N N . VAL B 1 4 ? 6.887 -30.25 -24.188 1 97.69 4 VAL B N 1
ATOM 2530 C CA . VAL B 1 4 ? 6.316 -29.281 -25.109 1 97.69 4 VAL B CA 1
ATOM 2531 C C . VAL B 1 4 ? 7.375 -28.25 -25.5 1 97.69 4 VAL B C 1
ATOM 2533 O O . VAL B 1 4 ? 7.941 -27.578 -24.641 1 97.69 4 VAL B O 1
ATOM 2536 N N . VAL B 1 5 ? 7.637 -28.109 -26.812 1 97 5 VAL B N 1
ATOM 2537 C CA . VAL B 1 5 ? 8.711 -27.234 -27.281 1 97 5 VAL B CA 1
ATOM 2538 C C . VAL B 1 5 ? 8.148 -26.172 -28.219 1 97 5 VAL B C 1
ATOM 2540 O O . VAL B 1 5 ? 7.438 -26.5 -29.172 1 97 5 VAL B O 1
ATOM 2543 N N . CYS B 1 6 ? 8.398 -24.938 -27.859 1 95.62 6 CYS B N 1
ATOM 2544 C CA . CYS B 1 6 ? 8.086 -23.812 -28.719 1 95.62 6 CYS B CA 1
ATOM 2545 C C . CYS B 1 6 ? 9.32 -23.344 -29.484 1 95.62 6 CYS B C 1
ATOM 2547 O O . CYS B 1 6 ? 10.273 -22.844 -28.891 1 95.62 6 CYS B O 1
ATOM 2549 N N . ARG B 1 7 ? 9.281 -23.406 -30.766 1 94.94 7 ARG B N 1
ATOM 2550 C CA . ARG B 1 7 ? 10.414 -23 -31.594 1 94.94 7 ARG B CA 1
ATOM 2551 C C . ARG B 1 7 ? 10.148 -21.656 -32.25 1 94.94 7 ARG B C 1
ATOM 2553 O O . ARG B 1 7 ? 11.062 -21.031 -32.812 1 94.94 7 ARG B O 1
ATOM 2560 N N . GLU B 1 8 ? 8.992 -21.219 -32.25 1 92.62 8 GLU B N 1
ATOM 2561 C CA . GLU B 1 8 ? 8.547 -19.891 -32.656 1 92.62 8 GLU B CA 1
ATOM 2562 C C . GLU B 1 8 ? 7.461 -19.359 -31.719 1 92.62 8 GLU B C 1
ATOM 2564 O O . GLU B 1 8 ? 6.762 -20.141 -31.078 1 92.62 8 GLU B O 1
ATOM 2569 N N . TYR B 1 9 ? 7.445 -18.062 -31.781 1 90.81 9 TYR B N 1
ATOM 2570 C CA . TYR B 1 9 ? 6.383 -17.469 -30.969 1 90.81 9 TYR B CA 1
ATOM 2571 C C . TYR B 1 9 ? 5.035 -17.594 -31.672 1 90.81 9 TYR B C 1
ATOM 2573 O O . TYR B 1 9 ? 4.941 -17.422 -32.875 1 90.81 9 TYR B O 1
ATOM 2581 N N . GLY B 1 10 ? 3.922 -18.047 -31.109 1 86.62 10 GLY B N 1
ATOM 2582 C CA . GLY B 1 10 ? 2.635 -18.125 -31.781 1 86.62 10 GLY B CA 1
ATOM 2583 C C . GLY B 1 10 ? 1.574 -18.828 -30.969 1 86.62 10 GLY B C 1
ATOM 2584 O O . GLY B 1 10 ? 0.527 -19.219 -31.484 1 86.62 10 GLY B O 1
ATOM 2585 N N . GLY B 1 11 ? 1.575 -19.188 -29.828 1 85.88 11 GLY B N 1
ATOM 2586 C CA . GLY B 1 11 ? 0.604 -19.891 -29 1 85.88 11 GLY B CA 1
ATOM 2587 C C . GLY B 1 11 ? 0.765 -21.391 -29.062 1 85.88 11 GLY B C 1
ATOM 2588 O O . GLY B 1 11 ? 1.773 -21.906 -29.562 1 85.88 11 GLY B O 1
ATOM 2589 N N . PRO B 1 12 ? -0.344 -22.141 -28.625 1 90.19 12 PRO B N 1
ATOM 2590 C CA . PRO B 1 12 ? -0.222 -23.594 -28.5 1 90.19 12 PRO B CA 1
ATOM 2591 C C . PRO B 1 12 ? -0.156 -24.297 -29.844 1 90.19 12 PRO B C 1
ATOM 2593 O O . PRO B 1 12 ? 0.416 -25.391 -29.953 1 90.19 12 PRO B O 1
ATOM 2596 N N . ASP B 1 13 ? -0.64 -23.703 -30.844 1 90.94 13 ASP B N 1
ATOM 2597 C CA . ASP B 1 13 ? -0.753 -24.359 -32.125 1 90.94 13 ASP B CA 1
ATOM 2598 C C . ASP B 1 13 ? 0.615 -24.5 -32.812 1 90.94 13 ASP B C 1
ATOM 2600 O O . ASP B 1 13 ? 0.819 -25.391 -33.625 1 90.94 13 ASP B O 1
ATOM 2604 N N . VAL B 1 14 ? 1.557 -23.641 -32.469 1 91.81 14 VAL B N 1
ATOM 2605 C CA . VAL B 1 14 ? 2.854 -23.688 -33.156 1 91.81 14 VAL B CA 1
ATOM 2606 C C . VAL B 1 14 ? 3.852 -24.453 -32.281 1 91.81 14 VAL B C 1
ATOM 2608 O O . VAL B 1 14 ? 4.992 -24.688 -32.688 1 91.81 14 VAL B O 1
ATOM 2611 N N . ALA B 1 15 ? 3.439 -24.859 -31.078 1 95.56 15 ALA B N 1
ATOM 2612 C CA . ALA B 1 15 ? 4.285 -25.672 -30.219 1 95.56 15 ALA B CA 1
ATOM 2613 C C . ALA B 1 15 ? 4.16 -27.156 -30.547 1 95.56 15 ALA B C 1
ATOM 2615 O O . ALA B 1 15 ? 3.18 -27.578 -31.172 1 95.56 15 ALA B O 1
ATOM 2616 N N . ALA B 1 16 ? 5.199 -27.906 -30.188 1 96.69 16 ALA B N 1
ATOM 2617 C CA . ALA B 1 16 ? 5.191 -29.344 -30.484 1 96.69 16 ALA B CA 1
ATOM 2618 C C . ALA B 1 16 ? 5.555 -30.156 -29.234 1 96.69 16 ALA B C 1
ATOM 2620 O O . ALA B 1 16 ? 6.355 -29.719 -28.406 1 96.69 16 ALA B O 1
ATOM 2621 N N . TYR B 1 17 ? 4.902 -31.297 -29.078 1 97.62 17 TYR B N 1
ATOM 2622 C CA . TYR B 1 17 ? 5.277 -32.312 -28.109 1 97.62 17 TYR B CA 1
ATOM 2623 C C . TYR B 1 17 ? 6.309 -33.281 -28.672 1 97.62 17 TYR B C 1
ATOM 2625 O O . TYR B 1 17 ? 5.996 -34.062 -29.562 1 97.62 17 TYR B O 1
ATOM 2633 N N . GLU B 1 18 ? 7.523 -33.156 -28.203 1 96.88 18 GLU B N 1
ATOM 2634 C CA . GLU B 1 18 ? 8.586 -33.906 -28.844 1 96.88 18 GLU B CA 1
ATOM 2635 C C . GLU B 1 18 ? 9.633 -34.375 -27.828 1 96.88 18 GLU B C 1
ATOM 2637 O O . GLU B 1 18 ? 9.586 -33.969 -26.656 1 96.88 18 GLU B O 1
ATOM 2642 N N . GLU B 1 19 ? 10.484 -35.281 -28.312 1 97.62 19 GLU B N 1
ATOM 2643 C CA . GLU B 1 19 ? 11.602 -35.75 -27.516 1 97.62 19 GLU B CA 1
ATOM 2644 C C . GLU B 1 19 ? 12.797 -34.812 -27.594 1 97.62 19 GLU B C 1
ATOM 2646 O O . GLU B 1 19 ? 13.227 -34.438 -28.688 1 97.62 19 GLU B O 1
ATOM 2651 N N . VAL B 1 20 ? 13.242 -34.375 -26.422 1 96.94 20 VAL B N 1
ATOM 2652 C CA . VAL B 1 20 ? 14.391 -33.469 -26.359 1 96.94 20 VAL B CA 1
ATOM 2653 C C . VAL B 1 20 ? 15.352 -33.938 -25.266 1 96.94 20 VAL B C 1
ATOM 2655 O O . VAL B 1 20 ? 14.969 -34.75 -24.406 1 96.94 20 VAL B O 1
ATOM 2658 N N . PRO B 1 21 ? 16.625 -33.5 -25.359 1 95.88 21 PRO B N 1
ATOM 2659 C CA . PRO B 1 21 ? 17.547 -33.844 -24.266 1 95.88 21 PRO B CA 1
ATOM 2660 C C . PRO B 1 21 ? 17.078 -33.281 -22.922 1 95.88 21 PRO B C 1
ATOM 2662 O O . PRO B 1 21 ? 16.516 -32.188 -22.859 1 95.88 21 PRO B O 1
ATOM 2665 N N . ALA B 1 22 ? 17.312 -34.062 -21.875 1 95.19 22 ALA B N 1
ATOM 2666 C CA . ALA B 1 22 ? 17.047 -33.531 -20.531 1 95.19 22 ALA B CA 1
ATOM 2667 C C . ALA B 1 22 ? 17.906 -32.312 -20.234 1 95.19 22 ALA B C 1
ATOM 2669 O O . ALA B 1 22 ? 19.047 -32.219 -20.688 1 95.19 22 ALA B O 1
ATOM 2670 N N . PRO B 1 23 ? 17.391 -31.406 -19.469 1 94.88 23 PRO B N 1
ATOM 2671 C CA . PRO B 1 23 ? 18.203 -30.234 -19.125 1 94.88 23 PRO B CA 1
ATOM 2672 C C . PRO B 1 23 ? 19.406 -30.594 -18.25 1 94.88 23 PRO B C 1
ATOM 2674 O O . PRO B 1 23 ? 19.328 -31.516 -17.438 1 94.88 23 PRO B O 1
ATOM 2677 N N . ALA B 1 24 ? 20.391 -29.797 -18.422 1 95.5 24 ALA B N 1
ATOM 2678 C CA . ALA B 1 24 ? 21.594 -30 -17.609 1 95.5 24 ALA B CA 1
ATOM 2679 C C . ALA B 1 24 ? 21.328 -29.672 -16.141 1 95.5 24 ALA B C 1
ATOM 2681 O O . ALA B 1 24 ? 20.625 -28.703 -15.844 1 95.5 24 ALA B O 1
ATOM 2682 N N . LEU B 1 25 ? 21.906 -30.453 -15.32 1 97.44 25 LEU B N 1
ATOM 2683 C CA . LEU B 1 25 ? 21.781 -30.234 -13.883 1 97.44 25 LEU B CA 1
ATOM 2684 C C . LEU B 1 25 ? 22.797 -29.203 -13.398 1 97.44 25 LEU B C 1
ATOM 2686 O O . LEU B 1 25 ? 24 -29.484 -13.344 1 97.44 25 LEU B O 1
ATOM 2690 N N . ALA B 1 26 ? 22.375 -28.062 -13.016 1 96 26 ALA B N 1
ATOM 2691 C CA . ALA B 1 26 ? 23.25 -27 -12.547 1 96 26 ALA B CA 1
ATOM 2692 C C . ALA B 1 26 ? 23.625 -27.203 -11.078 1 96 26 ALA B C 1
ATOM 2694 O O . ALA B 1 26 ? 22.906 -27.859 -10.336 1 96 26 ALA B O 1
ATOM 2695 N N . PRO B 1 27 ? 24.812 -26.609 -10.688 1 97.12 27 PRO B N 1
ATOM 2696 C CA . PRO B 1 27 ? 25.094 -26.609 -9.25 1 97.12 27 PRO B CA 1
ATOM 2697 C C . PRO B 1 27 ? 24 -25.922 -8.438 1 97.12 27 PRO B C 1
ATOM 2699 O O . PRO B 1 27 ? 23.422 -24.922 -8.867 1 97.12 27 PRO B O 1
ATOM 2702 N N . GLY B 1 28 ? 23.703 -26.547 -7.289 1 97.19 28 GLY B N 1
ATOM 2703 C CA . GLY B 1 28 ? 22.703 -25.969 -6.398 1 97.19 28 GLY B CA 1
ATOM 2704 C C . GLY B 1 28 ? 21.281 -26.234 -6.84 1 97.19 28 GLY B C 1
ATOM 2705 O O . GLY B 1 28 ? 20.328 -25.766 -6.211 1 97.19 28 GLY B O 1
ATOM 2706 N N . ALA B 1 29 ? 21.125 -27.047 -7.883 1 98.25 29 ALA B N 1
ATOM 2707 C CA . ALA B 1 29 ? 19.797 -27.312 -8.422 1 98.25 29 ALA B CA 1
ATOM 2708 C C . ALA B 1 29 ? 19.375 -28.766 -8.156 1 98.25 29 ALA B C 1
ATOM 2710 O O . ALA B 1 29 ? 20.172 -29.562 -7.66 1 98.25 29 ALA B O 1
ATOM 2711 N N . VAL B 1 30 ? 18.094 -29.016 -8.406 1 98.31 30 VAL B N 1
ATOM 2712 C CA . VAL B 1 30 ? 17.5 -30.328 -8.219 1 98.31 30 VAL B CA 1
ATOM 2713 C C . VAL B 1 30 ? 16.766 -30.75 -9.484 1 98.31 30 VAL B C 1
ATOM 2715 O O . VAL B 1 30 ? 16.078 -29.938 -10.109 1 98.31 30 VAL B O 1
ATOM 2718 N N . ARG B 1 31 ? 17.031 -31.969 -9.891 1 98.69 31 ARG B N 1
ATOM 2719 C CA . ARG B 1 31 ? 16.234 -32.531 -10.969 1 98.69 31 ARG B CA 1
ATOM 2720 C C . ARG B 1 31 ? 14.977 -33.219 -10.422 1 98.69 31 ARG B C 1
ATOM 2722 O O . ARG B 1 31 ? 15.055 -34 -9.469 1 98.69 31 ARG B O 1
ATOM 2729 N N . ILE B 1 32 ? 13.883 -32.906 -11.016 1 98.88 32 ILE B N 1
ATOM 2730 C CA . ILE B 1 32 ? 12.594 -33.406 -10.555 1 98.88 32 ILE B CA 1
ATOM 2731 C C . ILE B 1 32 ? 11.906 -34.156 -11.688 1 98.88 32 ILE B C 1
ATOM 2733 O O . ILE B 1 32 ? 11.781 -33.656 -12.805 1 98.88 32 ILE B O 1
ATOM 2737 N N . GLN B 1 33 ? 11.578 -35.375 -11.422 1 98.88 33 GLN B N 1
ATOM 2738 C CA . GLN B 1 33 ? 10.633 -36.062 -12.297 1 98.88 33 GLN B CA 1
ATOM 2739 C C . GLN B 1 33 ? 9.227 -35.5 -12.125 1 98.88 33 GLN B C 1
ATOM 2741 O O . GLN B 1 33 ? 8.594 -35.688 -11.086 1 98.88 33 GLN B O 1
ATOM 2746 N N . VAL B 1 34 ? 8.719 -34.844 -13.156 1 98.88 34 VAL B N 1
ATOM 2747 C CA . VAL B 1 34 ? 7.477 -34.094 -13.055 1 98.88 34 VAL B CA 1
ATOM 2748 C C . VAL B 1 34 ? 6.285 -35.062 -13.102 1 98.88 34 VAL B C 1
ATOM 2750 O O . VAL B 1 34 ? 6.066 -35.75 -14.102 1 98.88 34 VAL B O 1
ATOM 2753 N N . GLN B 1 35 ? 5.59 -35.062 -11.992 1 98.81 35 GLN B N 1
ATOM 2754 C CA . GLN B 1 35 ? 4.375 -35.875 -11.945 1 98.81 35 GLN B CA 1
ATOM 2755 C C . GLN B 1 35 ? 3.156 -35.062 -12.383 1 98.81 35 GLN B C 1
ATOM 2757 O O . GLN B 1 35 ? 2.236 -35.594 -13 1 98.81 35 GLN B O 1
ATOM 2762 N N . ALA B 1 36 ? 3.16 -33.812 -12.078 1 98.75 36 ALA B N 1
ATOM 2763 C CA . ALA B 1 36 ? 2.078 -32.906 -12.438 1 98.75 36 ALA B CA 1
ATOM 2764 C C . ALA B 1 36 ? 2.6 -31.469 -12.648 1 98.75 36 ALA B C 1
ATOM 2766 O O . ALA B 1 36 ? 3.533 -31.047 -11.961 1 98.75 36 ALA B O 1
ATOM 2767 N N . CYS B 1 37 ? 2.086 -30.766 -13.617 1 98.06 37 CYS B N 1
ATOM 2768 C CA . CYS B 1 37 ? 2.309 -29.344 -13.836 1 98.06 37 CYS B CA 1
ATOM 2769 C C . CYS B 1 37 ? 1.004 -28.641 -14.18 1 98.06 37 CYS B C 1
ATOM 2771 O O . CYS B 1 37 ? 0.017 -29.281 -14.539 1 98.06 37 CYS B O 1
ATOM 2773 N N . SER B 1 38 ? 0.97 -27.375 -13.93 1 94.88 38 SER B N 1
ATOM 2774 C CA . SER B 1 38 ? -0.282 -26.672 -14.156 1 94.88 38 SER B CA 1
ATOM 2775 C C . SER B 1 38 ? -0.21 -25.797 -15.406 1 94.88 38 SER B C 1
ATOM 2777 O O . SER B 1 38 ? 0.83 -25.203 -15.703 1 94.88 38 SER B O 1
ATOM 2779 N N . ALA B 1 39 ? -1.32 -25.781 -16.141 1 91.12 39 ALA B N 1
ATOM 2780 C CA . ALA B 1 39 ? -1.459 -24.828 -17.234 1 91.12 39 ALA B CA 1
ATOM 2781 C C . ALA B 1 39 ? -1.837 -23.438 -16.719 1 91.12 39 ALA B C 1
ATOM 2783 O O . ALA B 1 39 ? -2.621 -23.312 -15.773 1 91.12 39 ALA B O 1
ATOM 2784 N N . SER B 1 40 ? -1.229 -22.469 -17.297 1 84.25 40 SER B N 1
ATOM 2785 C CA . SER B 1 40 ? -1.527 -21.125 -16.812 1 84.25 40 SER B CA 1
ATOM 2786 C C . SER B 1 40 ? -1.625 -20.125 -17.969 1 84.25 40 SER B C 1
ATOM 2788 O O . SER B 1 40 ? -1.036 -20.328 -19.031 1 84.25 40 SER B O 1
ATOM 2790 N N . PHE B 1 41 ? -2.352 -19.062 -17.641 1 78.56 41 PHE B N 1
ATOM 2791 C CA . PHE B 1 41 ? -2.465 -17.969 -18.594 1 78.56 41 PHE B CA 1
ATOM 2792 C C . PHE B 1 41 ? -1.107 -17.328 -18.844 1 78.56 41 PHE B C 1
ATOM 2794 O O . PHE B 1 41 ? -0.795 -16.938 -19.969 1 78.56 41 PHE B O 1
ATOM 2801 N N . ALA B 1 42 ? -0.348 -17.219 -17.844 1 78.31 42 ALA B N 1
ATOM 2802 C CA . ALA B 1 42 ? 0.994 -16.656 -17.969 1 78.31 42 ALA B CA 1
ATOM 2803 C C . ALA B 1 42 ? 1.827 -17.438 -18.984 1 78.31 42 ALA B C 1
ATOM 2805 O O . ALA B 1 42 ? 2.572 -16.859 -19.766 1 78.31 42 ALA B O 1
ATOM 2806 N N . SER B 1 43 ? 1.673 -18.703 -19 1 84.19 43 SER B N 1
ATOM 2807 C CA . SER B 1 43 ? 2.41 -19.531 -19.938 1 84.19 43 SER B CA 1
ATOM 2808 C C . SER B 1 43 ? 1.967 -19.266 -21.375 1 84.19 43 SER B C 1
ATOM 2810 O O . SER B 1 43 ? 2.783 -19.297 -22.297 1 84.19 43 SER B O 1
ATOM 2812 N N . LEU B 1 44 ? 0.683 -19.031 -21.5 1 83.75 44 LEU B N 1
ATOM 2813 C CA . LEU B 1 44 ? 0.177 -18.703 -22.828 1 83.75 44 LEU B CA 1
ATOM 2814 C C . LEU B 1 44 ? 0.811 -17.406 -23.328 1 83.75 44 LEU B C 1
ATOM 2816 O O . LEU B 1 44 ? 1.217 -17.328 -24.5 1 83.75 44 LEU B O 1
ATOM 2820 N N . LEU B 1 45 ? 0.943 -16.469 -22.438 1 80.88 45 LEU B N 1
ATOM 2821 C CA . LEU B 1 45 ? 1.545 -15.195 -22.812 1 80.88 45 LEU B CA 1
ATOM 2822 C C . LEU B 1 45 ? 3.016 -15.367 -23.172 1 80.88 45 LEU B C 1
ATOM 2824 O O . LEU B 1 45 ? 3.504 -14.758 -24.125 1 80.88 45 LEU B O 1
ATOM 2828 N N . VAL B 1 46 ? 3.662 -16.203 -22.469 1 83.62 46 VAL B N 1
ATOM 2829 C CA . VAL B 1 46 ? 5.074 -16.484 -22.719 1 83.62 46 VAL B CA 1
ATOM 2830 C C . VAL B 1 46 ? 5.234 -17.172 -24.078 1 83.62 46 VAL B C 1
ATOM 2832 O O . VAL B 1 46 ? 6.125 -16.828 -24.859 1 83.62 46 VAL B O 1
ATOM 2835 N N . MET B 1 47 ? 4.398 -18.047 -24.375 1 88.38 47 MET B N 1
ATOM 2836 C CA . MET B 1 47 ? 4.441 -18.766 -25.641 1 88.38 47 MET B CA 1
ATOM 2837 C C . MET B 1 47 ? 4.219 -17.812 -26.812 1 88.38 47 MET B C 1
ATOM 2839 O O . MET B 1 47 ? 4.832 -17.969 -27.875 1 88.38 47 MET B O 1
ATOM 2843 N N . GLU B 1 48 ? 3.406 -16.844 -26.5 1 87.19 48 GLU B N 1
ATOM 2844 C CA . GLU B 1 48 ? 3.049 -15.891 -27.547 1 87.19 48 GLU B CA 1
ATOM 2845 C C . GLU B 1 48 ? 4.086 -14.781 -27.672 1 87.19 48 GLU B C 1
ATOM 2847 O O . GLU B 1 48 ? 4.023 -13.961 -28.594 1 87.19 48 GLU B O 1
ATOM 2852 N N . GLY B 1 49 ? 4.996 -14.75 -26.797 1 80.81 49 GLY B N 1
ATOM 2853 C CA . GLY B 1 49 ? 6.004 -13.703 -26.781 1 80.81 49 GLY B CA 1
ATOM 2854 C C . GLY B 1 49 ? 5.484 -12.383 -26.25 1 80.81 49 GLY B C 1
ATOM 2855 O O . GLY B 1 49 ? 6.031 -11.32 -26.562 1 80.81 49 GLY B O 1
ATOM 2856 N N . LYS B 1 50 ? 4.449 -12.391 -25.547 1 73.12 50 LYS B N 1
ATOM 2857 C CA . LYS B 1 50 ? 3.803 -11.172 -25.062 1 73.12 50 LYS B CA 1
ATOM 2858 C C . LYS B 1 50 ? 4.164 -10.891 -23.609 1 73.12 50 LYS B C 1
ATOM 2860 O O . LYS B 1 50 ? 3.775 -9.859 -23.062 1 73.12 50 LYS B O 1
ATOM 2865 N N . HIS B 1 51 ? 4.934 -11.766 -23.094 1 67.81 51 HIS B N 1
ATOM 2866 C CA . HIS B 1 51 ? 5.344 -11.562 -21.703 1 67.81 51 HIS B CA 1
ATOM 2867 C C . HIS B 1 51 ? 6.469 -10.531 -21.609 1 67.81 51 HIS B C 1
ATOM 2869 O O . HIS B 1 51 ? 7.23 -10.352 -22.562 1 67.81 51 HIS B O 1
ATOM 2875 N N . GLN B 1 52 ? 6.566 -9.836 -20.578 1 59.12 52 GLN B N 1
ATOM 2876 C CA . GLN B 1 52 ? 7.555 -8.773 -20.406 1 59.12 52 GLN B CA 1
ATOM 2877 C C . GLN B 1 52 ? 8.969 -9.305 -20.594 1 59.12 52 GLN B C 1
ATOM 2879 O O . GLN B 1 52 ? 9.828 -8.617 -21.156 1 59.12 52 GLN B O 1
ATOM 2884 N N . ASN B 1 53 ? 9.18 -10.523 -20.062 1 62.66 53 ASN B N 1
ATOM 2885 C CA . ASN B 1 53 ? 10.477 -11.164 -20.25 1 62.66 53 ASN B CA 1
ATOM 2886 C C . ASN B 1 53 ? 10.422 -12.203 -21.375 1 62.66 53 ASN B C 1
ATOM 2888 O O . ASN B 1 53 ? 9.953 -13.328 -21.156 1 62.66 53 ASN B O 1
ATOM 2892 N N . ARG B 1 54 ? 10.836 -11.734 -22.594 1 69.69 54 ARG B N 1
ATOM 2893 C CA . ARG B 1 54 ? 10.812 -12.656 -23.734 1 69.69 54 ARG B CA 1
ATOM 2894 C C . ARG B 1 54 ? 11.828 -13.781 -23.547 1 69.69 54 ARG B C 1
ATOM 2896 O O . ARG B 1 54 ? 13.031 -13.555 -23.609 1 69.69 54 ARG B O 1
ATOM 2903 N N . ALA B 1 55 ? 11.25 -14.961 -23.234 1 76.19 55 ALA B N 1
ATOM 2904 C CA . ALA B 1 55 ? 12.094 -16.141 -23.047 1 76.19 55 ALA B CA 1
ATOM 2905 C C . ALA B 1 55 ? 12.742 -16.562 -24.359 1 76.19 55 ALA B C 1
ATOM 2907 O O . ALA B 1 55 ? 12.117 -16.5 -25.406 1 76.19 55 ALA B O 1
ATOM 2908 N N . PRO B 1 56 ? 13.953 -16.938 -24.297 1 84.19 56 PRO B N 1
ATOM 2909 C CA . PRO B 1 56 ? 14.641 -17.359 -25.531 1 84.19 56 PRO B CA 1
ATOM 2910 C C . PRO B 1 56 ? 14.07 -18.641 -26.109 1 84.19 56 PRO B C 1
ATOM 2912 O O . PRO B 1 56 ? 13.664 -19.547 -25.359 1 84.19 56 PRO B O 1
ATOM 2915 N N . LEU B 1 57 ? 14.094 -18.719 -27.422 1 89.62 57 LEU B N 1
ATOM 2916 C CA . LEU B 1 57 ? 13.688 -19.922 -28.141 1 89.62 57 LEU B CA 1
ATOM 2917 C C . LEU B 1 57 ? 14.883 -20.812 -28.438 1 89.62 57 LEU B C 1
ATOM 2919 O O . LEU B 1 57 ? 16 -20.328 -28.609 1 89.62 57 LEU B O 1
ATOM 2923 N N . PRO B 1 58 ? 14.766 -22.156 -28.609 1 92.56 58 PRO B N 1
ATOM 2924 C CA . PRO B 1 58 ? 13.523 -22.859 -28.281 1 92.56 58 PRO B CA 1
ATOM 2925 C C . PRO B 1 58 ? 13.188 -22.812 -26.797 1 92.56 58 PRO B C 1
ATOM 2927 O O . PRO B 1 58 ? 14.086 -22.781 -25.953 1 92.56 58 PRO B O 1
ATOM 2930 N N . LEU B 1 59 ? 11.867 -22.859 -26.547 1 92 59 LEU B N 1
ATOM 2931 C CA . LEU B 1 59 ? 11.422 -22.719 -25.156 1 92 59 LEU B CA 1
ATOM 2932 C C . LEU B 1 59 ? 10.508 -23.875 -24.766 1 92 59 LEU B C 1
ATOM 2934 O O . LEU B 1 59 ? 9.727 -24.359 -25.594 1 92 59 LEU B O 1
ATOM 2938 N N . ILE B 1 60 ? 10.703 -24.391 -23.547 1 95.19 60 ILE B N 1
ATOM 2939 C CA . ILE B 1 60 ? 9.719 -25.25 -22.891 1 95.19 60 ILE B CA 1
ATOM 2940 C C . ILE B 1 60 ? 8.938 -24.438 -21.859 1 95.19 60 ILE B C 1
ATOM 2942 O O . ILE B 1 60 ? 9.492 -24 -20.844 1 95.19 60 ILE B O 1
ATOM 2946 N N . PRO B 1 61 ? 7.598 -24.219 -22.062 1 94.69 61 PRO B N 1
ATOM 2947 C CA . PRO B 1 61 ? 6.82 -23.359 -21.172 1 94.69 61 PRO B CA 1
ATOM 2948 C C . PRO B 1 61 ? 6.52 -24.031 -19.828 1 94.69 61 PRO B C 1
ATOM 2950 O O . PRO B 1 61 ? 6.887 -25.188 -19.625 1 94.69 61 PRO B O 1
ATOM 2953 N N . GLY B 1 62 ? 5.859 -23.25 -19.016 1 94.62 62 GLY B N 1
ATOM 2954 C CA . GLY B 1 62 ? 5.438 -23.719 -17.703 1 94.62 62 GLY B CA 1
ATOM 2955 C C . GLY B 1 62 ? 6.328 -23.234 -16.578 1 94.62 62 GLY B C 1
ATOM 2956 O O . GLY B 1 62 ? 7.547 -23.156 -16.734 1 94.62 62 GLY B O 1
ATOM 2957 N N . THR B 1 63 ? 5.691 -23.031 -15.359 1 94.12 63 THR B N 1
ATOM 2958 C CA . THR B 1 63 ? 6.473 -22.391 -14.305 1 94.12 63 THR B CA 1
ATOM 2959 C C . THR B 1 63 ? 6.293 -23.141 -12.977 1 94.12 63 THR B C 1
ATOM 2961 O O . THR B 1 63 ? 6.891 -22.766 -11.969 1 94.12 63 THR B O 1
ATOM 2964 N N . GLU B 1 64 ? 5.504 -24.203 -12.93 1 96.62 64 GLU B N 1
ATOM 2965 C CA . GLU B 1 64 ? 5.254 -24.859 -11.641 1 96.62 64 GLU B CA 1
ATOM 2966 C C . GLU B 1 64 ? 5.027 -26.359 -11.812 1 96.62 64 GLU B C 1
ATOM 2968 O O . GLU B 1 64 ? 4.41 -26.781 -12.789 1 96.62 64 GLU B O 1
ATOM 2973 N N . VAL B 1 65 ? 5.547 -27.094 -10.867 1 98.25 65 VAL B N 1
ATOM 2974 C CA . VAL B 1 65 ? 5.457 -28.547 -10.961 1 98.25 65 VAL B CA 1
ATOM 2975 C C . VAL B 1 65 ? 5.34 -29.141 -9.562 1 98.25 65 VAL B C 1
ATOM 2977 O O . VAL B 1 65 ? 5.617 -28.469 -8.562 1 98.25 65 VAL B O 1
ATOM 2980 N N . ALA B 1 66 ? 4.871 -30.359 -9.523 1 98.81 66 ALA B N 1
ATOM 2981 C CA . ALA B 1 66 ? 5.012 -31.312 -8.414 1 98.81 66 ALA B CA 1
ATOM 2982 C C . ALA B 1 66 ? 5.598 -32.625 -8.898 1 98.81 66 ALA B C 1
ATOM 2984 O O . ALA B 1 66 ? 5.254 -33.125 -9.984 1 98.81 66 ALA B O 1
ATOM 2985 N N . GLY B 1 67 ? 6.496 -33.125 -8.125 1 98.88 67 GLY B N 1
ATOM 2986 C CA . GLY B 1 67 ? 7.117 -34.375 -8.555 1 98.88 67 GLY B CA 1
ATOM 2987 C C . GLY B 1 67 ? 8.07 -34.938 -7.527 1 98.88 67 GLY B C 1
ATOM 2988 O O . GLY B 1 67 ? 7.875 -34.75 -6.324 1 98.88 67 GLY B O 1
ATOM 2989 N N . VAL B 1 68 ? 9 -35.719 -8.102 1 98.88 68 VAL B N 1
ATOM 2990 C CA . VAL B 1 68 ? 9.922 -36.438 -7.242 1 98.88 68 VAL B CA 1
ATOM 2991 C C . VAL B 1 68 ? 11.367 -36.094 -7.609 1 98.88 68 VAL B C 1
ATOM 2993 O O . VAL B 1 68 ? 11.727 -36.062 -8.789 1 98.88 68 VAL B O 1
ATOM 2996 N N . VAL B 1 69 ? 12.148 -35.844 -6.562 1 98.88 69 VAL B N 1
ATOM 2997 C CA . VAL B 1 69 ? 13.562 -35.562 -6.777 1 98.88 69 VAL B CA 1
ATOM 2998 C C . VAL B 1 69 ? 14.281 -36.781 -7.309 1 98.88 69 VAL B C 1
ATOM 3000 O O . VAL B 1 69 ? 14.172 -37.875 -6.73 1 98.88 69 VAL B O 1
ATOM 3003 N N . THR B 1 70 ? 15.055 -36.625 -8.398 1 98.69 70 THR B N 1
ATOM 3004 C CA . THR B 1 70 ? 15.742 -37.781 -8.977 1 98.69 70 THR B CA 1
ATOM 3005 C C . THR B 1 70 ? 17.25 -37.562 -8.93 1 98.69 70 THR B C 1
ATOM 3007 O O . THR B 1 70 ? 18.016 -38.531 -9.008 1 98.69 70 THR B O 1
ATOM 3010 N N . GLU B 1 71 ? 17.703 -36.344 -8.898 1 98.44 71 GLU B N 1
ATOM 3011 C CA . GLU B 1 71 ? 19.125 -36 -8.867 1 98.44 71 GLU B CA 1
ATOM 3012 C C . GLU B 1 71 ? 19.375 -34.656 -8.18 1 98.44 71 GLU B C 1
ATOM 3014 O O . GLU B 1 71 ? 18.516 -33.781 -8.203 1 98.44 71 GLU B O 1
ATOM 3019 N N . LEU B 1 72 ? 20.547 -34.594 -7.52 1 98.25 72 LEU B N 1
ATOM 3020 C CA . LEU B 1 72 ? 20.953 -33.344 -6.879 1 98.25 72 LEU B CA 1
ATOM 3021 C C . LEU B 1 72 ? 22.234 -32.781 -7.52 1 98.25 72 LEU B C 1
ATOM 3023 O O . LEU B 1 72 ? 23.172 -33.531 -7.785 1 98.25 72 LEU B O 1
ATOM 3027 N N . GLY B 1 73 ? 22.141 -31.484 -7.824 1 97.81 73 GLY B N 1
ATOM 3028 C CA . GLY B 1 73 ? 23.359 -30.844 -8.289 1 97.81 73 GLY B CA 1
ATOM 3029 C C . GLY B 1 73 ? 24.375 -30.609 -7.188 1 97.81 73 GLY B C 1
ATOM 3030 O O . GLY B 1 73 ? 24.047 -30.688 -6.004 1 97.81 73 GLY B O 1
ATOM 3031 N N . ALA B 1 74 ? 25.594 -30.234 -7.68 1 97.19 74 ALA B N 1
ATOM 3032 C CA . ALA B 1 74 ? 26.672 -29.969 -6.715 1 97.19 74 ALA B CA 1
ATOM 3033 C C . ALA B 1 74 ? 26.266 -28.859 -5.742 1 97.19 74 ALA B C 1
ATOM 3035 O O . ALA B 1 74 ? 25.797 -27.797 -6.16 1 97.19 74 ALA B O 1
ATOM 3036 N N . GLY B 1 75 ? 26.359 -29.172 -4.438 1 96.5 75 GLY B N 1
ATOM 3037 C CA . GLY B 1 75 ? 26.109 -28.156 -3.428 1 96.5 75 GLY B CA 1
ATOM 3038 C C . GLY B 1 75 ? 24.672 -28.141 -2.953 1 96.5 75 GLY B C 1
ATOM 3039 O O . GLY B 1 75 ? 24.328 -27.453 -1.985 1 96.5 75 GLY B O 1
ATOM 3040 N N . ALA B 1 76 ? 23.75 -28.859 -3.652 1 96.88 76 ALA B N 1
ATOM 3041 C CA . ALA B 1 76 ? 22.375 -28.984 -3.172 1 96.88 76 ALA B CA 1
ATOM 3042 C C . ALA B 1 76 ? 22.281 -29.953 -1.999 1 96.88 76 ALA B C 1
ATOM 3044 O O . ALA B 1 76 ? 22.703 -31.109 -2.111 1 96.88 76 ALA B O 1
ATOM 3045 N N . THR B 1 77 ? 21.766 -29.484 -0.815 1 96.44 77 THR B N 1
ATOM 3046 C CA . THR B 1 77 ? 21.812 -30.328 0.37 1 96.44 77 THR B CA 1
ATOM 3047 C C . THR B 1 77 ? 20.438 -30.391 1.051 1 96.44 77 THR B C 1
ATOM 3049 O O . THR B 1 77 ? 20.25 -31.125 2.012 1 96.44 77 THR B O 1
ATOM 3052 N N . ARG B 1 78 ? 19.5 -29.703 0.591 1 96.88 78 ARG B N 1
ATOM 3053 C CA . ARG B 1 78 ? 18.25 -29.531 1.312 1 96.88 78 ARG B CA 1
ATOM 3054 C C . ARG B 1 78 ? 17.328 -30.734 1.109 1 96.88 78 ARG B C 1
ATOM 3056 O O . ARG B 1 78 ? 16.453 -31 1.935 1 96.88 78 ARG B O 1
ATOM 3063 N N . PHE B 1 79 ? 17.531 -31.422 0.019 1 98.25 79 PHE B N 1
ATOM 3064 C CA . PHE B 1 79 ? 16.641 -32.531 -0.336 1 98.25 79 PHE B CA 1
ATOM 3065 C C . PHE B 1 79 ? 17.438 -33.781 -0.6 1 98.25 79 PHE B C 1
ATOM 3067 O O . PHE B 1 79 ? 18.672 -33.75 -0.679 1 98.25 79 PHE B O 1
ATOM 3074 N N . ARG B 1 80 ? 16.656 -34.938 -0.732 1 98 80 ARG B N 1
ATOM 3075 C CA . ARG B 1 80 ? 17.219 -36.219 -1.111 1 98 80 ARG B CA 1
ATOM 3076 C C . ARG B 1 80 ? 16.453 -36.812 -2.297 1 98 80 ARG B C 1
ATOM 3078 O O . ARG B 1 80 ? 15.289 -36.5 -2.52 1 98 80 ARG B O 1
ATOM 3085 N N . VAL B 1 81 ? 17.188 -37.625 -2.955 1 98.5 81 VAL B N 1
ATOM 3086 C CA . VAL B 1 81 ? 16.547 -38.375 -4.027 1 98.5 81 VAL B CA 1
ATOM 3087 C C . VAL B 1 81 ? 15.359 -39.156 -3.469 1 98.5 81 VAL B C 1
ATOM 3089 O O . VAL B 1 81 ? 15.469 -39.812 -2.424 1 98.5 81 VAL B O 1
ATOM 3092 N N . GLY B 1 82 ? 14.195 -39 -4.094 1 98.62 82 GLY B N 1
ATOM 3093 C CA . GLY B 1 82 ? 13 -39.688 -3.637 1 98.62 82 GLY B CA 1
ATOM 3094 C C . GLY B 1 82 ? 12.008 -38.781 -2.941 1 98.62 82 GLY B C 1
ATOM 3095 O O . GLY B 1 82 ? 10.844 -39.125 -2.771 1 98.62 82 GLY B O 1
ATOM 3096 N N . ASP B 1 83 ? 12.484 -37.594 -2.553 1 98.75 83 ASP B N 1
ATOM 3097 C CA . ASP B 1 83 ? 11.602 -36.656 -1.875 1 98.75 83 ASP B CA 1
ATOM 3098 C C . ASP B 1 83 ? 10.5 -36.156 -2.809 1 98.75 83 ASP B C 1
ATOM 3100 O O . ASP B 1 83 ? 10.742 -35.906 -3.986 1 98.75 83 ASP B O 1
ATOM 3104 N N . ARG B 1 84 ? 9.242 -36.062 -2.275 1 98.88 84 ARG B N 1
ATOM 3105 C CA . ARG B 1 84 ? 8.141 -35.375 -2.963 1 98.88 84 ARG B CA 1
ATOM 3106 C C . ARG B 1 84 ? 8.234 -33.875 -2.801 1 98.88 84 ARG B C 1
ATOM 3108 O O . ARG B 1 84 ? 8.352 -33.375 -1.681 1 98.88 84 ARG B O 1
ATOM 3115 N N . VAL B 1 85 ? 8.188 -33.188 -3.934 1 98.88 85 VAL B N 1
ATOM 3116 C CA . VAL B 1 85 ? 8.43 -31.734 -3.84 1 98.88 85 VAL B CA 1
ATOM 3117 C C . VAL B 1 85 ? 7.508 -31 -4.805 1 98.88 85 VAL B C 1
ATOM 3119 O O . VAL B 1 85 ? 6.914 -31.609 -5.699 1 98.88 85 VAL B O 1
ATOM 3122 N N . ILE B 1 86 ? 7.293 -29.734 -4.555 1 98.88 86 ILE B N 1
ATOM 3123 C CA . ILE B 1 86 ? 6.801 -28.766 -5.527 1 98.88 86 ILE B CA 1
ATOM 3124 C C . ILE B 1 86 ? 7.91 -27.766 -5.867 1 98.88 86 ILE B C 1
ATOM 3126 O O . ILE B 1 86 ? 8.852 -27.594 -5.098 1 98.88 86 ILE B O 1
ATOM 3130 N N . ALA B 1 87 ? 7.797 -27.156 -7.047 1 98.69 87 ALA B N 1
ATOM 3131 C CA . ALA B 1 87 ? 8.844 -26.219 -7.457 1 98.69 87 ALA B CA 1
ATOM 3132 C C . ALA B 1 87 ? 8.289 -25.156 -8.398 1 98.69 87 ALA B C 1
ATOM 3134 O O . ALA B 1 87 ? 7.348 -25.422 -9.156 1 98.69 87 ALA B O 1
ATOM 3135 N N . GLY B 1 88 ? 8.82 -24 -8.266 1 96.81 88 GLY B N 1
ATOM 3136 C CA . GLY B 1 88 ? 8.617 -22.922 -9.227 1 96.81 88 GLY B CA 1
ATOM 3137 C C . GLY B 1 88 ? 9.859 -22.578 -10.016 1 96.81 88 GLY B C 1
ATOM 3138 O O . GLY B 1 88 ? 10.953 -22.484 -9.453 1 96.81 88 GLY B O 1
ATOM 3139 N N . VAL B 1 89 ? 9.703 -22.516 -11.352 1 93.62 89 VAL B N 1
ATOM 3140 C CA . VAL B 1 89 ? 10.797 -22.125 -12.234 1 93.62 89 VAL B CA 1
ATOM 3141 C C . VAL B 1 89 ? 10.297 -21.109 -13.258 1 93.62 89 VAL B C 1
ATOM 3143 O O . VAL B 1 89 ? 9.086 -20.922 -13.414 1 93.62 89 VAL B O 1
ATOM 3146 N N . GLN B 1 90 ? 11.242 -20.469 -13.906 1 88.81 90 GLN B N 1
ATOM 3147 C CA . GLN B 1 90 ? 10.852 -19.469 -14.898 1 88.81 90 GLN B CA 1
ATOM 3148 C C . GLN B 1 90 ? 10.305 -20.125 -16.156 1 88.81 90 GLN B C 1
ATOM 3150 O O . GLN B 1 90 ? 9.477 -19.547 -16.859 1 88.81 90 GLN B O 1
ATOM 3155 N N . SER B 1 91 ? 10.805 -21.297 -16.453 1 90.19 91 SER B N 1
ATOM 3156 C CA . SER B 1 91 ? 10.367 -22.062 -17.609 1 90.19 91 SER B CA 1
ATOM 3157 C C . SER B 1 91 ? 10.812 -23.531 -17.516 1 90.19 91 SER B C 1
ATOM 3159 O O . SER B 1 91 ? 11.641 -23.875 -16.672 1 90.19 91 SER B O 1
ATOM 3161 N N . GLY B 1 92 ? 10.094 -24.438 -18.312 1 94.06 92 GLY B N 1
ATOM 3162 C CA . GLY B 1 92 ? 10.609 -25.781 -18.453 1 94.06 92 GLY B CA 1
ATOM 3163 C C . GLY B 1 92 ? 9.695 -26.828 -17.844 1 94.06 92 GLY B C 1
ATOM 3164 O O . GLY B 1 92 ? 9.961 -28.031 -17.953 1 94.06 92 GLY B O 1
ATOM 3165 N N . CYS B 1 93 ? 8.555 -26.438 -17.359 1 96.62 93 CYS B N 1
ATOM 3166 C CA . CYS B 1 93 ? 7.754 -27.344 -16.547 1 96.62 93 CYS B CA 1
ATOM 3167 C C . CYS B 1 93 ? 6.902 -28.25 -17.422 1 96.62 93 CYS B C 1
ATOM 3169 O O . CYS B 1 93 ? 6.426 -29.297 -16.953 1 96.62 93 CYS B O 1
ATOM 3171 N N . TYR B 1 94 ? 6.637 -27.844 -18.641 1 97.69 94 TYR B N 1
ATOM 3172 C CA . TYR B 1 94 ? 5.871 -28.703 -19.547 1 97.69 94 TYR B CA 1
ATOM 3173 C C . TYR B 1 94 ? 6.754 -29.797 -20.125 1 97.69 94 TYR B C 1
ATOM 3175 O O . TYR B 1 94 ? 6.91 -29.875 -21.359 1 97.69 94 TYR B O 1
ATOM 3183 N N . ALA B 1 95 ? 7.285 -30.609 -19.266 1 98.38 95 ALA B N 1
ATOM 3184 C CA . ALA B 1 95 ? 8.242 -31.656 -19.609 1 98.38 95 ALA B CA 1
ATOM 3185 C C . ALA B 1 95 ? 8.203 -32.781 -18.578 1 98.38 95 ALA B C 1
ATOM 3187 O O . ALA B 1 95 ? 7.645 -32.625 -17.5 1 98.38 95 ALA B O 1
ATOM 3188 N N . GLN B 1 96 ? 8.789 -33.906 -18.953 1 98.69 96 GLN B N 1
ATOM 3189 C CA . GLN B 1 96 ? 8.828 -35.062 -18.047 1 98.69 96 GLN B CA 1
ATOM 3190 C C . GLN B 1 96 ? 9.789 -34.812 -16.891 1 98.69 96 GLN B C 1
ATOM 3192 O O . GLN B 1 96 ? 9.656 -35.438 -15.828 1 98.69 96 GLN B O 1
ATOM 3197 N N . GLU B 1 97 ? 10.766 -33.906 -17.125 1 98.38 97 GLU B N 1
ATOM 3198 C CA . GLU B 1 97 ? 11.719 -33.531 -16.094 1 98.38 97 GLU B CA 1
ATOM 3199 C C . GLU B 1 97 ? 11.984 -32 -16.109 1 98.38 97 GLU B C 1
ATOM 3201 O O . GLU B 1 97 ? 11.875 -31.375 -17.172 1 98.38 97 GLU B O 1
ATOM 3206 N N . VAL B 1 98 ? 12.344 -31.531 -14.93 1 98.19 98 VAL B N 1
ATOM 3207 C CA . VAL B 1 98 ? 12.734 -30.125 -14.828 1 98.19 98 VAL B CA 1
ATOM 3208 C C . VAL B 1 98 ? 13.875 -29.969 -13.82 1 98.19 98 VAL B C 1
ATOM 3210 O O . VAL B 1 98 ? 14.031 -30.797 -12.922 1 98.19 98 VAL B O 1
ATOM 3213 N N . VAL B 1 99 ? 14.734 -29.047 -14.094 1 98.31 99 VAL B N 1
ATOM 3214 C CA . VAL B 1 99 ? 15.773 -28.656 -13.141 1 98.31 99 VAL B CA 1
ATOM 3215 C C . VAL B 1 99 ? 15.414 -27.328 -12.492 1 98.31 99 V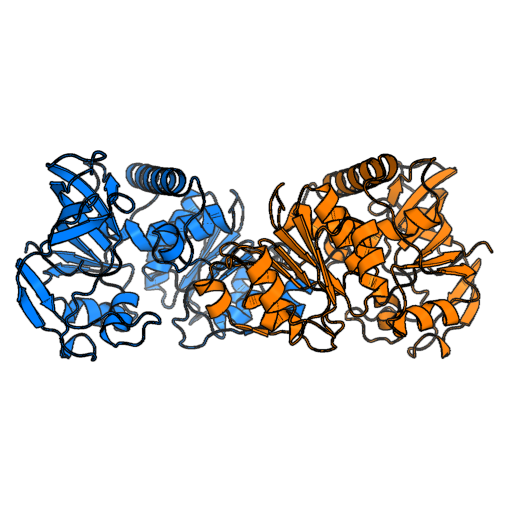AL B C 1
ATOM 3217 O O . VAL B 1 99 ? 15.156 -26.344 -13.18 1 98.31 99 VAL B O 1
ATOM 3220 N N . ALA B 1 100 ? 15.359 -27.344 -11.156 1 98.06 100 ALA B N 1
ATOM 3221 C CA . ALA B 1 100 ? 14.977 -26.156 -10.406 1 98.06 100 ALA B CA 1
ATOM 3222 C C . ALA B 1 100 ? 16.031 -25.781 -9.375 1 98.06 100 ALA B C 1
ATOM 3224 O O . ALA B 1 100 ? 16.594 -26.656 -8.719 1 98.06 100 ALA B O 1
ATOM 3225 N N . PRO B 1 101 ? 16.328 -24.453 -9.25 1 97.06 101 PRO B N 1
ATOM 3226 C CA . PRO B 1 101 ? 17.141 -24.062 -8.094 1 97.06 101 PRO B CA 1
ATOM 3227 C C . PRO B 1 101 ? 16.547 -24.531 -6.77 1 97.06 101 PRO B C 1
ATOM 3229 O O . PRO B 1 101 ? 15.336 -24.453 -6.574 1 97.06 101 PRO B O 1
ATOM 3232 N N . GLU B 1 102 ? 17.375 -25.016 -5.895 1 96.81 102 GLU B N 1
ATOM 3233 C CA . GLU B 1 102 ? 16.922 -25.547 -4.609 1 96.81 102 GLU B CA 1
ATOM 3234 C C . GLU B 1 102 ? 16.109 -24.5 -3.848 1 96.81 102 GLU B C 1
ATOM 3236 O O . GLU B 1 102 ? 15.18 -24.844 -3.109 1 96.81 102 GLU B O 1
ATOM 3241 N N . ALA B 1 103 ? 16.344 -23.219 -4.102 1 95.81 103 ALA B N 1
ATOM 3242 C CA . ALA B 1 103 ? 15.703 -22.109 -3.393 1 95.81 103 ALA B CA 1
ATOM 3243 C C . ALA B 1 103 ? 14.211 -22.047 -3.713 1 95.81 103 ALA B C 1
ATOM 3245 O O . ALA B 1 103 ? 13.43 -21.5 -2.936 1 95.81 103 ALA B O 1
ATOM 3246 N N . THR B 1 104 ? 13.797 -22.609 -4.805 1 98 104 THR B N 1
ATOM 3247 C CA . THR B 1 104 ? 12.398 -22.531 -5.207 1 98 104 THR B CA 1
ATOM 3248 C C . THR B 1 104 ? 11.742 -23.906 -5.18 1 98 104 THR B C 1
ATOM 3250 O O . THR B 1 104 ? 10.766 -24.141 -5.891 1 98 104 THR B O 1
ATOM 3253 N N . VAL B 1 105 ? 12.344 -24.828 -4.445 1 98.62 105 VAL B N 1
ATOM 3254 C CA . VAL B 1 105 ? 11.812 -26.172 -4.234 1 98.62 105 VAL B CA 1
ATOM 3255 C C . VAL B 1 105 ? 11.328 -26.312 -2.795 1 98.62 105 VAL B C 1
ATOM 3257 O O . VAL B 1 105 ? 12.008 -25.891 -1.858 1 98.62 105 VAL B O 1
ATOM 3260 N N . PHE B 1 106 ? 10.164 -26.922 -2.633 1 98.81 106 PHE B N 1
ATOM 3261 C CA . PHE B 1 106 ? 9.555 -27.062 -1.316 1 98.81 106 PHE B CA 1
ATOM 3262 C C . PHE B 1 106 ? 9.008 -28.469 -1.122 1 98.81 106 PHE B C 1
ATOM 3264 O O . PHE B 1 106 ? 8.602 -29.125 -2.086 1 98.81 106 PHE B O 1
ATOM 3271 N N . GLU B 1 107 ? 8.898 -28.844 0.109 1 98.44 107 GLU B N 1
ATOM 3272 C CA . GLU B 1 107 ? 8.422 -30.188 0.431 1 98.44 107 GLU B CA 1
ATOM 3273 C C . GLU B 1 107 ? 6.93 -30.328 0.153 1 98.44 107 GLU B C 1
ATOM 3275 O O . GLU B 1 107 ? 6.152 -29.406 0.433 1 98.44 107 GLU B O 1
ATOM 3280 N N . LEU B 1 108 ? 6.574 -31.391 -0.408 1 98.75 108 LEU B N 1
ATOM 3281 C CA . LEU B 1 108 ? 5.184 -31.797 -0.574 1 98.75 108 LEU B CA 1
ATOM 3282 C C . LEU B 1 108 ? 4.828 -32.938 0.395 1 98.75 108 LEU B C 1
ATOM 3284 O O . LEU B 1 108 ? 5.387 -34.031 0.315 1 98.75 108 LEU B O 1
ATOM 3288 N N . PRO B 1 109 ? 3.896 -32.656 1.282 1 98.38 109 PRO B N 1
ATOM 3289 C CA . PRO B 1 109 ? 3.516 -33.719 2.225 1 98.38 109 PRO B CA 1
ATOM 3290 C C . PRO B 1 109 ? 3.066 -35 1.523 1 98.38 109 PRO B C 1
ATOM 3292 O O . PRO B 1 109 ? 2.455 -34.938 0.454 1 98.38 109 PRO B O 1
ATOM 3295 N N . ALA B 1 110 ? 3.262 -36.094 2.166 1 97.38 110 ALA B N 1
ATOM 3296 C CA . ALA B 1 110 ? 3.035 -37.406 1.584 1 97.38 110 ALA B CA 1
ATOM 3297 C C . ALA B 1 110 ? 1.559 -37.625 1.262 1 97.38 110 ALA B C 1
ATOM 3299 O O . ALA B 1 110 ? 1.22 -38.344 0.321 1 97.38 110 ALA B O 1
ATOM 3300 N N . ASP B 1 111 ? 0.747 -36.938 1.966 1 97.38 111 ASP B N 1
ATOM 3301 C CA . ASP B 1 111 ? -0.684 -37.188 1.834 1 97.38 111 ASP B CA 1
ATOM 3302 C C . ASP B 1 111 ? -1.336 -36.188 0.881 1 97.38 111 ASP B C 1
ATOM 3304 O O . ASP B 1 111 ? -2.555 -36.219 0.696 1 97.38 111 ASP B O 1
ATOM 3308 N N . VAL B 1 112 ? -0.595 -35.375 0.265 1 98 112 VAL B N 1
ATOM 3309 C CA . VAL B 1 112 ? -1.115 -34.406 -0.716 1 98 112 VAL B CA 1
ATOM 3310 C C . VAL B 1 112 ? -0.807 -34.906 -2.127 1 98 112 VAL B C 1
ATOM 3312 O O . VAL B 1 112 ? 0.356 -35.125 -2.475 1 98 112 VAL B O 1
ATOM 3315 N N . PRO B 1 113 ? -1.803 -35.125 -2.932 1 98.19 113 PRO B N 1
ATOM 3316 C CA . PRO B 1 113 ? -1.571 -35.594 -4.301 1 98.19 113 PRO B CA 1
ATOM 3317 C C . PRO B 1 113 ? -0.736 -34.625 -5.125 1 98.19 113 PRO B C 1
ATOM 3319 O O . PRO B 1 113 ? -0.801 -33.406 -4.902 1 98.19 113 PRO B O 1
ATOM 3322 N N . PHE B 1 114 ? 0.01 -35.125 -6.125 1 98.5 114 PHE B N 1
ATOM 3323 C CA . PHE B 1 114 ? 0.852 -34.281 -6.984 1 98.5 114 PHE B CA 1
ATOM 3324 C C . PHE B 1 114 ? 0.012 -33.281 -7.758 1 98.5 114 PHE B C 1
ATOM 3326 O O . PHE B 1 114 ? 0.43 -32.125 -7.953 1 98.5 114 PHE B O 1
ATOM 3333 N N . GLU B 1 115 ? -1.212 -33.719 -8.203 1 97.75 115 GLU B N 1
ATOM 3334 C CA . GLU B 1 115 ? -2.105 -32.812 -8.945 1 97.75 115 GLU B CA 1
ATOM 3335 C C . GLU B 1 115 ? -2.492 -31.609 -8.109 1 97.75 115 GLU B C 1
ATOM 3337 O O . GLU B 1 115 ? -2.59 -30.5 -8.641 1 97.75 115 GLU B O 1
ATOM 3342 N N . THR B 1 116 ? -2.705 -31.859 -6.836 1 97.69 116 THR B N 1
ATOM 3343 C CA . THR B 1 116 ? -2.99 -30.766 -5.91 1 97.69 116 THR B CA 1
ATOM 3344 C C . THR B 1 116 ? -1.75 -29.906 -5.688 1 97.69 116 THR B C 1
ATOM 3346 O O . THR B 1 116 ? -1.812 -28.672 -5.801 1 97.69 116 THR B O 1
ATOM 3349 N N . GLY B 1 117 ? -0.623 -30.547 -5.469 1 98.31 117 GLY B N 1
ATOM 3350 C CA . GLY B 1 117 ? 0.625 -29.859 -5.18 1 98.31 117 GLY B CA 1
ATOM 3351 C C . GLY B 1 117 ? 1.058 -28.906 -6.285 1 98.31 117 GLY B C 1
ATOM 3352 O O . GLY B 1 117 ? 1.58 -27.828 -6.016 1 98.31 117 GLY B O 1
ATOM 3353 N N . ALA B 1 118 ? 0.832 -29.266 -7.527 1 98.06 118 ALA B N 1
ATOM 3354 C CA . ALA B 1 118 ? 1.284 -28.5 -8.688 1 98.06 118 ALA B CA 1
ATOM 3355 C C . ALA B 1 118 ? 0.639 -27.125 -8.719 1 98.06 118 ALA B C 1
ATOM 3357 O O . ALA B 1 118 ? 1.09 -26.234 -9.453 1 98.06 118 ALA B O 1
ATOM 3358 N N . GLN B 1 119 ? -0.385 -26.922 -7.934 1 97.06 119 GLN B N 1
ATOM 3359 C CA . GLN B 1 119 ? -1.128 -25.672 -7.961 1 97.06 119 GLN B CA 1
ATOM 3360 C C . GLN B 1 119 ? -0.574 -24.672 -6.941 1 97.06 119 GLN B C 1
ATOM 3362 O O . GLN B 1 119 ? -0.998 -23.516 -6.898 1 97.06 119 GLN B O 1
ATOM 3367 N N . PHE B 1 120 ? 0.421 -25.016 -6.168 1 98.25 120 PHE B N 1
ATOM 3368 C CA . PHE B 1 120 ? 0.806 -24.234 -5.004 1 98.25 120 PHE B CA 1
ATOM 3369 C C . PHE B 1 120 ? 1.97 -23.297 -5.336 1 98.25 120 PHE B C 1
ATOM 3371 O O . PHE B 1 120 ? 2.012 -22.156 -4.879 1 98.25 120 PHE B O 1
ATOM 3378 N N . PRO B 1 121 ? 2.934 -23.703 -6.141 1 97.69 121 PRO B N 1
ATOM 3379 C CA . PRO B 1 121 ? 4.133 -22.875 -6.25 1 97.69 121 PRO B CA 1
ATOM 3380 C C . PRO B 1 121 ? 3.809 -21.422 -6.625 1 97.69 121 PRO B C 1
ATOM 3382 O O . PRO B 1 121 ? 4.355 -20.5 -6.031 1 97.69 121 PRO B O 1
ATOM 3385 N N . THR B 1 122 ? 2.873 -21.219 -7.484 1 94.62 122 THR B N 1
ATOM 3386 C CA . THR B 1 122 ? 2.668 -19.844 -7.953 1 94.62 122 THR B CA 1
ATOM 3387 C C . THR B 1 122 ? 1.341 -19.297 -7.441 1 94.62 122 THR B C 1
ATOM 3389 O O . THR B 1 122 ? 1.32 -18.344 -6.652 1 94.62 122 THR B O 1
ATOM 3392 N N . ILE B 1 123 ? 0.193 -19.891 -7.707 1 94.38 123 ILE B N 1
ATOM 3393 C CA . ILE B 1 123 ? -1.111 -19.281 -7.5 1 94.38 123 ILE B CA 1
ATOM 3394 C C . ILE B 1 123 ? -1.42 -19.219 -6.004 1 94.38 123 ILE B C 1
ATOM 3396 O O . ILE B 1 123 ? -1.833 -18.172 -5.496 1 94.38 123 ILE B O 1
ATOM 3400 N N . TYR B 1 124 ? -1.217 -20.328 -5.25 1 98.06 124 TYR B N 1
ATOM 3401 C CA . TYR B 1 124 ? -1.49 -20.281 -3.816 1 98.06 124 TYR B CA 1
ATOM 3402 C C . TYR B 1 124 ? -0.412 -19.484 -3.084 1 98.06 124 TYR B C 1
ATOM 3404 O O . TYR B 1 124 ? -0.696 -18.812 -2.098 1 98.06 124 TYR B O 1
ATOM 3412 N N . GLY B 1 125 ? 0.854 -19.625 -3.602 1 98.06 125 GLY B N 1
ATOM 3413 C CA . GLY B 1 125 ? 1.891 -18.75 -3.076 1 98.06 125 GLY B CA 1
ATOM 3414 C C . GLY B 1 125 ? 1.571 -17.281 -3.246 1 98.06 125 GLY B C 1
ATOM 3415 O O . GLY B 1 125 ? 1.708 -16.484 -2.303 1 98.06 125 GLY B O 1
ATOM 3416 N N . THR B 1 126 ? 1.081 -16.938 -4.391 1 97.25 126 THR B N 1
ATOM 3417 C CA . THR B 1 126 ? 0.727 -15.555 -4.703 1 97.25 126 THR B CA 1
ATOM 3418 C C . THR B 1 126 ? -0.414 -15.07 -3.811 1 97.25 126 THR B C 1
ATOM 3420 O O . THR B 1 126 ? -0.348 -13.977 -3.246 1 97.25 126 THR B O 1
ATOM 3423 N N . ALA B 1 127 ? -1.445 -15.883 -3.684 1 98.56 127 ALA B N 1
ATOM 3424 C CA . ALA B 1 127 ? -2.574 -15.516 -2.836 1 98.56 127 ALA B CA 1
ATOM 3425 C C . ALA B 1 127 ? -2.127 -15.297 -1.393 1 98.56 127 ALA B C 1
ATOM 3427 O O . ALA B 1 127 ? -2.521 -14.312 -0.757 1 98.56 127 ALA B O 1
ATOM 3428 N N . TYR B 1 128 ? -1.273 -16.219 -0.905 1 98.81 128 TYR B N 1
ATOM 3429 C CA . TYR B 1 128 ? -0.777 -16.125 0.462 1 98.81 128 TYR B CA 1
ATOM 3430 C C . TYR B 1 128 ? 0.062 -14.859 0.639 1 98.81 128 TYR B C 1
ATOM 3432 O O . TYR B 1 128 ? -0.134 -14.102 1.595 1 98.81 128 TYR B O 1
ATOM 3440 N N . GLY B 1 129 ? 1.003 -14.641 -0.254 1 98.38 129 GLY B N 1
ATOM 3441 C CA . GLY B 1 129 ? 1.822 -13.438 -0.189 1 98.38 129 GLY B CA 1
ATOM 3442 C C . GLY B 1 129 ? 1.013 -12.156 -0.268 1 98.38 129 GLY B C 1
ATOM 3443 O O . GLY B 1 129 ? 1.263 -11.211 0.48 1 98.38 129 GLY B O 1
ATOM 3444 N N . ALA B 1 130 ? 0.042 -12.125 -1.123 1 98.62 130 ALA B N 1
ATOM 3445 C CA . ALA B 1 130 ? -0.794 -10.938 -1.319 1 98.62 130 ALA B CA 1
ATOM 3446 C C . ALA B 1 130 ? -1.633 -10.648 -0.078 1 98.62 130 ALA B C 1
ATOM 3448 O O . ALA B 1 130 ? -1.664 -9.516 0.406 1 98.62 130 ALA B O 1
ATOM 3449 N N . LEU B 1 131 ? -2.264 -11.68 0.477 1 98.88 131 LEU B N 1
ATOM 3450 C CA . LEU B 1 131 ? -3.264 -11.469 1.518 1 98.88 131 LEU B CA 1
ATOM 3451 C C . LEU B 1 131 ? -2.613 -11.43 2.896 1 98.88 131 LEU B C 1
ATOM 3453 O O . LEU B 1 131 ? -3.01 -10.633 3.75 1 98.88 131 LEU B O 1
ATOM 3457 N N . GLN B 1 132 ? -1.604 -12.273 3.092 1 98.56 132 GLN B N 1
ATOM 3458 C CA . GLN B 1 132 ? -0.983 -12.352 4.41 1 98.56 132 GLN B CA 1
ATOM 3459 C C . GLN B 1 132 ? 0.181 -11.375 4.531 1 98.56 132 GLN B C 1
ATOM 3461 O O . GLN B 1 132 ? 0.277 -10.633 5.508 1 98.56 132 GLN B O 1
ATOM 3466 N N . TRP B 1 133 ? 1.12 -11.398 3.58 1 97.75 133 TRP B N 1
ATOM 3467 C CA . TRP B 1 133 ? 2.33 -10.594 3.721 1 97.75 133 TRP B CA 1
ATOM 3468 C C . TRP B 1 133 ? 2.053 -9.133 3.387 1 97.75 133 TRP B C 1
ATOM 3470 O O . TRP B 1 133 ? 2.465 -8.234 4.121 1 97.75 133 TRP B O 1
ATOM 3480 N N . ARG B 1 134 ? 1.331 -8.883 2.281 1 98 134 ARG B N 1
ATOM 3481 C CA . ARG B 1 134 ? 1.188 -7.52 1.775 1 98 134 ARG B CA 1
ATOM 3482 C C . ARG B 1 134 ? -0.02 -6.828 2.396 1 98 134 ARG B C 1
ATOM 3484 O O . ARG B 1 134 ? 0.121 -5.801 3.062 1 98 134 ARG B O 1
ATOM 3491 N N . ALA B 1 135 ? -1.178 -7.441 2.297 1 98.62 135 ALA B N 1
ATOM 3492 C CA . ALA B 1 135 ? -2.402 -6.828 2.805 1 98.62 135 ALA B CA 1
ATOM 3493 C C . ALA B 1 135 ? -2.537 -7.035 4.312 1 98.62 135 ALA B C 1
ATOM 3495 O O . ALA B 1 135 ? -3.309 -6.336 4.973 1 98.62 135 ALA B O 1
ATOM 3496 N N . GLN B 1 136 ? -1.843 -8.078 4.848 1 98.31 136 GLN B N 1
ATOM 3497 C CA . GLN B 1 136 ? -1.886 -8.398 6.273 1 98.31 136 GLN B CA 1
ATOM 3498 C C . GLN B 1 136 ? -3.324 -8.547 6.758 1 98.31 136 GLN B C 1
ATOM 3500 O O . GLN B 1 136 ? -3.717 -7.938 7.754 1 98.31 136 GLN B O 1
ATOM 3505 N N . VAL B 1 137 ? -4.066 -9.367 6.062 1 98.69 137 VAL B N 1
ATOM 3506 C CA . VAL B 1 137 ? -5.469 -9.609 6.383 1 98.69 137 VAL B CA 1
ATOM 3507 C C . VAL B 1 137 ? -5.598 -10.094 7.824 1 98.69 137 VAL B C 1
ATOM 3509 O O . VAL B 1 137 ? -4.836 -10.961 8.258 1 98.69 137 VAL B O 1
ATOM 3512 N N . GLU B 1 138 ? -6.477 -9.539 8.531 1 97.88 138 GLU B N 1
ATOM 3513 C CA . GLU B 1 138 ? -6.789 -9.938 9.898 1 97.88 138 GLU B CA 1
ATOM 3514 C C . GLU B 1 138 ? -8.141 -10.656 9.969 1 97.88 138 GLU B C 1
ATOM 3516 O O . GLU B 1 138 ? -9.023 -10.398 9.156 1 97.88 138 GLU B O 1
ATOM 3521 N N . PRO B 1 139 ? -8.234 -11.609 10.977 1 98.38 139 PRO B N 1
ATOM 3522 C CA . PRO B 1 139 ? -9.547 -12.227 11.172 1 98.38 139 PRO B CA 1
ATOM 3523 C C . PRO B 1 139 ? -10.664 -11.203 11.344 1 98.38 139 PRO B C 1
ATOM 3525 O O . PRO B 1 139 ? -10.477 -10.195 12.039 1 98.38 139 PRO B O 1
ATOM 3528 N N . GLY B 1 140 ? -11.75 -11.43 10.625 1 97.5 140 GLY B N 1
ATOM 3529 C CA . GLY B 1 140 ? -12.898 -10.547 10.758 1 97.5 140 GLY B CA 1
ATOM 3530 C C . GLY B 1 140 ? -12.977 -9.508 9.656 1 97.5 140 GLY B C 1
ATOM 3531 O O . GLY B 1 140 ? -14.039 -8.914 9.43 1 97.5 140 GLY B O 1
ATOM 3532 N N . GLU B 1 141 ? -11.898 -9.211 8.945 1 98.5 141 GLU B N 1
ATOM 3533 C CA . GLU B 1 141 ? -11.938 -8.273 7.828 1 98.5 141 GLU B CA 1
ATOM 3534 C C . GLU B 1 141 ? -12.742 -8.844 6.66 1 98.5 141 GLU B C 1
ATOM 3536 O O . GLU B 1 141 ? -12.875 -10.055 6.527 1 98.5 141 GLU B O 1
ATOM 3541 N N . VAL B 1 142 ? -13.266 -7.969 5.883 1 98.88 142 VAL B N 1
ATOM 3542 C CA . VAL B 1 142 ? -14.008 -8.359 4.688 1 98.88 142 VAL B CA 1
ATOM 3543 C C . VAL B 1 142 ? -13.086 -8.312 3.471 1 98.88 142 VAL B C 1
ATOM 3545 O O . VAL B 1 142 ? -12.508 -7.273 3.158 1 98.88 142 VAL B O 1
ATOM 3548 N N . VAL B 1 143 ? -12.945 -9.453 2.803 1 98.94 143 VAL B N 1
ATOM 3549 C CA . VAL B 1 143 ? -12.125 -9.57 1.598 1 98.94 143 VAL B CA 1
ATOM 3550 C C . VAL B 1 143 ? -13.031 -9.773 0.382 1 98.94 143 VAL B C 1
ATOM 3552 O O . VAL B 1 143 ? -13.844 -10.703 0.35 1 98.94 143 VAL B O 1
ATOM 3555 N N . LEU B 1 144 ? -12.945 -8.844 -0.577 1 98.94 144 LEU B N 1
ATOM 3556 C CA . LEU B 1 144 ? -13.633 -8.961 -1.856 1 98.94 144 LEU B CA 1
ATOM 3557 C C . LEU B 1 144 ? -12.727 -9.578 -2.912 1 98.94 144 LEU B C 1
ATOM 3559 O O . LEU B 1 144 ? -11.633 -9.062 -3.178 1 98.94 144 LEU B O 1
ATOM 3563 N N . VAL B 1 145 ? -13.141 -10.68 -3.486 1 98.94 145 VAL B N 1
ATOM 3564 C CA . VAL B 1 145 ? -12.367 -11.375 -4.512 1 98.94 145 VAL B CA 1
ATOM 3565 C C . VAL B 1 145 ? -13.125 -11.344 -5.84 1 98.94 145 VAL B C 1
ATOM 3567 O O . VAL B 1 145 ? -14.203 -11.922 -5.957 1 98.94 145 VAL B O 1
ATOM 3570 N N . HIS B 1 146 ? -12.508 -10.664 -6.793 1 98.5 146 HIS B N 1
ATOM 3571 C CA . HIS B 1 146 ? -13.07 -10.68 -8.141 1 98.5 146 HIS B CA 1
ATOM 3572 C C . HIS B 1 146 ? -12.57 -11.883 -8.93 1 98.5 146 HIS B C 1
ATOM 3574 O O . HIS B 1 146 ? -11.516 -12.445 -8.617 1 98.5 146 HIS B O 1
ATOM 3580 N N . GLY B 1 147 ? -13.367 -12.266 -10.023 1 95.38 147 GLY B N 1
ATOM 3581 C CA . GLY B 1 147 ? -12.969 -13.445 -10.781 1 95.38 147 GLY B CA 1
ATOM 3582 C C . GLY B 1 147 ? -12.758 -14.664 -9.906 1 95.38 147 GLY B C 1
ATOM 3583 O O . GLY B 1 147 ? -11.797 -15.414 -10.102 1 95.38 147 GLY B O 1
ATOM 3584 N N . ALA B 1 148 ? -13.633 -14.914 -9.047 1 97.25 148 ALA B N 1
ATOM 3585 C CA . ALA B 1 148 ? -13.383 -15.797 -7.914 1 97.25 148 ALA B CA 1
ATOM 3586 C C . ALA B 1 148 ? -13.375 -17.266 -8.352 1 97.25 148 ALA B C 1
ATOM 3588 O O . ALA B 1 148 ? -12.867 -18.125 -7.637 1 97.25 148 ALA B O 1
ATOM 3589 N N . ALA B 1 149 ? -13.953 -17.547 -9.469 1 95.19 149 ALA B N 1
ATOM 3590 C CA . ALA B 1 149 ? -14.062 -18.938 -9.883 1 95.19 149 ALA B CA 1
ATOM 3591 C C . ALA B 1 149 ? -12.82 -19.391 -10.648 1 95.19 149 ALA B C 1
ATOM 3593 O O . ALA B 1 149 ? -12.609 -20.578 -10.852 1 95.19 149 ALA B O 1
ATOM 3594 N N . GLY B 1 150 ? -12 -18.453 -11.078 1 92.62 150 GLY B N 1
ATOM 3595 C CA . GLY B 1 150 ? -10.766 -18.812 -11.742 1 92.62 150 GLY B CA 1
ATOM 3596 C C . GLY B 1 150 ? -9.719 -19.375 -10.797 1 92.62 150 GLY B C 1
ATOM 3597 O O . GLY B 1 150 ? -9.945 -19.453 -9.594 1 92.62 150 GLY B O 1
ATOM 3598 N N . GLY B 1 151 ? -8.609 -19.797 -11.383 1 91.88 151 GLY B N 1
ATOM 3599 C CA . GLY B 1 151 ? -7.539 -20.359 -10.578 1 91.88 151 GLY B CA 1
ATOM 3600 C C . GLY B 1 151 ? -7.051 -19.422 -9.492 1 91.88 151 GLY B C 1
ATOM 3601 O O . GLY B 1 151 ? -7.027 -19.781 -8.32 1 91.88 151 GLY B O 1
ATOM 3602 N N . SER B 1 152 ? -6.691 -18.188 -9.898 1 93.19 152 SER B N 1
ATOM 3603 C CA . SER B 1 152 ? -6.215 -17.188 -8.961 1 93.19 152 SER B CA 1
ATOM 3604 C C . SER B 1 152 ? -7.305 -16.797 -7.969 1 93.19 152 SER B C 1
ATOM 3606 O O . SER B 1 152 ? -7.039 -16.625 -6.777 1 93.19 152 SER B O 1
ATOM 3608 N N . GLY B 1 153 ? -8.484 -16.688 -8.461 1 96.19 153 GLY B N 1
ATOM 3609 C CA . GLY B 1 153 ? -9.602 -16.281 -7.625 1 96.19 153 GLY B CA 1
ATOM 3610 C C . GLY B 1 153 ? -9.938 -17.297 -6.539 1 96.19 153 GLY B C 1
ATOM 3611 O O . GLY B 1 153 ? -10.078 -16.922 -5.371 1 96.19 153 GLY B O 1
ATOM 3612 N N . LEU B 1 154 ? -10.016 -18.531 -6.926 1 97.25 154 LEU B N 1
ATOM 3613 C CA . LEU B 1 154 ? -10.344 -19.578 -5.957 1 97.25 154 LEU B CA 1
ATOM 3614 C C . LEU B 1 154 ? -9.266 -19.688 -4.887 1 97.25 154 LEU B C 1
ATOM 3616 O O . LEU B 1 154 ? -9.57 -19.891 -3.709 1 97.25 154 LEU B O 1
ATOM 3620 N N . ALA B 1 155 ? -8.008 -19.562 -5.32 1 97.81 155 ALA B N 1
ATOM 3621 C CA . ALA B 1 155 ? -6.906 -19.562 -4.355 1 97.81 155 ALA B CA 1
ATOM 3622 C C . ALA B 1 155 ? -7.059 -18.422 -3.348 1 97.81 155 ALA B C 1
ATOM 3624 O O . ALA B 1 155 ? -6.879 -18.625 -2.145 1 97.81 155 ALA B O 1
ATOM 3625 N N . ALA B 1 156 ? -7.438 -17.266 -3.816 1 98.75 156 ALA B N 1
ATOM 3626 C CA . ALA B 1 156 ? -7.617 -16.094 -2.949 1 98.75 156 ALA B CA 1
ATOM 3627 C C . ALA B 1 156 ? -8.773 -16.312 -1.98 1 98.75 156 ALA B C 1
ATOM 3629 O O . ALA B 1 156 ? -8.68 -15.953 -0.804 1 98.75 156 ALA B O 1
ATOM 3630 N N . VAL B 1 157 ? -9.867 -16.906 -2.459 1 98.88 157 VAL B N 1
ATOM 3631 C CA . VAL B 1 157 ? -11.023 -17.188 -1.617 1 98.88 157 VAL B CA 1
ATOM 3632 C C . VAL B 1 157 ? -10.609 -18.109 -0.47 1 98.88 157 VAL B C 1
ATOM 3634 O O . VAL B 1 157 ? -10.883 -17.812 0.697 1 98.88 157 VAL B O 1
ATOM 3637 N N . GLU B 1 158 ? -9.945 -19.156 -0.801 1 98.88 158 GLU B N 1
ATOM 3638 C CA . GLU B 1 158 ? -9.586 -20.156 0.198 1 98.88 158 GLU B CA 1
ATOM 3639 C C . GLU B 1 158 ? -8.578 -19.594 1.204 1 98.88 158 GLU B C 1
ATOM 3641 O O . GLU B 1 158 ? -8.727 -19.812 2.41 1 98.88 158 GLU B O 1
ATOM 3646 N N . VAL B 1 159 ? -7.539 -18.906 0.724 1 98.94 159 VAL B N 1
ATOM 3647 C CA . VAL B 1 159 ? -6.527 -18.344 1.615 1 98.94 159 VAL B CA 1
ATOM 3648 C C . VAL B 1 159 ? -7.156 -17.281 2.516 1 98.94 159 VAL B C 1
ATOM 3650 O O . VAL B 1 159 ? -6.895 -17.25 3.721 1 98.94 159 VAL B O 1
ATOM 3653 N N . ALA B 1 160 ? -8.031 -16.406 1.961 1 98.94 160 ALA B N 1
ATOM 3654 C CA . ALA B 1 160 ? -8.711 -15.391 2.762 1 98.94 160 ALA B CA 1
ATOM 3655 C C . ALA B 1 160 ? -9.547 -16.031 3.869 1 98.94 160 ALA B C 1
ATOM 3657 O O . ALA B 1 160 ? -9.516 -15.578 5.016 1 98.94 160 ALA B O 1
ATOM 3658 N N . LYS B 1 161 ? -10.25 -17.078 3.463 1 98.88 161 LYS B N 1
ATOM 3659 C CA . LYS B 1 161 ? -11.07 -17.766 4.449 1 98.88 161 LYS B CA 1
ATOM 3660 C C . LYS B 1 161 ? -10.211 -18.406 5.531 1 98.88 161 LYS B C 1
ATOM 3662 O O . LYS B 1 161 ? -10.531 -18.328 6.719 1 98.88 161 LYS B O 1
ATOM 3667 N N . ALA B 1 162 ? -9.133 -19 5.152 1 98.81 162 ALA B N 1
ATOM 3668 C CA . ALA B 1 162 ? -8.227 -19.641 6.102 1 98.81 162 ALA B CA 1
ATOM 3669 C C . ALA B 1 162 ? -7.629 -18.625 7.062 1 98.81 162 ALA B C 1
ATOM 3671 O O . ALA B 1 162 ? -7.305 -18.938 8.203 1 98.81 162 ALA B O 1
ATOM 3672 N N . LEU B 1 163 ? -7.523 -17.375 6.641 1 98.75 163 LEU B N 1
ATOM 3673 C CA . LEU B 1 163 ? -6.984 -16.297 7.469 1 98.75 163 LEU B CA 1
ATOM 3674 C C . LEU B 1 163 ? -8.055 -15.75 8.406 1 98.75 163 LEU B C 1
ATOM 3676 O O . LEU B 1 163 ? -7.77 -14.906 9.258 1 98.75 163 LEU B O 1
ATOM 3680 N N . GLY B 1 164 ? -9.312 -16.172 8.234 1 98.75 164 GLY B N 1
ATOM 3681 C CA . GLY B 1 164 ? -10.391 -15.805 9.141 1 98.75 164 GLY B CA 1
ATOM 3682 C C . GLY B 1 164 ? -11.227 -14.648 8.633 1 98.75 164 GLY B C 1
ATOM 3683 O O . GLY B 1 164 ? -12.008 -14.062 9.383 1 98.75 164 GLY B O 1
ATOM 3684 N N . ALA B 1 165 ? -11.148 -14.336 7.367 1 98.81 165 ALA B N 1
ATOM 3685 C CA . ALA B 1 165 ? -11.875 -13.203 6.789 1 98.81 165 ALA B CA 1
ATOM 3686 C C . ALA B 1 165 ? -13.305 -13.602 6.434 1 98.81 165 ALA B C 1
ATOM 3688 O O . ALA B 1 165 ? -13.609 -14.789 6.293 1 98.81 165 ALA B O 1
ATOM 3689 N N . THR B 1 166 ? -14.172 -12.641 6.371 1 98.88 166 THR B N 1
ATOM 3690 C CA . THR B 1 166 ? -15.414 -12.766 5.625 1 98.88 166 THR B CA 1
ATOM 3691 C C . THR B 1 166 ? -15.18 -12.516 4.137 1 98.88 166 THR B C 1
ATOM 3693 O O . THR B 1 166 ? -14.719 -11.438 3.748 1 98.88 166 THR B O 1
ATOM 3696 N N . VAL B 1 167 ? -15.547 -13.492 3.326 1 98.94 167 VAL B N 1
ATOM 3697 C CA . VAL B 1 167 ? -15.164 -13.422 1.92 1 98.94 167 VAL B CA 1
ATOM 3698 C C . VAL B 1 167 ? -16.391 -13.141 1.062 1 98.94 167 VAL B C 1
ATOM 3700 O O . VAL B 1 167 ? -17.375 -13.891 1.097 1 98.94 167 VAL B O 1
ATOM 3703 N N . ILE B 1 168 ? -16.359 -12.031 0.316 1 98.94 168 ILE B N 1
ATOM 3704 C CA . ILE B 1 168 ? -17.312 -11.719 -0.743 1 98.94 168 ILE B CA 1
ATOM 3705 C C . ILE B 1 168 ? -16.688 -12.008 -2.104 1 98.94 168 ILE B C 1
ATOM 3707 O O . ILE B 1 168 ? -15.586 -11.523 -2.406 1 98.94 168 ILE B O 1
ATOM 3711 N N . SER B 1 169 ? -17.344 -12.797 -2.926 1 98.81 169 SER B N 1
ATOM 3712 C CA . SER B 1 169 ? -16.797 -13.164 -4.23 1 98.81 169 SER B CA 1
ATOM 3713 C C . SER B 1 169 ? -17.719 -12.703 -5.359 1 98.81 169 SER B C 1
ATOM 3715 O O . SER B 1 169 ? -18.938 -12.617 -5.172 1 98.81 169 SER B O 1
ATOM 3717 N N . THR B 1 170 ? -17.125 -12.352 -6.469 1 98.62 170 THR B N 1
ATOM 3718 C CA . THR B 1 170 ? -17.891 -12.078 -7.68 1 98.62 170 THR B CA 1
ATOM 3719 C C . THR B 1 170 ? -17.594 -13.117 -8.758 1 98.62 170 THR B C 1
ATOM 3721 O O . THR B 1 170 ? -16.438 -13.508 -8.945 1 98.62 170 THR B O 1
ATOM 3724 N N . VAL B 1 171 ? -18.641 -13.617 -9.383 1 97.44 171 VAL B N 1
ATOM 3725 C CA . VAL B 1 171 ? -18.531 -14.656 -10.406 1 97.44 171 VAL B CA 1
ATOM 3726 C C . VAL B 1 171 ? -19.469 -14.344 -11.562 1 97.44 171 VAL B C 1
ATOM 3728 O O . VAL B 1 171 ? -20.344 -13.477 -11.453 1 97.44 171 VAL B O 1
ATOM 3731 N N . GLY B 1 172 ? -19.297 -15.086 -12.664 1 95.06 172 GLY B N 1
ATOM 3732 C CA . GLY B 1 172 ? -20.031 -14.758 -13.875 1 95.06 172 GLY B CA 1
ATOM 3733 C C . GLY B 1 172 ? -21.234 -15.656 -14.117 1 95.06 172 GLY B C 1
ATOM 3734 O O . GLY B 1 172 ? -21.844 -15.594 -15.18 1 95.06 172 GLY B O 1
ATOM 3735 N N . SER B 1 173 ? -21.594 -16.625 -13.195 1 95.06 173 SER B N 1
ATOM 3736 C CA . SER B 1 173 ? -22.75 -17.484 -13.352 1 95.06 173 SER B CA 1
ATOM 3737 C C . SER B 1 173 ? -23.25 -18 -12.008 1 95.06 173 SER B C 1
ATOM 3739 O O . SER B 1 173 ? -22.516 -17.969 -11.016 1 95.06 173 SER B O 1
ATOM 3741 N N . ASP B 1 174 ? -24.438 -18.438 -12.047 1 95.44 174 ASP B N 1
ATOM 3742 C CA . ASP B 1 174 ? -25 -19.016 -10.828 1 95.44 174 ASP B CA 1
ATOM 3743 C C . ASP B 1 174 ? -24.297 -20.312 -10.453 1 95.44 174 ASP B C 1
ATOM 3745 O O . ASP B 1 174 ? -24.094 -20.594 -9.273 1 95.44 174 ASP B O 1
ATOM 3749 N N . ALA B 1 175 ? -23.969 -21.078 -11.453 1 94.38 175 ALA B N 1
ATOM 3750 C CA . ALA B 1 175 ? -23.25 -22.328 -11.211 1 94.38 175 ALA B CA 1
ATOM 3751 C C . ALA B 1 175 ? -21.922 -22.078 -10.484 1 94.38 175 ALA B C 1
ATOM 3753 O O . ALA B 1 175 ? -21.562 -22.812 -9.578 1 94.38 175 ALA B O 1
ATOM 3754 N N . LYS B 1 176 ? -21.297 -21.016 -10.805 1 96.12 176 LYS B N 1
ATOM 3755 C CA . LYS B 1 176 ? -20.016 -20.672 -10.203 1 96.12 176 LYS B CA 1
ATOM 3756 C C . LYS B 1 176 ? -20.203 -20.172 -8.773 1 96.12 176 LYS B C 1
ATOM 3758 O O . LYS B 1 176 ? -19.297 -20.312 -7.938 1 96.12 176 LYS B O 1
ATOM 3763 N N . GLN B 1 177 ? -21.328 -19.594 -8.492 1 97.62 177 GLN B N 1
ATOM 3764 C CA . GLN B 1 177 ? -21.609 -19.156 -7.129 1 97.62 177 GLN B CA 1
ATOM 3765 C C . GLN B 1 177 ? -21.531 -20.328 -6.152 1 97.62 177 GLN B C 1
ATOM 3767 O O . GLN B 1 177 ? -20.953 -20.219 -5.074 1 97.62 177 GLN B O 1
ATOM 3772 N N . ALA B 1 178 ? -22.156 -21.406 -6.57 1 96.88 178 ALA B N 1
ATOM 3773 C CA . ALA B 1 178 ? -22.172 -22.578 -5.707 1 96.88 178 ALA B CA 1
ATOM 3774 C C . ALA B 1 178 ? -20.75 -23.094 -5.445 1 96.88 178 ALA B C 1
ATOM 3776 O O . ALA B 1 178 ? -20.422 -23.453 -4.316 1 96.88 178 ALA B O 1
ATOM 3777 N N . ILE B 1 179 ? -19.969 -23.047 -6.453 1 96.19 179 ILE B N 1
ATOM 3778 C CA . ILE B 1 179 ? -18.609 -23.594 -6.355 1 96.19 179 ILE B CA 1
ATOM 3779 C C . ILE B 1 179 ? -17.781 -22.734 -5.414 1 96.19 179 ILE B C 1
ATOM 3781 O O . ILE B 1 179 ? -17.094 -23.25 -4.535 1 96.19 179 ILE B O 1
ATOM 3785 N N . VAL B 1 180 ? -17.812 -21.422 -5.559 1 98.06 180 VAL B N 1
ATOM 3786 C CA . VAL B 1 180 ? -16.953 -20.562 -4.738 1 98.06 180 VAL B CA 1
ATOM 3787 C C . VAL B 1 180 ? -17.422 -20.609 -3.285 1 98.06 180 VAL B C 1
ATOM 3789 O O . VAL B 1 180 ? -16.609 -20.5 -2.363 1 98.06 180 VAL B O 1
ATOM 3792 N N . ARG B 1 181 ? -18.734 -20.828 -3.012 1 98.25 181 ARG B N 1
ATOM 3793 C CA . ARG B 1 181 ? -19.234 -21.016 -1.65 1 98.25 181 ARG B CA 1
ATOM 3794 C C . ARG B 1 181 ? -18.656 -22.297 -1.031 1 98.25 181 ARG B C 1
ATOM 3796 O O . ARG B 1 181 ? -18.281 -22.297 0.141 1 98.25 181 ARG B O 1
ATOM 3803 N N . GLU B 1 182 ? -18.578 -23.312 -1.86 1 97.31 182 GLU B N 1
ATOM 3804 C CA . GLU B 1 182 ? -17.984 -24.562 -1.404 1 97.31 182 GLU B CA 1
ATOM 3805 C C . GLU B 1 182 ? -16.531 -24.391 -1.021 1 97.31 182 GLU B C 1
ATOM 3807 O O . GLU B 1 182 ? -16 -25.141 -0.193 1 97.31 182 GLU B O 1
ATOM 3812 N N . HIS B 1 183 ? -15.938 -23.406 -1.575 1 97.94 183 HIS B N 1
ATOM 3813 C CA . HIS B 1 183 ? -14.516 -23.188 -1.337 1 97.94 183 HIS B CA 1
ATOM 3814 C C . HIS B 1 183 ? -14.289 -22.125 -0.277 1 97.94 183 HIS B C 1
ATOM 3816 O O . HIS B 1 183 ? -13.148 -21.734 -0.016 1 97.94 183 HIS B O 1
ATOM 3822 N N . GLY B 1 184 ? -15.367 -21.562 0.328 1 98.19 184 GLY B N 1
ATOM 3823 C CA . GLY B 1 184 ? -15.156 -20.75 1.518 1 98.19 184 GLY B CA 1
ATOM 3824 C C . GLY B 1 184 ? -15.75 -19.359 1.4 1 98.19 184 GLY B C 1
ATOM 3825 O O . GLY B 1 184 ? -15.781 -18.609 2.377 1 98.19 184 GLY B O 1
ATOM 3826 N N . ALA B 1 185 ? -16.281 -19 0.247 1 98.75 185 ALA B N 1
ATOM 3827 C CA . ALA B 1 185 ? -16.906 -17.672 0.123 1 98.75 185 ALA B CA 1
ATOM 3828 C C . ALA B 1 185 ? -18.141 -17.578 1.014 1 98.75 185 ALA B C 1
ATOM 3830 O O . ALA B 1 185 ? -19.016 -18.438 0.974 1 98.75 185 ALA B O 1
ATOM 3831 N N . ASP B 1 186 ? -18.203 -16.594 1.797 1 98.88 186 ASP B N 1
ATOM 3832 C CA . ASP B 1 186 ? -19.391 -16.344 2.621 1 98.88 186 ASP B CA 1
ATOM 3833 C C . ASP B 1 186 ? -20.531 -15.766 1.787 1 98.88 186 ASP B C 1
ATOM 3835 O O . ASP B 1 186 ? -21.703 -16.047 2.051 1 98.88 186 ASP B O 1
ATOM 3839 N N . HIS B 1 187 ? -20.188 -14.969 0.835 1 98.81 187 HIS B N 1
ATOM 3840 C CA . HIS B 1 187 ? -21.109 -14.367 -0.116 1 98.81 187 HIS B CA 1
ATOM 3841 C C . HIS B 1 187 ? -20.594 -14.5 -1.546 1 98.81 187 HIS B C 1
ATOM 3843 O O . HIS B 1 187 ? -19.406 -14.367 -1.794 1 98.81 187 HIS B O 1
ATOM 3849 N N . ALA B 1 188 ? -21.469 -14.836 -2.449 1 98.75 188 ALA B N 1
ATOM 3850 C CA . ALA B 1 188 ? -21.156 -14.945 -3.871 1 98.75 188 ALA B CA 1
ATOM 3851 C C . ALA B 1 188 ? -22.141 -14.141 -4.715 1 98.75 188 ALA B C 1
ATOM 3853 O O . ALA B 1 188 ? -23.359 -14.32 -4.613 1 98.75 188 ALA B O 1
ATOM 3854 N N . ILE B 1 189 ? -21.609 -13.258 -5.512 1 98.75 189 ILE B N 1
ATOM 3855 C CA . ILE B 1 189 ? -22.438 -12.344 -6.297 1 98.75 189 ILE B CA 1
ATOM 3856 C C . ILE B 1 189 ? -22.25 -12.641 -7.785 1 98.75 189 ILE B C 1
ATOM 3858 O O . ILE B 1 189 ? -21.125 -12.641 -8.289 1 98.75 189 ILE B O 1
ATOM 3862 N N . ASN B 1 190 ? -23.312 -12.961 -8.5 1 98.31 190 ASN B N 1
ATOM 3863 C CA . ASN B 1 190 ? -23.297 -13.055 -9.953 1 98.31 190 ASN B CA 1
ATOM 3864 C C . ASN B 1 190 ? -23.375 -11.68 -10.602 1 98.31 190 ASN B C 1
ATOM 3866 O O . ASN B 1 190 ? -24.453 -11.078 -10.664 1 98.31 190 ASN B O 1
ATOM 3870 N N . TYR B 1 191 ? -22.219 -11.203 -11.109 1 97.06 191 TYR B N 1
ATOM 3871 C CA . TYR B 1 191 ? -22.141 -9.82 -11.57 1 97.06 191 TYR B CA 1
ATOM 3872 C C . TYR B 1 191 ? -22.906 -9.625 -12.875 1 97.06 191 TYR B C 1
ATOM 3874 O O . TYR B 1 191 ? -23.016 -8.508 -13.367 1 97.06 191 TYR B O 1
ATOM 3882 N N . ARG B 1 192 ? -23.422 -10.68 -13.492 1 96.31 192 ARG B N 1
ATOM 3883 C CA . ARG B 1 192 ? -24.234 -10.578 -14.703 1 96.31 192 ARG B CA 1
ATOM 3884 C C . ARG B 1 192 ? -25.688 -10.258 -14.359 1 96.31 192 ARG B C 1
ATOM 3886 O O . ARG B 1 192 ? -26.438 -9.734 -15.195 1 96.31 192 ARG B O 1
ATOM 3893 N N . THR B 1 193 ? -26.109 -10.594 -13.188 1 96.94 193 THR B N 1
ATOM 3894 C CA . THR B 1 193 ? -27.516 -10.43 -12.828 1 96.94 193 THR B CA 1
ATOM 3895 C C . THR B 1 193 ? -27.672 -9.438 -11.68 1 96.94 193 THR B C 1
ATOM 3897 O O . THR B 1 193 ? -28.781 -9 -11.383 1 96.94 193 THR B O 1
ATOM 3900 N N . GLN B 1 194 ? -26.562 -9.102 -11 1 96.62 194 GLN B N 1
ATOM 3901 C CA . GLN B 1 194 ? -26.609 -8.195 -9.859 1 96.62 194 GLN B CA 1
ATOM 3902 C C . GLN B 1 194 ? -25.578 -7.074 -10.016 1 96.62 194 GLN B C 1
ATOM 3904 O O . GLN B 1 194 ? -24.547 -7.254 -10.664 1 96.62 194 GLN B O 1
ATOM 3909 N N . ASP B 1 195 ? -25.922 -5.922 -9.391 1 97.94 195 ASP B N 1
ATOM 3910 C CA . ASP B 1 195 ? -24.922 -4.883 -9.18 1 97.94 195 ASP B CA 1
ATOM 3911 C C . ASP B 1 195 ? -23.984 -5.246 -8.031 1 97.94 195 ASP B C 1
ATOM 3913 O O . ASP B 1 195 ? -24.297 -5.016 -6.867 1 97.94 195 ASP B O 1
ATOM 3917 N N . TRP B 1 196 ? -22.844 -5.789 -8.391 1 98.38 196 TRP B N 1
ATOM 3918 C CA . TRP B 1 196 ? -21.969 -6.363 -7.363 1 98.38 196 TRP B CA 1
ATOM 3919 C C . TRP B 1 196 ? -21.469 -5.285 -6.418 1 98.38 196 TRP B C 1
ATOM 3921 O O . TRP B 1 196 ? -21.234 -5.547 -5.23 1 98.38 196 TRP B O 1
ATOM 3931 N N . ARG B 1 197 ? -21.234 -4.07 -6.902 1 98.5 197 ARG B N 1
ATOM 3932 C CA . ARG B 1 197 ? -20.766 -2.986 -6.047 1 98.5 197 ARG B CA 1
ATOM 3933 C C . ARG B 1 197 ? -21.797 -2.637 -4.984 1 98.5 197 ARG B C 1
ATOM 3935 O O . ARG B 1 197 ? -21.469 -2.492 -3.807 1 98.5 197 ARG B O 1
ATOM 3942 N N . ALA B 1 198 ? -23.031 -2.432 -5.387 1 98.56 198 ALA B N 1
ATOM 3943 C CA . ALA B 1 198 ? -24.109 -2.141 -4.453 1 98.56 198 ALA B CA 1
ATOM 3944 C C . ALA B 1 198 ? -24.25 -3.244 -3.41 1 98.56 198 ALA B C 1
ATOM 3946 O O . ALA B 1 198 ? -24.5 -2.969 -2.232 1 98.56 198 ALA B O 1
ATOM 3947 N N . GLU B 1 199 ? -24.109 -4.5 -3.855 1 98.69 199 GLU B N 1
ATOM 3948 C CA . GLU B 1 199 ? -24.219 -5.633 -2.941 1 98.69 199 GLU B CA 1
ATOM 3949 C C . GLU B 1 199 ? -23.078 -5.629 -1.929 1 98.69 199 GLU B C 1
ATOM 3951 O O . GLU B 1 199 ? -23.281 -5.949 -0.756 1 98.69 199 GLU B O 1
ATOM 3956 N N . VAL B 1 200 ? -21.859 -5.312 -2.328 1 98.81 200 VAL B N 1
ATOM 3957 C CA . VAL B 1 200 ? -20.734 -5.23 -1.42 1 98.81 200 VAL B CA 1
ATOM 3958 C C . VAL B 1 200 ? -21 -4.176 -0.347 1 98.81 200 VAL B C 1
ATOM 3960 O O . VAL B 1 200 ? -20.781 -4.422 0.842 1 98.81 200 VAL B O 1
ATOM 3963 N N . LEU B 1 201 ? -21.469 -2.969 -0.779 1 98.56 201 LEU B N 1
ATOM 3964 C CA . LEU B 1 201 ? -21.766 -1.9 0.169 1 98.56 201 LEU B CA 1
ATOM 3965 C C . LEU B 1 201 ? -22.859 -2.328 1.141 1 98.56 201 LEU B C 1
ATOM 3967 O O . LEU B 1 201 ? -22.766 -2.07 2.342 1 98.56 201 LEU B O 1
ATOM 3971 N N . ARG B 1 202 ? -23.875 -3.014 0.602 1 98.5 202 ARG B N 1
ATOM 3972 C CA . ARG B 1 202 ? -24.938 -3.504 1.464 1 98.5 202 ARG B CA 1
ATOM 3973 C C . ARG B 1 202 ? -24.406 -4.484 2.502 1 98.5 202 ARG B C 1
ATOM 3975 O O . ARG B 1 202 ? -24.672 -4.34 3.697 1 98.5 202 ARG B O 1
ATOM 3982 N N . LEU B 1 203 ? -23.562 -5.438 2.084 1 98.62 203 LEU B N 1
ATOM 3983 C CA . LEU B 1 203 ? -23.047 -6.504 2.938 1 98.62 203 LEU B CA 1
ATOM 3984 C C . LEU B 1 203 ? -22.062 -5.953 3.969 1 98.62 203 LEU B C 1
ATOM 3986 O O . LEU B 1 203 ? -21.797 -6.602 4.98 1 98.62 203 LEU B O 1
ATOM 3990 N N . THR B 1 204 ? -21.5 -4.758 3.727 1 97.94 204 THR B N 1
ATOM 3991 C CA . THR B 1 204 ? -20.484 -4.188 4.617 1 97.94 204 THR B CA 1
ATOM 3992 C C . THR B 1 204 ? -21.062 -3.002 5.387 1 97.94 204 THR B C 1
ATOM 3994 O O . THR B 1 204 ? -20.297 -2.195 5.938 1 97.94 204 THR B O 1
ATOM 3997 N N . GLY B 1 205 ? -22.375 -2.793 5.391 1 96.94 205 GLY B N 1
ATOM 3998 C CA . GLY B 1 205 ? -22.969 -1.659 6.074 1 96.94 205 GLY B CA 1
ATOM 3999 C C . GLY B 1 205 ? -22.547 -0.32 5.508 1 96.94 205 GLY B C 1
ATOM 4000 O O . GLY B 1 205 ? -22.281 0.621 6.258 1 96.94 205 GLY B O 1
ATOM 4001 N N . GLN B 1 206 ? -22.234 -0.293 4.246 1 96.38 206 GLN B N 1
ATOM 4002 C CA . GLN B 1 206 ? -21.906 0.896 3.473 1 96.38 206 GLN B CA 1
ATOM 4003 C C . GLN B 1 206 ? -20.469 1.321 3.711 1 96.38 206 GLN B C 1
ATOM 4005 O O . GLN B 1 206 ? -20.031 2.373 3.234 1 96.38 206 GLN B O 1
ATOM 4010 N N . ARG B 1 207 ? -19.688 0.557 4.41 1 96.06 207 ARG B N 1
ATOM 4011 C CA . ARG B 1 207 ? -18.297 0.896 4.719 1 96.06 207 ARG B CA 1
ATOM 4012 C C . ARG B 1 207 ? -17.375 0.559 3.549 1 96.06 207 ARG B C 1
ATOM 4014 O O . ARG B 1 207 ? -16.438 1.296 3.264 1 96.06 207 ARG B O 1
ATOM 4021 N N . GLY B 1 208 ? -17.625 -0.599 2.891 1 98.12 208 GLY B N 1
ATOM 4022 C CA . GLY B 1 208 ? -16.766 -1.124 1.849 1 98.12 208 GLY B CA 1
ATOM 4023 C C . GLY B 1 208 ? -15.875 -2.254 2.326 1 98.12 208 GLY B C 1
ATOM 4024 O O . GLY B 1 208 ? -15.805 -2.531 3.525 1 98.12 208 GLY B O 1
ATOM 4025 N N . ALA B 1 209 ? -15.242 -2.916 1.38 1 98.88 209 ALA B N 1
ATOM 4026 C CA . ALA B 1 209 ? -14.375 -4.047 1.689 1 98.88 209 ALA B CA 1
ATOM 4027 C C . ALA B 1 209 ? -13.031 -3.568 2.25 1 98.88 209 ALA B C 1
ATOM 4029 O O . ALA B 1 209 ? -12.516 -2.529 1.834 1 98.88 209 ALA B O 1
ATOM 4030 N N . ASP B 1 210 ? -12.438 -4.34 3.188 1 98.69 210 ASP B N 1
ATOM 4031 C CA . ASP B 1 210 ? -11.141 -4.016 3.771 1 98.69 210 ASP B CA 1
ATOM 4032 C C . ASP B 1 210 ? -10 -4.324 2.797 1 98.69 210 ASP B C 1
ATOM 4034 O O . ASP B 1 210 ? -9.008 -3.598 2.74 1 98.69 210 ASP B O 1
ATOM 4038 N N . VAL B 1 211 ? -10.141 -5.438 2.113 1 98.94 211 VAL B N 1
ATOM 4039 C CA . VAL B 1 211 ? -9.148 -5.875 1.139 1 98.94 211 VAL B CA 1
ATOM 4040 C C . VAL B 1 211 ? -9.844 -6.305 -0.152 1 98.94 211 VAL B C 1
ATOM 4042 O O . VAL B 1 211 ? -10.867 -6.984 -0.114 1 98.94 211 VAL B O 1
ATOM 4045 N N . ILE B 1 212 ? -9.352 -5.867 -1.294 1 98.94 212 ILE B N 1
ATOM 4046 C CA . ILE B 1 212 ? -9.891 -6.254 -2.594 1 98.94 212 ILE B CA 1
ATOM 4047 C C . ILE B 1 212 ? -8.805 -6.938 -3.422 1 98.94 212 ILE B C 1
ATOM 4049 O O . ILE B 1 212 ? -7.75 -6.352 -3.678 1 98.94 212 ILE B O 1
ATOM 4053 N N . TYR B 1 213 ? -9.016 -8.219 -3.754 1 98.88 213 TYR B N 1
ATOM 4054 C CA . TYR B 1 213 ? -8.172 -9.008 -4.641 1 98.88 213 TYR B CA 1
ATOM 4055 C C . TYR B 1 213 ? -8.727 -9.008 -6.062 1 98.88 213 TYR B C 1
ATOM 4057 O O . TYR B 1 213 ? -9.773 -9.586 -6.332 1 98.88 213 TYR B O 1
ATOM 4065 N N . ASP B 1 214 ? -7.953 -8.359 -7.043 1 98.12 214 ASP B N 1
ATOM 4066 C CA . ASP B 1 214 ? -8.57 -8.094 -8.336 1 98.12 214 ASP B CA 1
ATOM 4067 C C . ASP B 1 214 ? -7.695 -8.609 -9.477 1 98.12 214 ASP B C 1
ATOM 4069 O O . ASP B 1 214 ? -6.785 -7.914 -9.938 1 98.12 214 ASP B O 1
ATOM 4073 N N . PRO B 1 215 ? -7.992 -9.758 -10.039 1 94.75 215 PRO B N 1
ATOM 4074 C CA . PRO B 1 215 ? -7.309 -10.25 -11.234 1 94.75 215 PRO B CA 1
ATOM 4075 C C . PRO B 1 215 ? -7.969 -9.773 -12.531 1 94.75 215 PRO B C 1
ATOM 4077 O O . PRO B 1 215 ? -7.578 -10.195 -13.617 1 94.75 215 PRO B O 1
ATOM 4080 N N . VAL B 1 216 ? -8.953 -8.93 -12.461 1 94.06 216 VAL B N 1
ATOM 4081 C CA . VAL B 1 216 ? -9.781 -8.586 -13.609 1 94.06 216 VAL B CA 1
ATOM 4082 C C . VAL B 1 216 ? -9.32 -7.254 -14.195 1 94.06 216 VAL B C 1
ATOM 4084 O O . VAL B 1 216 ? -9.062 -7.152 -15.398 1 94.06 216 VAL B O 1
ATOM 4087 N N . GLY B 1 217 ? -9.195 -6.227 -13.375 1 95.62 217 GLY B N 1
ATOM 4088 C CA . GLY B 1 217 ? -8.789 -4.902 -13.812 1 95.62 217 GLY B CA 1
ATOM 4089 C C . GLY B 1 217 ? -9.906 -4.117 -14.469 1 95.62 217 GLY B C 1
ATOM 4090 O O . GLY B 1 217 ? -11.078 -4.277 -14.117 1 95.62 217 GLY B O 1
ATOM 4091 N N . GLY B 1 218 ? -9.508 -3.107 -15.203 1 95.38 218 GLY B N 1
ATOM 4092 C CA . GLY B 1 218 ? -10.453 -2.312 -15.969 1 95.38 218 GLY B CA 1
ATOM 4093 C C . GLY B 1 218 ? -11.523 -1.664 -15.117 1 95.38 218 GLY B C 1
ATOM 4094 O O . GLY B 1 218 ? -11.227 -1.115 -14.055 1 95.38 218 GLY B O 1
ATOM 4095 N N . GLU B 1 219 ? -12.75 -1.787 -15.617 1 95.81 219 GLU B N 1
ATOM 4096 C CA . GLU B 1 219 ? -13.883 -1.146 -14.953 1 95.81 219 GLU B CA 1
ATOM 4097 C C . GLU B 1 219 ? -14.133 -1.754 -13.578 1 95.81 219 GLU B C 1
ATOM 4099 O O . GLU B 1 219 ? -14.602 -1.068 -12.664 1 95.81 219 GLU B O 1
ATOM 4104 N N . THR B 1 220 ? -13.852 -3.027 -13.484 1 97.38 220 THR B N 1
ATOM 4105 C CA . THR B 1 220 ? -14.023 -3.693 -12.195 1 97.38 220 THR B CA 1
ATOM 4106 C C . THR B 1 220 ? -13.125 -3.055 -11.133 1 97.38 220 THR B C 1
ATOM 4108 O O . THR B 1 220 ? -13.57 -2.797 -10.016 1 97.38 220 THR B O 1
ATOM 4111 N N . PHE B 1 221 ? -11.953 -2.756 -11.516 1 97.75 221 PHE B N 1
ATOM 4112 C CA . PHE B 1 221 ? -11.008 -2.094 -10.625 1 97.75 221 PHE B CA 1
ATOM 4113 C C . PHE B 1 221 ? -11.508 -0.706 -10.242 1 97.75 221 PHE B C 1
ATOM 4115 O O . PHE B 1 221 ? -11.523 -0.351 -9.062 1 97.75 221 PHE B O 1
ATOM 4122 N N . ASP B 1 222 ? -11.922 0.039 -11.203 1 96.88 222 ASP B N 1
ATOM 4123 C CA . ASP B 1 222 ? -12.406 1.396 -10.969 1 96.88 222 ASP B CA 1
ATOM 4124 C C . ASP B 1 222 ? -13.602 1.398 -10.023 1 96.88 222 ASP B C 1
ATOM 4126 O O . ASP B 1 222 ? -13.672 2.211 -9.102 1 96.88 222 ASP B O 1
ATOM 4130 N N . ALA B 1 223 ? -14.5 0.49 -10.281 1 97.81 223 ALA B N 1
ATOM 4131 C CA . ALA B 1 223 ? -15.68 0.378 -9.422 1 97.81 223 ALA B CA 1
ATOM 4132 C C . ALA B 1 223 ? -15.289 -0.059 -8.016 1 97.81 223 ALA B C 1
ATOM 4134 O O . ALA B 1 223 ? -15.938 0.331 -7.039 1 97.81 223 ALA B O 1
ATOM 4135 N N . SER B 1 224 ? -14.25 -0.882 -7.918 1 98.56 224 SER B N 1
ATOM 4136 C CA . SER B 1 224 ? -13.781 -1.354 -6.621 1 98.56 224 SER B CA 1
ATOM 4137 C C . SER B 1 224 ? -13.312 -0.195 -5.746 1 98.56 224 SER B C 1
ATOM 4139 O O . SER B 1 224 ? -13.484 -0.22 -4.527 1 98.56 224 SER B O 1
ATOM 4141 N N . LEU B 1 225 ? -12.773 0.851 -6.34 1 97.69 225 LEU B N 1
ATOM 4142 C CA . LEU B 1 225 ? -12.328 2.025 -5.602 1 97.69 225 LEU B CA 1
ATOM 4143 C C . LEU B 1 225 ? -13.508 2.756 -4.965 1 97.69 225 LEU B C 1
ATOM 4145 O O . LEU B 1 225 ? -13.32 3.588 -4.074 1 97.69 225 LEU B O 1
ATOM 4149 N N . ARG B 1 226 ? -14.688 2.447 -5.371 1 97.12 226 ARG B N 1
ATOM 4150 C CA . ARG B 1 226 ? -15.883 3.117 -4.871 1 97.12 226 ARG B CA 1
ATOM 4151 C C . ARG B 1 226 ? -16.562 2.283 -3.795 1 97.12 226 ARG B C 1
ATOM 4153 O O . ARG B 1 226 ? -17.609 2.678 -3.268 1 97.12 226 ARG B O 1
ATOM 4160 N N . CYS B 1 227 ? -16.078 1.136 -3.5 1 98.12 227 CYS B N 1
ATOM 4161 C CA . CYS B 1 227 ? -16.609 0.311 -2.424 1 98.12 227 CYS B CA 1
ATOM 4162 C C . CYS B 1 227 ? -15.484 -0.302 -1.595 1 98.12 227 CYS B C 1
ATOM 4164 O O . CYS B 1 227 ? -15.586 -1.452 -1.166 1 98.12 227 CYS B O 1
ATOM 4166 N N . ILE B 1 228 ? -14.406 0.371 -1.499 1 98.44 228 ILE B N 1
ATOM 4167 C CA . ILE B 1 228 ? -13.305 0.021 -0.613 1 98.44 228 ILE B CA 1
ATOM 4168 C C . ILE B 1 228 ? -13.398 0.833 0.676 1 98.44 228 ILE B C 1
ATOM 4170 O O . ILE B 1 228 ? -13.75 2.014 0.648 1 98.44 228 ILE B O 1
ATOM 4174 N N . ALA B 1 229 ? -13.117 0.225 1.827 1 97.81 229 ALA B N 1
ATOM 4175 C CA . ALA B 1 229 ? -13.172 0.875 3.135 1 97.81 229 ALA B CA 1
ATOM 4176 C C . ALA B 1 229 ? -11.977 1.802 3.342 1 97.81 229 ALA B C 1
ATOM 4178 O O . ALA B 1 229 ? -10.93 1.625 2.715 1 97.81 229 ALA B O 1
ATOM 4179 N N . PRO B 1 230 ? -12.07 2.832 4.203 1 95.44 230 PRO B N 1
ATOM 4180 C CA . PRO B 1 230 ? -10.859 3.545 4.613 1 95.44 230 PRO B CA 1
ATOM 4181 C C . PRO B 1 230 ? -9.789 2.615 5.184 1 95.44 230 PRO B C 1
ATOM 4183 O O . PRO B 1 230 ? -10.117 1.639 5.863 1 95.44 230 PRO B O 1
ATOM 4186 N N . ASP B 1 231 ? -8.562 2.914 4.875 1 95.38 231 ASP B N 1
ATOM 4187 C CA . ASP B 1 231 ? -7.43 2.066 5.234 1 95.38 231 ASP B CA 1
ATOM 4188 C C . ASP B 1 231 ? -7.469 0.741 4.477 1 95.38 231 ASP B C 1
ATOM 4190 O O . ASP B 1 231 ? -6.742 -0.194 4.812 1 95.38 231 ASP B O 1
ATOM 4194 N N . GLY B 1 232 ? -8.445 0.711 3.547 1 98.06 232 GLY B N 1
ATOM 4195 C CA . GLY B 1 232 ? -8.531 -0.493 2.736 1 98.06 232 GLY B CA 1
ATOM 4196 C C . GLY B 1 232 ? -7.336 -0.68 1.817 1 98.06 232 GLY B C 1
ATOM 4197 O O . GLY B 1 232 ? -6.578 0.263 1.573 1 98.06 232 GLY B O 1
ATOM 4198 N N . ARG B 1 233 ? -7.152 -1.886 1.341 1 98.62 233 ARG B N 1
ATOM 4199 C CA . ARG B 1 233 ? -6.078 -2.268 0.428 1 98.62 233 ARG B CA 1
ATOM 4200 C C . ARG B 1 233 ? -6.637 -2.945 -0.819 1 98.62 233 ARG B C 1
ATOM 4202 O O . ARG B 1 233 ? -7.477 -3.842 -0.723 1 98.62 233 ARG B O 1
ATOM 4209 N N . ILE B 1 234 ? -6.227 -2.479 -1.944 1 98.88 234 ILE B N 1
ATOM 4210 C CA . ILE B 1 234 ? -6.613 -3.141 -3.186 1 98.88 234 ILE B CA 1
ATOM 4211 C C . ILE B 1 234 ? -5.371 -3.691 -3.883 1 98.88 234 ILE B C 1
ATOM 4213 O O . ILE B 1 234 ? -4.34 -3.014 -3.957 1 98.88 234 ILE B O 1
ATOM 4217 N N . ILE B 1 235 ? -5.465 -4.914 -4.383 1 98.75 235 ILE B N 1
ATOM 4218 C CA . ILE B 1 235 ? -4.344 -5.641 -4.965 1 98.75 235 ILE B CA 1
ATOM 4219 C C . ILE B 1 235 ? -4.652 -5.977 -6.422 1 98.75 235 ILE B C 1
ATOM 4221 O O . ILE B 1 235 ? -5.363 -6.945 -6.707 1 98.75 235 ILE B O 1
ATOM 4225 N N . PRO B 1 236 ? -4.09 -5.188 -7.324 1 97.88 236 PRO B N 1
ATOM 4226 C CA . PRO B 1 236 ? -4.191 -5.617 -8.719 1 97.88 236 PRO B CA 1
ATOM 4227 C C . PRO B 1 236 ? -3.363 -6.863 -9.016 1 97.88 236 PRO B C 1
ATOM 4229 O O . PRO B 1 236 ? -2.133 -6.824 -8.93 1 97.88 236 PRO B O 1
ATOM 4232 N N . MET B 1 237 ? -3.986 -7.93 -9.391 1 95 237 MET B N 1
ATOM 4233 C CA . MET B 1 237 ? -3.312 -9.219 -9.539 1 95 237 MET B CA 1
ATOM 4234 C C . MET B 1 237 ? -3.295 -9.656 -11 1 95 237 MET B C 1
ATOM 4236 O O . MET B 1 237 ? -2.609 -10.617 -11.359 1 95 237 MET B O 1
ATOM 4240 N N . GLY B 1 238 ? -3.951 -9.008 -11.805 1 89.81 238 GLY B N 1
ATOM 4241 C CA . GLY B 1 238 ? -4.066 -9.297 -13.219 1 89.81 238 GLY B CA 1
ATOM 4242 C C . GLY B 1 238 ? -5.051 -8.391 -13.938 1 89.81 238 GLY B C 1
ATOM 4243 O O . GLY B 1 238 ? -5.734 -7.586 -13.305 1 89.81 238 GLY B O 1
ATOM 4244 N N . PHE B 1 239 ? -5.109 -8.57 -15.211 1 89.69 239 PHE B N 1
ATOM 4245 C CA . PHE B 1 239 ? -5.934 -7.703 -16.047 1 89.69 239 PHE B CA 1
ATOM 4246 C C . PHE B 1 239 ? -6.691 -8.516 -17.078 1 89.69 239 PHE B C 1
ATOM 4248 O O . PHE B 1 239 ? -6.633 -8.211 -18.281 1 89.69 239 PHE B O 1
ATOM 4255 N N . ALA B 1 240 ? -7.43 -9.414 -16.562 1 83.06 240 ALA B N 1
ATOM 4256 C CA . ALA B 1 240 ? -8.164 -10.352 -17.406 1 83.06 240 ALA B CA 1
ATOM 4257 C C . ALA B 1 240 ? -9.164 -9.625 -18.312 1 83.06 240 ALA B C 1
ATOM 4259 O O . ALA B 1 240 ? -9.547 -10.141 -19.359 1 83.06 240 ALA B O 1
ATOM 4260 N N . SER B 1 241 ? -9.562 -8.461 -17.922 1 85.5 241 SER B N 1
ATOM 4261 C CA . SER B 1 241 ? -10.484 -7.672 -18.734 1 85.5 241 SER B CA 1
ATOM 4262 C C . SER B 1 241 ? -9.812 -7.164 -20 1 85.5 241 SER B C 1
ATOM 4264 O O . SER B 1 241 ? -10.492 -6.738 -20.938 1 85.5 241 SER B O 1
ATOM 4266 N N . GLY B 1 242 ? -8.492 -7.18 -19.922 1 85.75 242 GLY B N 1
ATOM 4267 C CA . GLY B 1 242 ? -7.734 -6.641 -21.031 1 85.75 242 GLY B CA 1
ATOM 4268 C C . GLY B 1 242 ? -7.34 -5.191 -20.844 1 85.75 242 GLY B C 1
ATOM 4269 O O . GLY B 1 242 ? -6.539 -4.652 -21.609 1 85.75 242 GLY B O 1
ATOM 4270 N N . ALA B 1 243 ? -7.875 -4.57 -19.859 1 90.81 243 ALA B N 1
ATOM 4271 C CA . ALA B 1 243 ? -7.578 -3.16 -19.625 1 90.81 243 ALA B CA 1
ATOM 4272 C C . ALA B 1 243 ? -6.785 -2.977 -18.328 1 90.81 243 ALA B C 1
ATOM 4274 O O . ALA B 1 243 ? -7.156 -3.516 -17.281 1 90.81 243 ALA B O 1
ATOM 4275 N N . ILE B 1 244 ? -5.734 -2.238 -18.406 1 92.88 244 ILE B N 1
ATOM 4276 C CA . ILE B 1 244 ? -4.914 -1.899 -17.25 1 92.88 244 ILE B CA 1
ATOM 4277 C C . ILE B 1 244 ? -5.465 -0.643 -16.578 1 92.88 244 ILE B C 1
ATOM 4279 O O . ILE B 1 244 ? -5.496 0.43 -17.188 1 92.88 244 ILE B O 1
ATOM 4283 N N . PRO B 1 245 ? -5.832 -0.772 -15.375 1 94.69 245 PRO B N 1
ATOM 4284 C CA . PRO B 1 245 ? -6.336 0.43 -14.703 1 94.69 245 PRO B CA 1
ATOM 4285 C C . PRO B 1 245 ? -5.234 1.439 -14.398 1 94.69 245 PRO B C 1
ATOM 4287 O O . PRO B 1 245 ? -4.066 1.062 -14.25 1 94.69 245 PRO B O 1
ATOM 4290 N N . THR B 1 246 ? -5.613 2.699 -14.406 1 95.44 246 THR B N 1
ATOM 4291 C CA . THR B 1 246 ? -4.781 3.787 -13.914 1 95.44 246 THR B CA 1
ATOM 4292 C C . THR B 1 246 ? -5.406 4.422 -12.672 1 95.44 246 THR B C 1
ATOM 4294 O O . THR B 1 246 ? -6.582 4.797 -12.688 1 95.44 246 THR B O 1
ATOM 4297 N N . VAL B 1 247 ? -4.656 4.562 -11.648 1 96.06 247 VAL B N 1
ATOM 4298 C CA . VAL B 1 247 ? -5.203 5.035 -10.375 1 96.06 247 VAL B CA 1
ATOM 4299 C C . VAL B 1 247 ? -4.781 6.484 -10.141 1 96.06 247 VAL B C 1
ATOM 4301 O O . VAL B 1 247 ? -3.594 6.773 -9.977 1 96.06 247 VAL B O 1
ATOM 4304 N N . PRO B 1 248 ? -5.738 7.352 -10.102 1 95.31 248 PRO B N 1
ATOM 4305 C CA . PRO B 1 248 ? -5.367 8.711 -9.711 1 95.31 248 PRO B CA 1
ATOM 4306 C C . PRO B 1 248 ? -4.859 8.797 -8.273 1 95.31 248 PRO B C 1
ATOM 4308 O O . PRO B 1 248 ? -5.527 8.32 -7.348 1 95.31 248 PRO B O 1
ATOM 4311 N N . ALA B 1 249 ? -3.762 9.438 -8.094 1 96.19 249 ALA B N 1
ATOM 4312 C CA . ALA B 1 249 ? -3.107 9.477 -6.785 1 96.19 249 ALA B CA 1
ATOM 4313 C C . ALA B 1 249 ? -3.977 10.211 -5.762 1 96.19 249 ALA B C 1
ATOM 4315 O O . ALA B 1 249 ? -3.912 9.914 -4.566 1 96.19 249 ALA B O 1
ATOM 4316 N N . ASN B 1 250 ? -4.773 11.156 -6.207 1 94.38 250 ASN B N 1
ATOM 4317 C CA . ASN B 1 250 ? -5.625 11.891 -5.281 1 94.38 250 ASN B CA 1
ATOM 4318 C C . ASN B 1 250 ? -6.695 11 -4.664 1 94.38 250 ASN B C 1
ATOM 4320 O O . ASN B 1 250 ? -7.102 11.211 -3.521 1 94.38 250 ASN B O 1
ATOM 4324 N N . ILE B 1 251 ? -7.141 9.992 -5.41 1 95.44 251 ILE B N 1
ATOM 4325 C CA . ILE B 1 251 ? -8.125 9.047 -4.883 1 95.44 251 ILE B CA 1
ATOM 4326 C C . ILE B 1 251 ? -7.496 8.211 -3.77 1 95.44 251 ILE B C 1
ATOM 4328 O O . ILE B 1 251 ? -8.102 8.016 -2.713 1 95.44 251 ILE B O 1
ATOM 4332 N N . VAL B 1 252 ? -6.277 7.77 -3.988 1 97.44 252 VAL B N 1
ATOM 4333 C CA . VAL B 1 252 ? -5.562 6.988 -2.984 1 97.44 252 VAL B CA 1
ATOM 4334 C C . VAL B 1 252 ? -5.387 7.82 -1.715 1 97.44 252 VAL B C 1
ATOM 4336 O O . VAL B 1 252 ? -5.613 7.328 -0.607 1 97.44 252 VAL B O 1
ATOM 4339 N N . LEU B 1 253 ? -5.055 9.094 -1.872 1 96 253 LEU B N 1
ATOM 4340 C CA . LEU B 1 253 ? -4.809 10 -0.761 1 96 253 LEU B CA 1
ATOM 4341 C C . LEU B 1 253 ? -6.094 10.266 0.019 1 96 253 LEU B C 1
ATOM 4343 O O . LEU B 1 253 ? -6.164 9.984 1.218 1 96 253 LEU B O 1
ATOM 4347 N N . VAL B 1 254 ? -7.203 10.711 -0.654 1 92.88 254 VAL B N 1
ATOM 4348 C CA . VAL B 1 254 ? -8.391 11.242 0 1 92.88 254 VAL B CA 1
ATOM 4349 C C . VAL B 1 254 ? -9.195 10.102 0.625 1 92.88 254 VAL B C 1
ATOM 4351 O O . VAL B 1 254 ? -9.828 10.281 1.668 1 92.88 254 VAL B O 1
ATOM 4354 N N . LYS B 1 255 ? -9.055 8.906 0.038 1 95.44 255 LYS B N 1
ATOM 4355 C CA . LYS B 1 255 ? -9.805 7.77 0.572 1 95.44 255 LYS B CA 1
ATOM 4356 C C . LYS B 1 255 ? -9 7.043 1.648 1 95.44 255 LYS B C 1
ATOM 4358 O O . LYS B 1 255 ? -9.516 6.137 2.305 1 95.44 255 LYS B O 1
ATOM 4363 N N . ASN B 1 256 ? -7.734 7.453 1.81 1 97.12 256 ASN B N 1
ATOM 4364 C CA . ASN B 1 256 ? -6.883 6.816 2.807 1 97.12 256 ASN B CA 1
ATOM 4365 C C . ASN B 1 256 ? -6.758 5.316 2.562 1 97.12 256 ASN B C 1
ATOM 4367 O O . ASN B 1 256 ? -6.945 4.516 3.48 1 97.12 256 ASN B O 1
ATOM 4371 N N . ILE B 1 257 ? -6.449 4.969 1.277 1 98.25 257 ILE B N 1
ATOM 4372 C CA . ILE B 1 257 ? -6.363 3.559 0.919 1 98.25 257 ILE B CA 1
ATOM 4373 C C . ILE B 1 257 ? -4.977 3.248 0.363 1 98.25 257 ILE B C 1
ATOM 4375 O O . ILE B 1 257 ? -4.148 4.145 0.208 1 98.25 257 ILE B O 1
ATOM 4379 N N . SER B 1 258 ? -4.695 1.961 0.093 1 98.69 258 SER B N 1
ATOM 4380 C CA . SER B 1 258 ? -3.418 1.51 -0.45 1 98.69 258 SER B CA 1
ATOM 4381 C C . SER B 1 258 ? -3.619 0.662 -1.702 1 98.69 258 SER B C 1
ATOM 4383 O O . SER B 1 258 ? -4.559 -0.131 -1.777 1 98.69 258 SER B O 1
ATOM 4385 N N . ILE B 1 259 ? -2.779 0.863 -2.646 1 98.81 259 ILE B N 1
ATOM 4386 C CA . ILE B 1 259 ? -2.633 -0.052 -3.773 1 98.81 259 ILE B CA 1
ATOM 4387 C C . ILE B 1 259 ? -1.382 -0.907 -3.584 1 98.81 259 ILE B C 1
ATOM 4389 O O . ILE B 1 259 ? -0.274 -0.379 -3.463 1 98.81 259 ILE B O 1
ATOM 4393 N N . LEU B 1 260 ? -1.541 -2.232 -3.584 1 98.69 260 LEU B N 1
ATOM 4394 C CA . LEU B 1 260 ? -0.443 -3.135 -3.262 1 98.69 260 LEU B CA 1
ATOM 4395 C C . LEU B 1 260 ? -0.076 -3.998 -4.465 1 98.69 260 LEU B C 1
ATOM 4397 O O . LEU B 1 260 ? -0.908 -4.762 -4.965 1 98.69 260 LEU B O 1
ATOM 4401 N N . GLY B 1 261 ? 1.115 -3.826 -4.875 1 97.94 261 GLY B N 1
ATOM 4402 C CA . GLY B 1 261 ? 1.613 -4.703 -5.926 1 97.94 261 GLY B CA 1
ATOM 4403 C C . GLY B 1 261 ? 2.244 -5.973 -5.391 1 97.94 261 GLY B C 1
ATOM 4404 O O . GLY B 1 261 ? 2.926 -5.953 -4.363 1 97.94 261 GLY B O 1
ATOM 4405 N N . VAL B 1 262 ? 2.006 -7.047 -6.148 1 97.25 262 VAL B N 1
ATOM 4406 C CA . VAL B 1 262 ? 2.6 -8.328 -5.785 1 97.25 262 VAL B CA 1
ATOM 4407 C C . VAL B 1 262 ? 3.129 -9.023 -7.039 1 97.25 262 VAL B C 1
ATOM 4409 O O . VAL B 1 262 ? 2.352 -9.43 -7.906 1 97.25 262 VAL B O 1
ATOM 4412 N N . TYR B 1 263 ? 4.363 -9.133 -7.109 1 95.12 263 TYR B N 1
ATOM 4413 C CA . TYR B 1 263 ? 5.047 -9.93 -8.125 1 95.12 263 TYR B CA 1
ATOM 4414 C C . TYR B 1 263 ? 5.727 -11.141 -7.496 1 95.12 263 TYR B C 1
ATOM 4416 O O . TYR B 1 263 ? 6.844 -11.039 -6.98 1 95.12 263 TYR B O 1
ATOM 4424 N N . TRP B 1 264 ? 5.098 -12.234 -7.605 1 94.88 264 TRP B N 1
ATOM 4425 C CA . TRP B 1 264 ? 5.566 -13.438 -6.926 1 94.88 264 TRP B CA 1
ATOM 4426 C C . TRP B 1 264 ? 6.945 -13.844 -7.43 1 94.88 264 TRP B C 1
ATOM 4428 O O . TRP B 1 264 ? 7.762 -14.375 -6.672 1 94.88 264 TRP B O 1
ATOM 4438 N N . GLY B 1 265 ? 7.273 -13.602 -8.75 1 93.31 265 GLY B N 1
ATOM 4439 C CA . GLY B 1 265 ? 8.578 -13.891 -9.312 1 93.31 265 GLY B CA 1
ATOM 4440 C C . GLY B 1 265 ? 9.719 -13.219 -8.562 1 93.31 265 GLY B C 1
ATOM 4441 O O . GLY B 1 265 ? 10.828 -13.758 -8.5 1 93.31 265 GLY B O 1
ATOM 4442 N N . TYR B 1 266 ? 9.398 -12.109 -7.945 1 94.81 266 TYR B N 1
ATOM 4443 C CA . TYR B 1 266 ? 10.398 -11.43 -7.137 1 94.81 266 TYR B CA 1
ATOM 4444 C C . TYR B 1 266 ? 10.82 -12.289 -5.949 1 94.81 266 TYR B C 1
ATOM 4446 O O . TYR B 1 266 ? 12.016 -12.461 -5.688 1 94.81 266 TYR B O 1
ATOM 4454 N N . TYR B 1 267 ? 9.891 -12.898 -5.305 1 96.38 267 TYR B N 1
ATOM 4455 C CA . TYR B 1 267 ? 10.172 -13.68 -4.109 1 96.38 267 TYR B CA 1
ATOM 4456 C C . TYR B 1 267 ? 10.883 -14.984 -4.465 1 96.38 267 TYR B C 1
ATOM 4458 O O . TYR B 1 267 ? 11.586 -15.562 -3.631 1 96.38 267 TY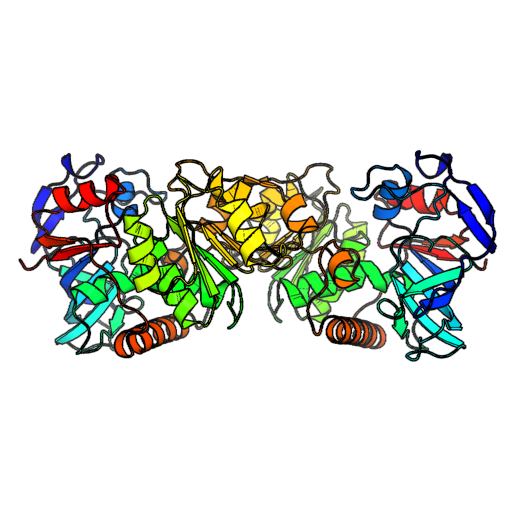R B O 1
ATOM 4466 N N . PHE B 1 268 ? 10.719 -15.398 -5.719 1 95.69 268 PHE B N 1
ATOM 4467 C CA . PHE B 1 268 ? 11.422 -16.578 -6.199 1 95.69 268 PHE B CA 1
ATOM 4468 C C . PHE B 1 268 ? 12.797 -16.219 -6.734 1 95.69 268 PHE B C 1
ATOM 4470 O O . PHE B 1 268 ? 13.539 -17.094 -7.199 1 95.69 268 PHE B O 1
ATOM 4477 N N . GLY B 1 269 ? 13.109 -14.984 -6.754 1 93.56 269 GLY B N 1
ATOM 4478 C CA . GLY B 1 269 ? 14.422 -14.539 -7.195 1 93.56 269 GLY B CA 1
ATOM 4479 C C . GLY B 1 269 ? 14.5 -14.297 -8.688 1 93.56 269 GLY B C 1
ATOM 4480 O O . GLY B 1 269 ? 15.586 -14.289 -9.266 1 93.56 269 GLY B O 1
ATOM 4481 N N . TRP B 1 270 ? 13.336 -14.125 -9.328 1 89.19 270 TRP B N 1
ATOM 4482 C CA . TRP B 1 270 ? 13.297 -13.961 -10.781 1 89.19 270 TRP B CA 1
ATOM 4483 C C . TRP B 1 270 ? 13.383 -12.484 -11.164 1 89.19 270 TRP B C 1
ATOM 4485 O O . TRP B 1 270 ? 13.453 -12.148 -12.344 1 89.19 270 TRP B O 1
ATOM 4495 N N . GLY B 1 271 ? 13.328 -11.648 -10.125 1 84.44 271 GLY B N 1
ATOM 4496 C CA . GLY B 1 271 ? 13.344 -10.219 -10.398 1 84.44 271 GLY B CA 1
ATOM 4497 C C . GLY B 1 271 ? 14.734 -9.68 -10.656 1 84.44 271 GLY B C 1
ATOM 4498 O O . GLY B 1 271 ? 15.719 -10.422 -10.625 1 84.44 271 GLY B O 1
ATOM 4499 N N . ARG B 1 272 ? 14.828 -8.398 -10.945 1 82.75 272 ARG B N 1
ATOM 4500 C CA . ARG B 1 272 ? 16.062 -7.703 -11.273 1 82.75 272 ARG B CA 1
ATOM 4501 C C . ARG B 1 272 ? 16.906 -7.469 -10.023 1 82.75 272 ARG B C 1
ATOM 4503 O O . ARG B 1 272 ? 18.141 -7.363 -10.109 1 82.75 272 ARG B O 1
ATOM 4510 N N . HIS B 1 273 ? 16.156 -7.395 -8.938 1 90.38 273 HIS B N 1
ATOM 4511 C CA . HIS B 1 273 ? 16.828 -7.141 -7.668 1 90.38 273 HIS B CA 1
ATOM 4512 C C . HIS B 1 273 ? 16.812 -8.383 -6.781 1 90.38 273 HIS B C 1
ATOM 4514 O O . HIS B 1 273 ? 15.875 -9.18 -6.836 1 90.38 273 HIS B O 1
ATOM 4520 N N . PRO B 1 274 ? 17.875 -8.5 -6.039 1 91.5 274 PRO B N 1
ATOM 4521 C CA . PRO B 1 274 ? 17.875 -9.625 -5.105 1 91.5 274 PRO B CA 1
ATOM 4522 C C . PRO B 1 274 ? 16.766 -9.539 -4.062 1 91.5 274 PRO B C 1
ATOM 4524 O O . PRO B 1 274 ? 16.344 -8.438 -3.695 1 91.5 274 PRO B O 1
ATOM 4527 N N . VAL B 1 275 ? 16.344 -10.664 -3.643 1 92.88 275 VAL B N 1
ATOM 4528 C CA . VAL B 1 275 ? 15.336 -10.727 -2.594 1 92.88 275 VAL B CA 1
ATOM 4529 C C . VAL B 1 275 ? 15.953 -10.312 -1.26 1 92.88 275 VAL B C 1
ATOM 4531 O O . VAL B 1 275 ? 17.172 -10.289 -1.109 1 92.88 275 VAL B O 1
ATOM 4534 N N . ARG B 1 276 ? 15.141 -9.977 -0.278 1 89.19 276 ARG B N 1
ATOM 4535 C CA . ARG B 1 276 ? 15.578 -9.555 1.046 1 89.19 276 ARG B CA 1
ATOM 4536 C C . ARG B 1 276 ? 16.094 -10.734 1.86 1 89.19 276 ARG B C 1
ATOM 4538 O O . ARG B 1 276 ? 15.688 -11.875 1.626 1 89.19 276 ARG B O 1
ATOM 4545 N N . PRO B 1 277 ? 16.953 -10.305 2.793 1 90.5 277 PRO B N 1
ATOM 4546 C CA . PRO B 1 277 ? 17.328 -11.359 3.734 1 90.5 277 PRO B CA 1
ATOM 4547 C C . PRO B 1 277 ? 16.125 -11.969 4.449 1 90.5 277 PRO B C 1
ATOM 4549 O O . PRO B 1 277 ? 15.18 -11.258 4.789 1 90.5 277 PRO B O 1
ATOM 4552 N N . GLY B 1 278 ? 16.078 -13.211 4.594 1 94.94 278 GLY B N 1
ATOM 4553 C CA . GLY B 1 278 ? 14.984 -13.883 5.281 1 94.94 278 GLY B CA 1
ATOM 4554 C C . GLY B 1 278 ? 13.906 -14.391 4.34 1 94.94 278 GLY B C 1
ATOM 4555 O O . GLY B 1 278 ? 12.984 -15.086 4.762 1 94.94 278 GLY B O 1
ATOM 4556 N N . ASN B 1 279 ? 14.031 -14.039 3.078 1 95.88 279 ASN B N 1
ATOM 4557 C CA . ASN B 1 279 ? 13.031 -14.43 2.094 1 95.88 279 ASN B CA 1
ATOM 4558 C C . ASN B 1 279 ? 12.883 -15.953 2.02 1 95.88 279 ASN B C 1
ATOM 4560 O O . ASN B 1 279 ? 11.766 -16.469 1.939 1 95.88 279 ASN B O 1
ATOM 4564 N N . ASP B 1 280 ? 13.969 -16.672 2.031 1 96.5 280 ASP B N 1
ATOM 4565 C CA . ASP B 1 280 ? 13.93 -18.141 1.938 1 96.5 280 ASP B CA 1
ATOM 4566 C C . ASP B 1 280 ? 13.125 -18.734 3.084 1 96.5 280 ASP B C 1
ATOM 4568 O O . ASP B 1 280 ? 12.227 -19.562 2.857 1 96.5 280 ASP B O 1
ATOM 4572 N N . ALA B 1 281 ? 13.43 -18.312 4.305 1 97.56 281 ALA B N 1
ATOM 4573 C CA . ALA B 1 281 ? 12.703 -18.797 5.477 1 97.56 281 ALA B CA 1
ATOM 4574 C C . ALA B 1 281 ? 11.219 -18.438 5.383 1 97.56 281 ALA B C 1
ATOM 4576 O O . ALA B 1 281 ? 10.359 -19.234 5.754 1 97.56 281 ALA B O 1
ATOM 4577 N N . ARG B 1 282 ? 10.969 -17.297 4.914 1 97.44 282 ARG B N 1
ATOM 4578 C CA . ARG B 1 282 ? 9.594 -16.812 4.785 1 97.44 282 ARG B CA 1
ATOM 4579 C C . ARG B 1 282 ? 8.82 -17.656 3.773 1 97.44 282 ARG B C 1
ATOM 4581 O O . ARG B 1 282 ? 7.656 -18 4.004 1 97.44 282 ARG B O 1
ATOM 4588 N N . LEU B 1 283 ? 9.43 -17.969 2.664 1 98.19 283 LEU B N 1
ATOM 4589 C CA . LEU B 1 283 ? 8.805 -18.812 1.648 1 98.19 283 LEU B CA 1
ATOM 4590 C C . LEU B 1 283 ? 8.516 -20.203 2.197 1 98.19 283 LEU B C 1
ATOM 4592 O O . LEU B 1 283 ? 7.406 -20.719 2.031 1 98.19 283 LEU B O 1
ATOM 4596 N N . ARG B 1 284 ? 9.453 -20.766 2.836 1 98.25 284 ARG B N 1
ATOM 4597 C CA . ARG B 1 284 ? 9.281 -22.109 3.377 1 98.25 284 ARG B CA 1
ATOM 4598 C C . ARG B 1 284 ? 8.164 -22.141 4.414 1 98.25 284 ARG B C 1
ATOM 4600 O O . ARG B 1 284 ? 7.359 -23.078 4.438 1 98.25 284 ARG B O 1
ATOM 4607 N N . ALA B 1 285 ? 8.094 -21.094 5.223 1 98.5 285 ALA B N 1
ATOM 4608 C CA . ALA B 1 285 ? 7.031 -21 6.219 1 98.5 285 ALA B CA 1
ATOM 4609 C C . ALA B 1 285 ? 5.664 -20.859 5.551 1 98.5 285 ALA B C 1
ATOM 4611 O O . ALA B 1 285 ? 4.676 -21.422 6.023 1 98.5 285 ALA B O 1
ATOM 4612 N N . ALA B 1 286 ? 5.637 -20.141 4.496 1 98.62 286 ALA B N 1
ATOM 4613 C CA . ALA B 1 286 ? 4.383 -19.938 3.775 1 98.62 286 ALA B CA 1
ATOM 4614 C C . ALA B 1 286 ? 3.85 -21.25 3.217 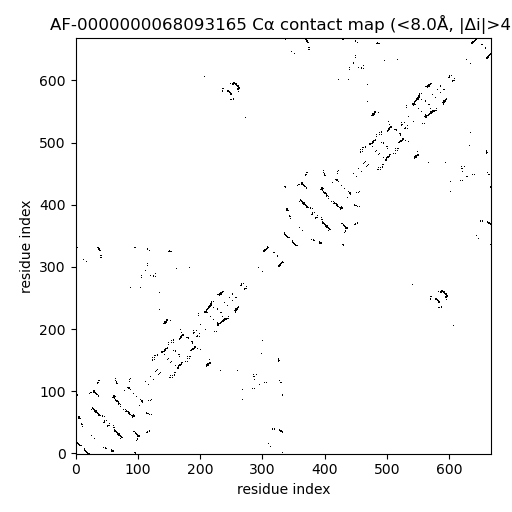1 98.62 286 ALA B C 1
ATOM 4616 O O . ALA B 1 286 ? 2.676 -21.578 3.402 1 98.62 286 ALA B O 1
ATOM 4617 N N . TYR B 1 287 ? 4.707 -21.984 2.553 1 98.75 287 TYR B N 1
ATOM 4618 C CA . TYR B 1 287 ? 4.254 -23.234 1.952 1 98.75 287 TYR B CA 1
ATOM 4619 C C . TYR B 1 287 ? 3.934 -24.266 3.023 1 98.75 287 TYR B C 1
ATOM 4621 O O . TYR B 1 287 ? 3.008 -25.062 2.865 1 98.75 287 TYR B O 1
ATOM 4629 N N . ALA B 1 288 ? 4.672 -24.234 4.129 1 98.5 288 ALA B N 1
ATOM 4630 C CA . ALA B 1 288 ? 4.324 -25.109 5.246 1 98.5 288 ALA B CA 1
ATOM 4631 C C . ALA B 1 288 ? 2.926 -24.797 5.773 1 98.5 288 ALA B C 1
ATOM 4633 O O . ALA B 1 288 ? 2.133 -25.703 6.027 1 98.5 288 ALA B O 1
ATOM 4634 N N . ARG B 1 289 ? 2.633 -23.562 5.914 1 98.62 289 ARG B N 1
ATOM 4635 C CA . ARG B 1 289 ? 1.32 -23.141 6.391 1 98.62 289 ARG B CA 1
ATOM 4636 C C . ARG B 1 289 ? 0.228 -23.531 5.398 1 98.62 289 ARG B C 1
ATOM 4638 O O . ARG B 1 289 ? -0.828 -24.031 5.793 1 98.62 289 ARG B O 1
ATOM 4645 N N . LEU B 1 290 ? 0.469 -23.297 4.141 1 98.81 290 LEU B N 1
ATOM 4646 C CA . LEU B 1 290 ? -0.49 -23.641 3.096 1 98.81 290 LEU B CA 1
ATOM 4647 C C . LEU B 1 290 ? -0.801 -25.141 3.115 1 98.81 290 LEU B C 1
ATOM 4649 O O . LEU B 1 290 ? -1.965 -25.531 3.021 1 98.81 290 LEU B O 1
ATOM 4653 N N . PHE B 1 291 ? 0.185 -25.922 3.305 1 98.69 291 PHE B N 1
ATOM 4654 C CA . PHE B 1 291 ? -0.041 -27.375 3.291 1 98.69 291 PHE B CA 1
ATOM 4655 C C . PHE B 1 291 ? -0.668 -27.828 4.602 1 98.69 291 PHE B C 1
ATOM 4657 O O . PHE B 1 291 ? -1.429 -28.797 4.625 1 98.69 291 PHE B O 1
ATOM 4664 N N . GLU B 1 292 ? -0.343 -27.109 5.707 1 98.56 292 GLU B N 1
ATOM 4665 C CA . GLU B 1 292 ? -1.075 -27.375 6.941 1 98.56 292 GLU B CA 1
ATOM 4666 C C . GLU B 1 292 ? -2.572 -27.156 6.754 1 98.56 292 GLU B C 1
ATOM 4668 O O . GLU B 1 292 ? -3.383 -28 7.125 1 98.56 292 GLU B O 1
ATOM 4673 N N . TRP B 1 293 ? -2.9 -26.094 6.145 1 98.69 293 TRP B N 1
ATOM 4674 C CA . TRP B 1 293 ? -4.305 -25.797 5.875 1 98.69 293 TRP B CA 1
ATOM 4675 C C . TRP B 1 293 ? -4.91 -26.812 4.926 1 98.69 293 TRP B C 1
ATOM 4677 O O . TRP B 1 293 ? -6.082 -27.172 5.055 1 98.69 293 TRP B O 1
ATOM 4687 N N . THR B 1 294 ? -4.133 -27.25 3.975 1 98.5 294 THR B N 1
ATOM 4688 C CA . THR B 1 294 ? -4.602 -28.266 3.029 1 98.5 294 THR B CA 1
ATOM 4689 C C . THR B 1 294 ? -4.914 -29.578 3.746 1 98.5 294 THR B C 1
ATOM 4691 O O . THR B 1 294 ? -5.977 -30.156 3.535 1 98.5 294 THR B O 1
ATOM 4694 N N . ARG B 1 295 ? -4.051 -29.938 4.617 1 97.75 295 ARG B N 1
ATOM 4695 C CA . ARG B 1 295 ? -4.219 -31.172 5.355 1 97.75 295 ARG B CA 1
ATOM 4696 C C . ARG B 1 295 ? -5.387 -31.078 6.328 1 97.75 295 ARG B C 1
ATOM 4698 O O . ARG B 1 295 ? -6.027 -32.094 6.637 1 97.75 295 ARG B O 1
ATOM 4705 N N . GLN B 1 296 ? -5.781 -29.891 6.754 1 97.62 296 GLN B N 1
ATOM 4706 C CA . GLN B 1 296 ? -6.91 -29.656 7.645 1 97.62 296 GLN B CA 1
ATOM 4707 C C . GLN B 1 296 ? -8.219 -29.547 6.863 1 97.62 296 GLN B C 1
ATOM 4709 O O . GLN B 1 296 ? -9.289 -29.422 7.453 1 97.62 296 GLN B O 1
ATOM 4714 N N . GLY B 1 297 ? -8.102 -29.453 5.555 1 97.12 297 GLY B N 1
ATOM 4715 C CA . GLY B 1 297 ? -9.281 -29.344 4.715 1 97.12 297 GLY B CA 1
ATOM 4716 C C . GLY B 1 297 ? -9.758 -27.922 4.535 1 97.12 297 GLY B C 1
ATOM 4717 O O . GLY B 1 297 ? -10.812 -27.672 3.949 1 97.12 297 GLY B O 1
ATOM 4718 N N . ARG B 1 298 ? -8.953 -26.969 4.93 1 97.81 298 ARG B N 1
ATOM 4719 C CA . ARG B 1 298 ? -9.312 -25.562 4.824 1 97.81 298 ARG B CA 1
ATOM 4720 C C . ARG B 1 298 ? -8.992 -25.016 3.436 1 97.81 298 ARG B C 1
ATOM 4722 O O . ARG B 1 298 ? -9.57 -24.016 3.008 1 97.81 298 ARG B O 1
ATOM 4729 N N . ILE B 1 299 ? -8.016 -25.672 2.781 1 98.12 299 ILE B N 1
ATOM 4730 C CA . ILE B 1 299 ? -7.68 -25.406 1.389 1 98.12 299 ILE B CA 1
ATOM 4731 C C . ILE B 1 299 ? -7.871 -26.672 0.555 1 98.12 299 ILE B C 1
ATOM 4733 O O . ILE B 1 299 ? -7.367 -27.734 0.911 1 98.12 299 ILE B O 1
ATOM 4737 N N . ARG B 1 300 ? -8.648 -26.5 -0.508 1 96.88 300 ARG B N 1
ATOM 4738 C CA . ARG B 1 300 ? -8.961 -27.625 -1.384 1 96.88 300 ARG B CA 1
ATOM 4739 C C . ARG B 1 300 ? -8.836 -27.234 -2.852 1 96.88 300 ARG B C 1
ATOM 4741 O O . ARG B 1 300 ? -9.844 -27.078 -3.545 1 96.88 300 ARG B O 1
ATOM 4748 N N . PRO B 1 301 ? -7.605 -27.172 -3.307 1 96.88 301 PRO B N 1
ATOM 4749 C CA . PRO B 1 301 ? -7.406 -26.75 -4.695 1 96.88 301 PRO B CA 1
ATOM 4750 C C . PRO B 1 301 ? -8.211 -27.594 -5.688 1 96.88 301 PRO B C 1
ATOM 4752 O O . PRO B 1 301 ? -8.234 -28.812 -5.586 1 96.88 301 PRO B O 1
ATOM 4755 N N . ARG B 1 302 ? -8.844 -26.891 -6.602 1 95 302 ARG B N 1
ATOM 4756 C CA . ARG B 1 302 ? -9.703 -27.531 -7.582 1 95 302 ARG B CA 1
ATOM 4757 C C . ARG B 1 302 ? -9.031 -27.594 -8.945 1 95 302 ARG B C 1
ATOM 4759 O O . ARG B 1 302 ? -8.531 -26.594 -9.445 1 95 302 ARG B O 1
ATOM 4766 N N . ALA B 1 303 ? -9.023 -28.766 -9.469 1 95.19 303 ALA B N 1
ATOM 4767 C CA . ALA B 1 303 ? -8.625 -28.953 -10.867 1 95.19 303 ALA B CA 1
ATOM 4768 C C . ALA B 1 303 ? -9.852 -29.125 -11.766 1 95.19 303 ALA B C 1
ATOM 4770 O O . ALA B 1 303 ? -10.609 -30.078 -11.617 1 95.19 303 ALA B O 1
ATOM 4771 N N . HIS B 1 304 ? -9.984 -28.125 -12.641 1 94.12 304 HIS B N 1
ATOM 4772 C CA . HIS B 1 304 ? -11.062 -28.234 -13.609 1 94.12 304 HIS B CA 1
ATOM 4773 C C . HIS B 1 304 ? -10.906 -29.484 -14.477 1 94.12 304 HIS B C 1
ATOM 4775 O O . HIS B 1 304 ? -11.898 -30.141 -14.797 1 94.12 304 HIS B O 1
ATOM 4781 N N . ALA B 1 305 ? -9.672 -29.766 -14.836 1 95.38 305 ALA B N 1
ATOM 4782 C CA . ALA B 1 305 ? -9.336 -30.938 -15.641 1 95.38 305 ALA B CA 1
ATOM 4783 C C . ALA B 1 305 ? -7.91 -31.406 -15.352 1 95.38 305 ALA B C 1
ATOM 4785 O O . ALA B 1 305 ? -7.051 -30.609 -14.969 1 95.38 305 ALA B O 1
ATOM 4786 N N . VAL B 1 306 ? -7.738 -32.719 -15.484 1 97.38 306 VAL B N 1
ATOM 4787 C CA . VAL B 1 306 ? -6.426 -33.344 -15.461 1 97.38 306 VAL B CA 1
ATOM 4788 C C . VAL B 1 306 ? -6.207 -34.156 -16.75 1 97.38 306 VAL B C 1
ATOM 4790 O O . VAL B 1 306 ? -6.969 -35.062 -17.062 1 97.38 306 VAL B O 1
ATOM 4793 N N . VAL B 1 307 ? -5.215 -33.719 -17.531 1 97.69 307 VAL B N 1
ATOM 4794 C CA . VAL B 1 307 ? -5 -34.344 -18.844 1 97.69 307 VAL B CA 1
ATOM 4795 C C . VAL B 1 307 ? -3.525 -34.688 -19 1 97.69 307 VAL B C 1
ATOM 4797 O O . VAL B 1 307 ? -2.664 -34.156 -18.312 1 97.69 307 VAL B O 1
ATOM 4800 N N . PRO B 1 308 ? -3.215 -35.625 -19.922 1 98.31 308 PRO B N 1
ATOM 4801 C CA . PRO B 1 308 ? -1.807 -35.844 -20.234 1 98.31 308 PRO B CA 1
ATOM 4802 C C . PRO B 1 308 ? -1.114 -34.625 -20.828 1 98.31 308 PRO B C 1
ATOM 4804 O O . PRO B 1 308 ? -1.758 -33.812 -21.5 1 98.31 308 PRO B O 1
ATOM 4807 N N . LEU B 1 309 ? 0.175 -34.531 -20.594 1 98.12 309 LEU B N 1
ATOM 4808 C CA . LEU B 1 309 ? 0.935 -33.406 -21.156 1 98.12 309 LEU B CA 1
ATOM 4809 C C . LEU B 1 309 ? 0.814 -33.375 -22.672 1 98.12 309 LEU B C 1
ATOM 4811 O O . LEU B 1 309 ? 0.794 -32.312 -23.266 1 98.12 309 LEU B O 1
ATOM 4815 N N . ALA B 1 310 ? 0.675 -34.5 -23.266 1 97.5 310 ALA B N 1
ATOM 4816 C CA . ALA B 1 310 ? 0.551 -34.594 -24.719 1 97.5 310 ALA B CA 1
ATOM 4817 C C . ALA B 1 310 ? -0.665 -33.812 -25.203 1 97.5 310 ALA B C 1
ATOM 4819 O O . ALA B 1 310 ? -0.711 -33.406 -26.375 1 97.5 310 ALA B O 1
ATOM 4820 N N . ASP B 1 311 ? -1.625 -33.594 -24.344 1 97.25 311 ASP B N 1
ATOM 4821 C CA . ASP B 1 311 ? -2.84 -32.875 -24.688 1 97.25 311 ASP B CA 1
ATOM 4822 C C . ASP B 1 311 ? -2.742 -31.422 -24.25 1 97.25 311 ASP B C 1
ATOM 4824 O O . ASP B 1 311 ? -3.742 -30.812 -23.859 1 97.25 311 ASP B O 1
ATOM 4828 N N . PHE B 1 312 ? -1.556 -30.859 -24.25 1 96.38 312 PHE B N 1
ATOM 4829 C CA . PHE B 1 312 ? -1.304 -29.516 -23.734 1 96.38 312 PHE B CA 1
ATOM 4830 C C . PHE B 1 312 ? -2.127 -28.484 -24.5 1 96.38 312 PHE B C 1
ATOM 4832 O O . PHE B 1 312 ? -2.531 -27.469 -23.938 1 96.38 312 PHE B O 1
ATOM 4839 N N . ARG B 1 313 ? -2.418 -28.703 -25.781 1 95.56 313 ARG B N 1
ATOM 4840 C CA . ARG B 1 313 ? -3.211 -27.766 -26.578 1 95.56 313 ARG B CA 1
ATOM 4841 C C . ARG B 1 313 ? -4.625 -27.641 -26.016 1 95.56 313 ARG B C 1
ATOM 4843 O O . ARG B 1 313 ? -5.16 -26.547 -25.891 1 95.56 313 ARG B O 1
ATOM 4850 N N . THR B 1 314 ? -5.137 -28.797 -25.75 1 94 314 THR B N 1
ATOM 4851 C CA . THR B 1 314 ? -6.469 -28.828 -25.156 1 94 314 THR B CA 1
ATOM 4852 C C . THR B 1 314 ? -6.473 -28.109 -23.812 1 94 314 THR B C 1
ATOM 4854 O O . THR B 1 314 ? -7.367 -27.312 -23.531 1 94 314 THR B O 1
ATOM 4857 N N . ALA B 1 315 ? -5.5 -28.375 -23 1 93.81 315 ALA B N 1
ATOM 4858 C CA . ALA B 1 315 ? -5.383 -27.766 -21.688 1 93.81 315 ALA B CA 1
ATOM 4859 C C . ALA B 1 315 ? -5.312 -26.234 -21.797 1 93.81 315 ALA B C 1
ATOM 4861 O O . ALA B 1 315 ? -6.043 -25.531 -21.109 1 93.81 315 ALA B O 1
ATOM 4862 N N . LEU B 1 316 ? -4.496 -25.734 -22.703 1 91.81 316 LEU B N 1
ATOM 4863 C CA . LEU B 1 316 ? -4.27 -24.297 -22.828 1 91.81 316 LEU B CA 1
ATOM 4864 C C . LEU B 1 316 ? -5.477 -23.609 -23.469 1 91.81 316 LEU B C 1
ATOM 4866 O O . LEU B 1 316 ? -5.773 -22.453 -23.141 1 91.81 316 LEU B O 1
ATOM 4870 N N . ARG B 1 317 ? -6.227 -24.297 -24.266 1 89.88 317 ARG B N 1
ATOM 4871 C CA . ARG B 1 317 ? -7.461 -23.766 -24.828 1 89.88 317 ARG B CA 1
ATOM 4872 C C . ARG B 1 317 ? -8.531 -23.609 -23.75 1 89.88 317 ARG B C 1
ATOM 4874 O O . ARG B 1 317 ? -9.312 -22.656 -23.781 1 89.88 317 ARG B O 1
ATOM 4881 N N . MET B 1 318 ? -8.547 -24.547 -22.828 1 89.31 318 MET B N 1
ATOM 4882 C CA . MET B 1 318 ? -9.492 -24.469 -21.719 1 89.31 318 MET B CA 1
ATOM 4883 C C . MET B 1 318 ? -9.25 -23.219 -20.891 1 89.31 318 MET B C 1
ATOM 4885 O O . MET B 1 318 ? -10.203 -22.594 -20.422 1 89.31 318 MET B O 1
ATOM 4889 N N . ILE B 1 319 ? -8.047 -22.859 -20.719 1 85.31 319 ILE B N 1
ATOM 4890 C CA . ILE B 1 319 ? -7.695 -21.656 -19.953 1 85.31 319 ILE B CA 1
ATOM 4891 C C . ILE B 1 319 ? -8.172 -20.422 -20.688 1 85.31 319 ILE B C 1
ATOM 4893 O O . ILE B 1 319 ? -8.68 -19.484 -20.078 1 85.31 319 ILE B O 1
ATOM 4897 N N . ALA B 1 320 ? -8.102 -20.469 -21.922 1 78.31 320 ALA B N 1
ATOM 4898 C CA . ALA B 1 320 ? -8.43 -19.312 -22.75 1 78.31 320 ALA B CA 1
ATOM 4899 C C . ALA B 1 320 ? -9.938 -19.094 -22.797 1 78.31 320 ALA B C 1
ATOM 4901 O O . ALA B 1 320 ? -10.398 -17.953 -22.953 1 78.31 320 ALA B O 1
ATOM 4902 N N . SER B 1 321 ? -10.742 -20.109 -22.625 1 75.75 321 SER B N 1
ATOM 4903 C CA . SER B 1 321 ? -12.188 -20 -22.781 1 75.75 321 SER B CA 1
ATOM 4904 C C . SER B 1 321 ? -12.844 -19.453 -21.516 1 75.75 321 SER B C 1
ATOM 4906 O O . SER B 1 321 ? -14.016 -19.062 -21.547 1 75.75 321 SER B O 1
ATOM 4908 N N . ARG B 1 322 ? -12.422 -19.078 -20.609 1 71.56 322 ARG B N 1
ATOM 4909 C CA . ARG B 1 322 ? -12.922 -18.547 -19.344 1 71.56 322 ARG B CA 1
ATOM 4910 C C . ARG B 1 322 ? -13.992 -19.453 -18.75 1 71.56 322 ARG B C 1
ATOM 4912 O O . ARG B 1 322 ? -14.836 -18.984 -17.984 1 71.56 322 ARG B O 1
ATOM 4919 N N . GLU B 1 323 ? -14.039 -20.594 -19.172 1 76.88 323 GLU B N 1
ATOM 4920 C CA . GLU B 1 323 ? -15.023 -21.547 -18.656 1 76.88 323 GLU B CA 1
ATOM 4921 C C . GLU B 1 323 ? -14.438 -22.406 -17.547 1 76.88 323 GLU B C 1
ATOM 4923 O O . GLU B 1 323 ? -15.172 -23 -16.75 1 76.88 323 GLU B O 1
ATOM 4928 N N . ALA B 1 324 ? -13.242 -22.422 -17.5 1 83.88 324 ALA B N 1
ATOM 4929 C CA . ALA B 1 324 ? -12.578 -23.266 -16.516 1 83.88 324 ALA B CA 1
ATOM 4930 C C . ALA B 1 324 ? -12.82 -22.75 -15.094 1 83.88 324 ALA B C 1
ATOM 4932 O O . ALA B 1 324 ? -12.812 -21.547 -14.859 1 83.88 324 ALA B O 1
ATOM 4933 N N . ILE B 1 325 ? -13.18 -23.594 -14.219 1 90.69 325 ILE B N 1
ATOM 4934 C CA . ILE B 1 325 ? -13.273 -23.312 -12.789 1 90.69 325 ILE B CA 1
ATOM 4935 C C . ILE B 1 325 ? -12.07 -23.922 -12.062 1 90.69 325 ILE B C 1
ATOM 4937 O O . ILE B 1 325 ? -11.883 -25.141 -12.07 1 90.69 325 ILE B O 1
ATOM 4941 N N . GLY B 1 326 ? -11.289 -23.078 -11.492 1 92.12 326 GLY B N 1
ATOM 4942 C CA . GLY B 1 326 ? -10.031 -23.531 -10.93 1 92.12 326 GLY B CA 1
ATOM 4943 C C . GLY B 1 326 ? -8.922 -23.641 -11.961 1 92.12 326 GLY B C 1
ATOM 4944 O O . GLY B 1 326 ? -8.789 -22.781 -12.828 1 92.12 326 GLY B O 1
ATOM 4945 N N . ARG B 1 327 ? -8.109 -24.703 -11.773 1 94 327 ARG B N 1
ATOM 4946 C CA . ARG B 1 327 ? -6.918 -24.828 -12.609 1 94 327 ARG B CA 1
ATOM 4947 C C . ARG B 1 327 ? -7.016 -26.047 -13.531 1 94 327 ARG B C 1
ATOM 4949 O O . ARG B 1 327 ? -7.93 -26.859 -13.391 1 94 327 ARG B O 1
ATOM 4956 N N . ILE B 1 328 ? -6.141 -26.016 -14.555 1 95.62 328 ILE B N 1
ATOM 4957 C CA . ILE B 1 328 ? -5.934 -27.188 -15.406 1 95.62 328 ILE B CA 1
ATOM 4958 C C . ILE B 1 328 ? -4.57 -27.812 -15.102 1 95.62 328 ILE B C 1
ATOM 4960 O O . ILE B 1 328 ? -3.551 -27.109 -15.109 1 95.62 328 ILE B O 1
ATOM 4964 N N . VAL B 1 329 ? -4.578 -29.125 -14.805 1 97.75 329 VAL B N 1
ATOM 4965 C CA . VAL B 1 329 ? -3.35 -29.828 -14.453 1 97.75 329 VAL B CA 1
ATOM 4966 C C . VAL B 1 329 ? -2.988 -30.812 -15.562 1 97.75 329 VAL B C 1
ATOM 4968 O O . VAL B 1 329 ? -3.869 -31.438 -16.156 1 97.75 329 VAL B O 1
ATOM 4971 N N . MET B 1 330 ? -1.736 -30.859 -15.836 1 98.19 330 MET B N 1
ATOM 4972 C CA . MET B 1 330 ? -1.239 -31.812 -16.828 1 98.19 330 MET B CA 1
ATOM 4973 C C . MET B 1 330 ? -0.298 -32.812 -16.188 1 98.19 330 MET B C 1
ATOM 4975 O O . MET B 1 330 ? 0.388 -32.5 -15.211 1 98.19 330 MET B O 1
ATOM 4979 N N . GLN B 1 331 ? -0.271 -34 -16.781 1 98.5 331 GLN B N 1
ATOM 4980 C CA . GLN B 1 331 ? 0.549 -35.094 -16.281 1 98.5 331 GLN B CA 1
ATOM 4981 C C . GLN B 1 331 ? 1.594 -35.531 -17.297 1 98.5 331 GLN B C 1
ATOM 4983 O O . GLN B 1 331 ? 1.28 -36.25 -18.25 1 98.5 331 GLN B O 1
ATOM 4988 N N . PRO B 1 332 ? 2.793 -35.219 -17.047 1 98.06 332 PRO B N 1
ATOM 4989 C CA . PRO B 1 332 ? 3.838 -35.438 -18.047 1 98.06 332 PRO B CA 1
ATOM 4990 C C . PRO B 1 332 ? 4.262 -36.906 -18.141 1 98.06 332 PRO B C 1
ATOM 4992 O O . PRO B 1 332 ? 4.887 -37.312 -19.125 1 98.06 332 PRO B O 1
ATOM 4995 N N . GLN B 1 333 ? 3.98 -37.688 -17.109 1 95.38 333 GLN B N 1
ATOM 4996 C CA . GLN B 1 333 ? 4.422 -39.094 -17.109 1 95.38 333 GLN B CA 1
ATOM 4997 C C . GLN B 1 333 ? 3.396 -39.969 -17.781 1 95.38 333 GLN B C 1
ATOM 4999 O O . GLN B 1 333 ? 3.629 -41.188 -17.953 1 95.38 333 GLN B O 1
ATOM 5004 N N . GLN B 1 334 ? 2.352 -39.438 -18.172 1 88.88 334 GLN B N 1
ATOM 5005 C CA . GLN B 1 334 ? 1.3 -40.188 -18.844 1 88.88 334 GLN B CA 1
ATOM 5006 C C . GLN B 1 334 ? 1.295 -39.906 -20.344 1 88.88 334 GLN B C 1
ATOM 5008 O O . GLN B 1 334 ? 1.725 -38.844 -20.781 1 88.88 334 GLN B O 1
#

Secondary structure (DSSP, 8-state):
-EEEEBSSSSSGGG-EEEE-PPPP--TTEEEEEEEEEEE-HHHHHHHHT-SSS-PPSSB----EEEEEEEEE-TT--S--TT-EEEEE-SS--SBSEEEEEGGGEEE--TTS-HHHHTTIIIIIHHHHIIIIIIS---TT-EEEESSTTBHHHHHHHHHHHHTT-EEEEEESSHHHHHHHHHTT-SEEEETTTS-HHHHHHHHTTTS-EEEEEESS-HHHHHHHTTSEEEEEEEEE---TTS---EEEHHHHHHHT-EEE---HHHHTT-SSSPPPTTHHHHHHHHHHHHHHHHHTTS----EEEEEEGGGHHHHHHHHHTT---BEEEEETT-/-EEEEBSSSSSGGG-EEEE-PPPP--TTEEEEEEEEEEE-HHHHHHHHT-SSS-PPSSB----EEEEEEEEE-TT--S--TT-EEEEE-SS--SBSEEEEEGGGEEE--TTS-HHHHTTIIIIIHHHHIIIIIIS---TT-EEEESSTTBHHHHHHHHHHHHTT-EEEEEESSHHHHHHHHHTT-SEEEETTTS-HHHHHHHHTTTS-EEEEEESS-HHHHHHHTTSEEEEEEEEE---TTS---EEEHHHHHHHT-EEE---HHHHTT-SSSPPPTTHHHHHHHHHHHHHHHHHTTS----EEEEEEGGGHHHHHHHHHTT---BEEEEETT-

pLDDT: mean 95.2, std 5.84, range [58.91, 98.94]